Protein AF-A0A3D3EVQ6-F1 (afdb_monomer)

Structure (mmCIF, N/CA/C/O backbone):
data_AF-A0A3D3EVQ6-F1
#
_entry.id   AF-A0A3D3EVQ6-F1
#
loop_
_atom_site.group_PDB
_atom_site.id
_atom_site.type_symbol
_atom_site.label_atom_id
_atom_site.label_alt_id
_atom_site.label_comp_id
_atom_site.label_asym_id
_atom_site.label_entity_id
_atom_site.label_seq_id
_atom_site.pdbx_PDB_ins_code
_atom_site.Cartn_x
_atom_site.Cartn_y
_atom_site.Cartn_z
_atom_site.occupancy
_atom_site.B_iso_or_equiv
_atom_site.auth_seq_id
_atom_site.auth_comp_id
_atom_site.auth_asym_id
_atom_site.auth_atom_id
_atom_site.pdbx_PDB_model_num
ATOM 1 N N . VAL A 1 1 ? 4.146 9.414 17.420 1.00 92.75 1 VAL A N 1
ATOM 2 C CA . VAL A 1 1 ? 5.229 10.138 18.133 1.00 92.75 1 VAL A CA 1
ATOM 3 C C . VAL A 1 1 ? 5.742 11.288 17.266 1.00 92.75 1 VAL A C 1
ATOM 5 O O . VAL A 1 1 ? 5.617 11.186 16.051 1.00 92.75 1 VAL A O 1
ATOM 8 N N . SER A 1 2 ? 6.255 12.385 17.840 1.00 95.69 2 SER A N 1
ATOM 9 C CA . SER A 1 2 ? 6.799 13.525 17.071 1.00 95.69 2 SER A CA 1
ATOM 10 C C . SER A 1 2 ? 8.332 13.507 16.998 1.00 95.69 2 SER A C 1
ATOM 12 O O . SER A 1 2 ? 8.986 12.925 17.861 1.00 95.69 2 SER A O 1
ATOM 14 N N . THR A 1 3 ? 8.926 14.222 16.036 1.00 92.81 3 THR A N 1
ATOM 15 C CA . THR A 1 3 ? 10.393 14.361 15.928 1.00 92.81 3 THR A CA 1
ATOM 16 C C . THR A 1 3 ? 11.033 15.163 17.064 1.00 92.81 3 THR A C 1
ATOM 18 O O . THR A 1 3 ? 12.249 15.114 17.237 1.00 92.81 3 THR A O 1
ATOM 21 N N . GLN A 1 4 ? 10.237 15.858 17.885 1.00 94.88 4 GLN A N 1
ATOM 22 C CA . GLN A 1 4 ? 10.727 16.463 19.129 1.00 94.88 4 GLN A CA 1
ATOM 23 C C . GLN A 1 4 ? 11.074 15.399 20.180 1.00 94.88 4 GLN A C 1
ATOM 25 O O . GLN A 1 4 ? 11.953 15.624 21.004 1.00 94.88 4 GLN A O 1
ATOM 30 N N . GLU A 1 5 ? 10.408 14.243 20.132 1.00 95.19 5 GLU A N 1
ATOM 31 C CA . GLU A 1 5 ? 10.624 13.126 21.053 1.00 95.19 5 GLU A CA 1
ATOM 32 C C . GLU A 1 5 ? 11.646 12.128 20.498 1.00 95.19 5 GLU A C 1
ATOM 34 O O . GLU A 1 5 ? 12.559 11.714 21.206 1.00 95.19 5 GLU A O 1
ATOM 39 N N . THR A 1 6 ? 11.550 11.785 19.210 1.00 93.81 6 THR A N 1
ATOM 40 C CA . THR A 1 6 ? 12.473 10.825 18.579 1.00 93.81 6 THR A CA 1
ATOM 41 C C . THR A 1 6 ? 13.832 11.428 18.221 1.00 93.81 6 THR A C 1
ATOM 43 O O . THR A 1 6 ? 14.774 10.695 17.931 1.00 93.81 6 THR A O 1
ATOM 46 N N . GLY A 1 7 ? 13.928 12.759 18.156 1.00 94.81 7 GLY A N 1
ATOM 47 C CA . GLY A 1 7 ? 14.986 13.471 17.441 1.00 94.81 7 GLY A CA 1
ATOM 48 C C . GLY A 1 7 ? 14.718 13.562 15.931 1.00 94.81 7 GLY A C 1
ATOM 49 O O . GLY A 1 7 ? 13.849 12.879 15.388 1.00 94.81 7 GLY A O 1
ATOM 50 N N . SER A 1 8 ? 15.476 14.424 15.246 1.00 94.69 8 SER A N 1
ATOM 51 C CA . SER A 1 8 ? 15.260 14.791 13.835 1.00 94.69 8 SER A CA 1
ATOM 52 C C . SER A 1 8 ? 16.279 14.205 12.849 1.00 94.69 8 SER A C 1
ATOM 54 O O . SER A 1 8 ? 16.246 14.540 11.668 1.00 94.69 8 SER A O 1
ATOM 56 N N . SER A 1 9 ? 17.197 13.342 13.300 1.00 97.12 9 SER A N 1
ATOM 57 C CA . SER A 1 9 ? 18.116 12.610 12.417 1.00 97.12 9 SER A CA 1
ATOM 58 C C . SER A 1 9 ? 17.603 11.198 12.140 1.00 97.12 9 SER A C 1
ATOM 60 O O . SER A 1 9 ? 16.889 10.619 12.960 1.00 97.12 9 SER A O 1
ATOM 62 N N . SER A 1 10 ? 17.998 10.609 11.008 1.00 96.81 10 SER A N 1
ATOM 63 C CA . SER A 1 10 ? 17.591 9.242 10.666 1.00 96.81 10 SER A CA 1
ATOM 64 C C . SER A 1 10 ? 18.072 8.231 11.707 1.00 96.81 10 SER A C 1
ATOM 66 O O . SER A 1 10 ? 17.303 7.372 12.126 1.00 96.81 10 SER A O 1
ATOM 68 N N . SER A 1 11 ? 19.284 8.402 12.237 1.00 97.88 11 SER A N 1
ATOM 69 C CA . SER A 1 11 ? 19.792 7.578 13.338 1.00 97.88 11 SER A CA 1
ATOM 70 C C . SER A 1 11 ? 18.990 7.738 14.633 1.00 97.88 11 SER A C 1
ATOM 72 O O . SER A 1 11 ? 18.748 6.745 15.311 1.00 97.88 11 SER A O 1
ATOM 74 N N . ALA A 1 12 ? 18.565 8.955 14.993 1.00 98.31 12 ALA A N 1
ATOM 75 C CA . ALA A 1 12 ? 17.785 9.178 16.213 1.00 98.31 12 ALA A CA 1
ATOM 76 C C . ALA A 1 12 ? 16.393 8.533 16.112 1.00 98.31 12 ALA A C 1
ATOM 78 O O . ALA A 1 12 ? 15.987 7.795 17.009 1.00 98.31 12 ALA A O 1
ATOM 79 N N . ILE A 1 13 ? 15.726 8.708 14.968 1.00 98.50 13 ILE A N 1
ATOM 80 C CA . ILE A 1 13 ? 14.435 8.074 14.674 1.00 98.50 13 ILE A CA 1
ATOM 81 C C . ILE A 1 13 ? 14.568 6.548 14.679 1.00 98.50 13 ILE A C 1
ATOM 83 O O . ILE A 1 13 ? 13.783 5.872 15.338 1.00 98.50 13 ILE A O 1
ATOM 87 N N . LYS A 1 14 ? 15.592 5.995 14.014 1.00 98.31 14 LYS A N 1
ATOM 88 C CA . LYS A 1 14 ? 15.842 4.548 14.019 1.00 98.31 14 LYS A CA 1
ATOM 89 C C . LYS A 1 14 ? 16.092 4.019 15.434 1.00 98.31 14 LYS A C 1
ATOM 91 O O . LYS A 1 14 ? 15.534 2.992 15.801 1.00 98.31 14 LYS A O 1
ATOM 96 N N . ASN A 1 15 ? 16.877 4.727 16.246 1.00 98.38 15 ASN A N 1
ATOM 97 C CA . ASN A 1 15 ? 17.123 4.337 17.636 1.00 98.38 15 ASN A CA 1
ATOM 98 C C . ASN A 1 15 ? 15.839 4.346 18.472 1.00 98.38 15 ASN A C 1
ATOM 100 O O . ASN A 1 15 ? 15.640 3.443 19.281 1.00 98.38 15 ASN A O 1
ATOM 104 N N . PHE A 1 16 ? 14.955 5.327 18.272 1.00 98.38 16 PHE A N 1
ATOM 105 C CA . PHE A 1 16 ? 13.648 5.336 18.925 1.00 98.38 16 PHE A CA 1
ATOM 106 C C . PHE A 1 16 ? 12.826 4.098 18.541 1.00 98.38 16 PHE A C 1
ATOM 108 O O . PHE A 1 16 ? 12.329 3.402 19.424 1.00 98.38 16 PHE A O 1
ATOM 115 N N . ILE A 1 17 ? 12.740 3.781 17.243 1.00 98.38 17 ILE A N 1
ATOM 116 C CA . ILE A 1 17 ? 12.028 2.591 16.748 1.00 98.38 17 ILE A CA 1
ATOM 117 C C . ILE A 1 17 ? 12.628 1.315 17.354 1.00 98.38 17 ILE A C 1
ATOM 119 O O . ILE A 1 17 ? 11.883 0.462 17.827 1.00 98.38 17 ILE A O 1
ATOM 123 N N . GLN A 1 18 ? 13.958 1.207 17.426 1.00 98.31 18 GLN A N 1
ATOM 124 C CA . GLN A 1 18 ? 14.640 0.072 18.054 1.00 98.31 18 GLN A CA 1
ATOM 125 C C . GLN A 1 18 ? 14.258 -0.099 19.530 1.00 98.31 18 GLN A C 1
ATOM 127 O O . GLN A 1 18 ? 14.065 -1.226 19.983 1.00 98.31 18 GLN A O 1
ATOM 132 N N . ILE A 1 19 ? 14.139 0.999 20.287 1.00 98.19 19 ILE A N 1
ATOM 133 C CA . ILE A 1 19 ? 13.716 0.950 21.695 1.00 98.19 19 ILE A CA 1
ATOM 134 C C . ILE A 1 19 ? 12.303 0.371 21.809 1.00 98.19 19 ILE A C 1
ATOM 136 O O . ILE A 1 19 ? 12.096 -0.507 22.641 1.00 98.19 19 ILE A O 1
ATOM 140 N N . GLN A 1 20 ? 11.369 0.809 20.956 1.00 98.19 20 GLN A N 1
ATOM 141 C CA . GLN A 1 20 ? 10.008 0.256 20.928 1.00 98.19 20 GLN A CA 1
ATOM 142 C C . GLN A 1 20 ? 10.019 -1.226 20.521 1.00 98.19 20 GLN A C 1
ATOM 144 O O . GLN A 1 20 ? 9.400 -2.062 21.163 1.00 98.19 20 GLN A O 1
ATOM 149 N N . TYR A 1 21 ? 10.786 -1.589 19.490 1.00 98.12 21 TYR A N 1
ATOM 150 C CA . TYR A 1 21 ? 10.866 -2.965 18.990 1.00 98.12 21 TYR A CA 1
ATOM 151 C C . TYR A 1 21 ? 11.389 -3.974 20.029 1.00 98.12 21 TYR A C 1
ATOM 153 O O . TYR A 1 21 ? 10.940 -5.127 20.087 1.00 98.12 21 TYR A O 1
ATOM 161 N N . ASN A 1 22 ? 12.327 -3.535 20.871 1.00 98.00 22 ASN A N 1
ATOM 162 C CA . ASN A 1 22 ? 12.938 -4.365 21.907 1.00 98.00 22 ASN A CA 1
ATOM 163 C C . ASN A 1 22 ? 11.977 -4.724 23.050 1.00 98.00 22 ASN A C 1
ATOM 165 O O . ASN A 1 22 ? 12.213 -5.719 23.737 1.00 98.00 22 ASN A O 1
ATOM 169 N N . ASP A 1 23 ? 10.909 -3.955 23.253 1.00 97.69 23 ASP A N 1
ATOM 170 C CA . ASP A 1 23 ? 9.892 -4.226 24.264 1.00 97.69 23 ASP A CA 1
ATOM 171 C C . ASP A 1 23 ? 8.665 -4.899 23.620 1.00 97.69 23 ASP A C 1
ATOM 173 O O . ASP A 1 23 ? 7.975 -4.279 22.814 1.00 97.69 23 ASP A O 1
ATOM 177 N N . PRO A 1 24 ? 8.334 -6.158 23.973 1.00 95.50 24 PRO A N 1
ATOM 178 C CA . PRO A 1 24 ? 7.162 -6.846 23.432 1.00 95.50 24 PRO A CA 1
ATOM 179 C C . PRO A 1 24 ? 5.834 -6.093 23.604 1.00 95.50 24 PRO A C 1
ATOM 181 O O . PRO A 1 24 ? 4.915 -6.339 22.830 1.00 95.50 24 PRO A O 1
ATOM 184 N N . ALA A 1 25 ? 5.715 -5.203 24.595 1.00 95.44 25 ALA A N 1
ATOM 185 C CA . ALA A 1 25 ? 4.505 -4.412 24.813 1.00 95.44 25 ALA A CA 1
ATOM 186 C C . ALA A 1 25 ? 4.368 -3.224 23.845 1.00 95.44 25 ALA A C 1
ATOM 188 O O . ALA A 1 25 ? 3.258 -2.732 23.640 1.00 95.44 25 ALA A O 1
ATOM 189 N N . THR A 1 26 ? 5.474 -2.760 23.258 1.00 95.88 26 THR A N 1
ATOM 190 C CA . THR A 1 26 ? 5.511 -1.601 22.348 1.00 95.88 26 THR A CA 1
ATOM 191 C C . THR A 1 26 ? 6.058 -1.933 20.960 1.00 95.88 26 THR A C 1
ATOM 193 O O . THR A 1 26 ? 6.108 -1.057 20.095 1.00 95.88 26 THR A O 1
ATOM 196 N N . ARG A 1 27 ? 6.419 -3.200 20.717 1.00 97.38 27 ARG A N 1
ATOM 197 C CA . ARG A 1 27 ? 6.958 -3.674 19.444 1.00 97.38 27 ARG A CA 1
ATOM 198 C C . ARG A 1 27 ? 6.001 -3.353 18.292 1.00 97.38 27 ARG A C 1
ATOM 200 O O . ARG A 1 27 ? 4.874 -3.847 18.300 1.00 97.38 27 ARG A O 1
ATOM 207 N N . PRO A 1 28 ? 6.437 -2.565 17.295 1.00 96.81 28 PRO A N 1
ATOM 208 C CA . PRO A 1 28 ? 5.581 -2.215 16.176 1.00 96.81 28 PRO A CA 1
ATOM 209 C C . PRO A 1 28 ? 5.586 -3.311 15.107 1.00 96.81 28 PRO A C 1
ATOM 211 O O . PRO A 1 28 ? 6.653 -3.740 14.674 1.00 96.81 28 PRO A O 1
ATOM 214 N N . ASP A 1 29 ? 4.403 -3.674 14.611 1.00 96.81 29 ASP A N 1
ATOM 215 C CA . ASP A 1 29 ? 4.260 -4.383 13.330 1.00 96.81 29 ASP A CA 1
ATOM 216 C C . ASP A 1 29 ? 4.379 -3.405 12.148 1.00 96.81 29 ASP A C 1
ATOM 218 O O . ASP A 1 29 ? 4.961 -3.721 11.112 1.00 96.81 29 ASP A O 1
ATOM 222 N N . TYR A 1 30 ? 3.861 -2.183 12.326 1.00 98.25 30 TYR A N 1
ATOM 223 C CA . TYR A 1 30 ? 3.821 -1.126 11.316 1.00 98.25 30 TYR A CA 1
ATOM 224 C C . TYR A 1 30 ? 4.580 0.123 11.770 1.00 98.25 30 TYR A C 1
ATOM 226 O O . TYR A 1 30 ? 4.409 0.616 12.885 1.00 98.25 30 TYR A O 1
ATOM 234 N N . ILE A 1 31 ? 5.369 0.690 10.860 1.00 98.62 31 ILE A N 1
ATOM 235 C CA . ILE A 1 31 ? 6.048 1.978 10.999 1.00 98.62 31 ILE A CA 1
ATOM 236 C C . ILE A 1 31 ? 5.483 2.917 9.932 1.00 98.62 31 ILE A C 1
ATOM 238 O O . ILE A 1 31 ? 5.668 2.701 8.734 1.00 98.62 31 ILE A O 1
ATOM 242 N N . ILE A 1 32 ? 4.807 3.980 10.366 1.00 98.50 32 ILE A N 1
ATOM 243 C CA . ILE A 1 32 ? 4.213 4.981 9.472 1.00 98.50 32 ILE A CA 1
ATOM 244 C C . ILE A 1 32 ? 4.965 6.298 9.640 1.00 98.50 32 ILE A C 1
ATOM 246 O O . ILE A 1 32 ? 4.903 6.935 10.694 1.00 98.50 32 ILE A O 1
ATOM 250 N N . LEU A 1 33 ? 5.677 6.716 8.596 1.00 98.50 33 LEU A N 1
ATOM 251 C CA . LEU A 1 33 ? 6.364 8.005 8.568 1.00 98.50 33 LEU A CA 1
ATOM 252 C C . LEU A 1 33 ? 5.415 9.064 7.999 1.00 98.50 33 LEU A C 1
ATOM 254 O O . LEU A 1 33 ? 4.975 8.944 6.859 1.00 98.50 33 LEU A O 1
ATOM 258 N N . ILE A 1 34 ? 5.088 10.098 8.776 1.00 98.12 34 ILE A N 1
ATOM 259 C CA . ILE A 1 34 ? 4.170 11.168 8.352 1.00 98.12 34 ILE A CA 1
ATOM 260 C C . ILE A 1 34 ? 4.957 12.460 8.140 1.00 98.12 34 ILE A C 1
ATOM 262 O O . ILE A 1 34 ? 5.317 13.147 9.096 1.00 98.12 34 ILE A O 1
ATOM 266 N N . GLY A 1 35 ? 5.220 12.781 6.876 1.00 96.44 35 GLY A N 1
ATOM 267 C CA . GLY A 1 35 ? 6.034 13.921 6.462 1.00 96.44 35 GLY A CA 1
ATOM 268 C C . GLY A 1 35 ? 7.021 13.561 5.353 1.00 96.44 35 GLY A C 1
ATOM 269 O O . GLY A 1 35 ? 7.430 12.406 5.212 1.00 96.44 35 GLY A O 1
ATOM 270 N N . ASP A 1 36 ? 7.402 14.560 4.566 1.00 95.75 36 ASP A N 1
ATOM 271 C CA . ASP A 1 36 ? 8.453 14.450 3.549 1.00 95.75 36 ASP A CA 1
ATOM 272 C C . ASP A 1 36 ? 9.862 14.512 4.197 1.00 95.75 36 ASP A C 1
ATOM 274 O O . ASP A 1 36 ? 10.012 14.655 5.416 1.00 95.75 36 ASP A O 1
ATOM 278 N N . THR A 1 37 ? 10.920 14.369 3.401 1.00 95.12 37 THR A N 1
ATOM 279 C CA . THR A 1 37 ? 12.323 14.311 3.827 1.00 95.12 37 THR A CA 1
ATOM 280 C C . THR A 1 37 ? 12.830 15.514 4.630 1.00 95.12 37 THR A C 1
ATOM 282 O O . THR A 1 37 ? 13.676 15.293 5.502 1.00 95.12 37 THR A O 1
ATOM 285 N N . PRO A 1 38 ? 12.329 16.757 4.451 1.00 91.75 38 PRO A N 1
ATOM 286 C CA . PRO A 1 38 ? 12.665 17.860 5.352 1.00 91.75 38 PRO A CA 1
ATOM 287 C C . PRO A 1 38 ? 12.139 17.675 6.784 1.00 91.75 38 PRO A C 1
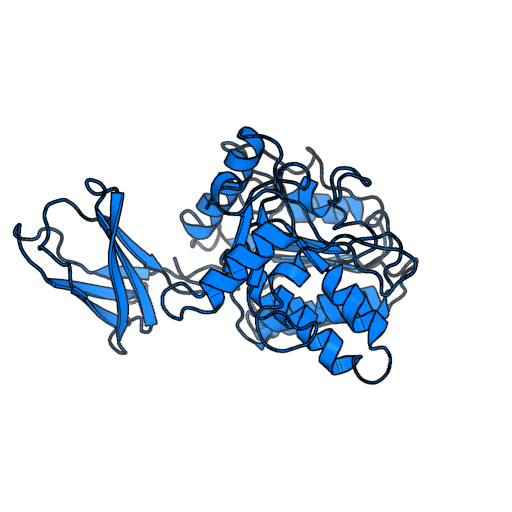ATOM 289 O O . PRO A 1 38 ? 12.758 18.165 7.727 1.00 91.75 38 PRO A O 1
ATOM 292 N N . GLN A 1 39 ? 10.999 16.999 6.958 1.00 93.62 39 GLN A N 1
ATOM 293 C CA . GLN A 1 39 ? 10.374 16.752 8.260 1.00 93.62 39 GLN A CA 1
ATOM 294 C C . GLN A 1 39 ? 10.895 15.463 8.901 1.00 93.62 39 GLN A C 1
ATOM 296 O O . GLN A 1 39 ? 11.180 15.439 10.099 1.00 93.62 39 GLN A O 1
ATOM 301 N N . ILE A 1 40 ? 11.004 14.395 8.109 1.00 96.00 40 ILE A N 1
ATOM 302 C CA . ILE A 1 40 ? 11.460 13.073 8.536 1.00 96.00 40 ILE A CA 1
ATOM 303 C C . ILE A 1 40 ? 12.528 12.613 7.541 1.00 96.00 40 ILE A C 1
ATOM 305 O O . ILE A 1 40 ? 12.164 12.245 6.421 1.00 96.00 40 ILE A O 1
ATOM 309 N N . PRO A 1 41 ? 13.820 12.590 7.917 1.00 96.44 41 PRO A N 1
ATOM 310 C CA . PRO A 1 41 ? 14.891 12.187 7.012 1.00 96.44 41 PRO A CA 1
ATOM 311 C C . PRO A 1 41 ? 14.706 10.756 6.489 1.00 96.44 41 PRO A C 1
ATOM 313 O O . PRO A 1 41 ? 13.875 9.987 6.966 1.00 96.44 41 PRO A O 1
ATOM 316 N N . THR A 1 42 ? 15.500 10.403 5.486 1.00 96.81 42 THR A N 1
ATOM 317 C CA . THR A 1 42 ? 15.543 9.061 4.893 1.00 96.81 42 THR A CA 1
ATOM 318 C C . THR A 1 42 ? 16.987 8.554 4.845 1.00 96.81 42 THR A C 1
ATOM 320 O O . THR A 1 42 ? 17.920 9.281 5.208 1.00 96.81 42 THR A O 1
ATOM 323 N N . HIS A 1 43 ? 17.187 7.306 4.428 1.00 97.12 43 HIS A N 1
ATOM 324 C CA . HIS A 1 43 ? 18.508 6.702 4.273 1.00 97.12 43 HIS A CA 1
ATOM 325 C C . HIS A 1 43 ? 18.911 6.634 2.803 1.00 97.12 43 HIS A C 1
ATOM 327 O O . HIS A 1 43 ? 18.069 6.437 1.936 1.00 97.12 43 HIS A O 1
ATOM 333 N N . TYR A 1 44 ? 20.211 6.728 2.533 1.00 96.44 44 TYR A N 1
ATOM 334 C CA . TYR A 1 44 ? 20.779 6.520 1.204 1.00 96.44 44 TYR A CA 1
ATOM 335 C C . TYR A 1 44 ? 21.676 5.288 1.230 1.00 96.44 44 TYR A C 1
ATOM 337 O O . TYR A 1 44 ? 22.518 5.156 2.120 1.00 96.44 44 TYR A O 1
ATOM 345 N N . GLU A 1 45 ? 21.478 4.380 0.280 1.00 94.94 45 GLU A N 1
ATOM 346 C CA . GLU A 1 45 ? 22.333 3.200 0.146 1.00 94.94 45 GLU A CA 1
ATOM 347 C C . GLU A 1 45 ? 23.714 3.551 -0.428 1.00 94.94 45 GLU A C 1
ATOM 349 O O . GLU A 1 45 ? 23.851 4.526 -1.165 1.00 94.94 45 GLU A O 1
ATOM 354 N N . ASN A 1 46 ? 24.727 2.750 -0.083 1.00 94.38 46 ASN A N 1
ATOM 355 C CA . ASN A 1 46 ? 26.120 2.897 -0.525 1.00 94.38 46 ASN A CA 1
ATOM 356 C C . ASN A 1 46 ? 26.674 1.627 -1.207 1.00 94.38 46 ASN A C 1
ATOM 358 O O . ASN A 1 46 ? 27.890 1.466 -1.332 1.00 94.38 46 ASN A O 1
ATOM 362 N N . PHE A 1 47 ? 25.795 0.712 -1.619 1.00 91.94 47 PHE A N 1
ATOM 363 C CA . PHE A 1 47 ? 26.131 -0.516 -2.341 1.00 91.94 47 PHE A CA 1
ATOM 364 C C . PHE A 1 47 ? 26.275 -0.277 -3.849 1.00 91.94 47 PHE A C 1
ATOM 366 O O . PHE A 1 47 ? 26.915 -1.074 -4.540 1.00 91.94 47 PHE A O 1
ATOM 373 N N . SER A 1 48 ? 25.661 0.787 -4.368 1.00 94.12 48 SER A N 1
ATOM 374 C CA . SER A 1 48 ? 25.672 1.152 -5.781 1.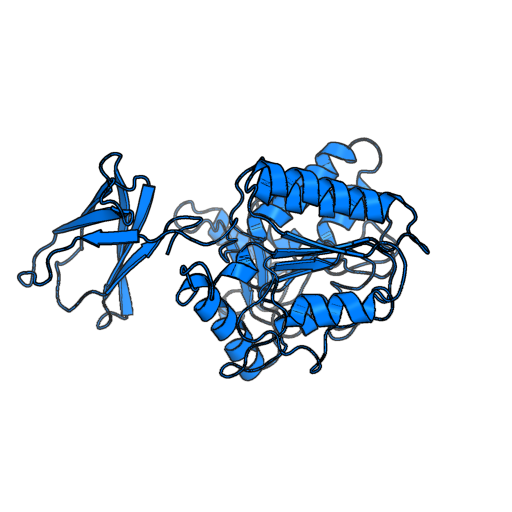00 94.12 48 SER A CA 1
ATOM 375 C C . SER A 1 48 ? 26.348 2.508 -6.033 1.00 94.12 48 SER A C 1
ATOM 377 O O . SER A 1 48 ? 26.504 3.334 -5.139 1.00 94.12 48 SER A O 1
ATOM 379 N N . ASN A 1 49 ? 26.701 2.773 -7.295 1.00 92.81 49 ASN A N 1
ATOM 380 C CA . ASN A 1 49 ? 27.174 4.095 -7.725 1.00 92.81 49 ASN A CA 1
ATOM 381 C C . ASN A 1 49 ? 26.037 5.105 -7.941 1.00 92.81 49 ASN A C 1
ATOM 383 O O . ASN A 1 49 ? 26.306 6.285 -8.163 1.00 92.81 49 ASN A O 1
ATOM 387 N N . TYR A 1 50 ? 24.782 4.653 -7.942 1.00 91.62 50 TYR A N 1
ATOM 388 C CA . TYR A 1 50 ? 23.645 5.540 -8.146 1.00 91.62 50 TYR A CA 1
ATOM 389 C C . TYR A 1 50 ? 23.366 6.348 -6.892 1.00 91.62 50 TYR A C 1
ATOM 391 O O . TYR A 1 50 ? 23.085 7.541 -7.004 1.00 91.62 50 TYR A O 1
ATOM 399 N N . ASN A 1 51 ? 23.513 5.719 -5.721 1.00 89.94 51 ASN A N 1
ATOM 400 C CA . ASN A 1 51 ? 22.938 6.189 -4.471 1.00 89.94 51 ASN A CA 1
ATOM 401 C C . ASN A 1 51 ? 21.406 6.321 -4.638 1.00 89.94 51 ASN A C 1
ATOM 403 O O . ASN A 1 51 ? 20.868 6.629 -5.705 1.00 89.94 51 ASN A O 1
ATOM 407 N N . GLY A 1 52 ? 20.639 6.057 -3.599 1.00 92.81 52 GLY A N 1
ATOM 408 C CA . GLY A 1 52 ? 19.194 6.225 -3.700 1.00 92.81 52 GLY A CA 1
ATOM 409 C C . GLY A 1 52 ? 18.557 6.155 -2.342 1.00 92.81 52 GLY A C 1
ATOM 410 O O . GLY A 1 52 ? 19.011 5.413 -1.471 1.00 92.81 52 GLY A O 1
ATOM 411 N N . GLU A 1 53 ? 17.545 6.982 -2.169 1.00 95.62 53 GLU A N 1
ATOM 412 C CA . GLU A 1 53 ? 16.783 7.094 -0.948 1.00 95.62 53 GLU A CA 1
ATOM 413 C C . GLU A 1 53 ? 15.922 5.854 -0.702 1.00 95.62 53 GLU A C 1
ATOM 415 O O . GLU A 1 53 ? 15.465 5.168 -1.624 1.00 95.62 53 GLU A O 1
ATOM 420 N N . GLY A 1 54 ? 15.694 5.572 0.571 1.00 96.88 54 GLY A N 1
ATOM 421 C CA . GLY A 1 54 ? 14.819 4.502 0.992 1.00 96.88 54 GLY A CA 1
ATOM 422 C C . GLY A 1 54 ? 14.650 4.482 2.497 1.00 96.88 54 GLY A C 1
ATOM 423 O O . GLY A 1 54 ? 15.596 4.688 3.257 1.00 96.88 54 GLY A O 1
ATOM 424 N N . ASP A 1 55 ? 13.427 4.201 2.928 1.00 98.25 55 ASP A N 1
ATOM 425 C CA . ASP A 1 55 ? 13.094 4.104 4.350 1.00 98.25 55 ASP A CA 1
ATOM 426 C C . ASP A 1 55 ? 13.295 2.687 4.901 1.00 98.25 55 ASP A C 1
ATOM 428 O O . ASP A 1 55 ? 13.198 2.473 6.105 1.00 98.25 55 ASP A O 1
ATOM 432 N N . TYR A 1 56 ? 13.629 1.710 4.048 1.00 98.12 56 TYR A N 1
ATOM 433 C CA . TYR A 1 56 ? 13.799 0.312 4.453 1.00 98.12 56 TYR A CA 1
ATOM 434 C C . TYR A 1 56 ? 14.738 0.115 5.662 1.00 98.12 56 TYR A C 1
ATOM 436 O O . TYR A 1 56 ? 14.382 -0.660 6.550 1.00 98.12 56 TYR A O 1
ATOM 444 N N . PRO A 1 57 ? 15.857 0.857 5.809 1.00 98.31 57 PRO A N 1
ATOM 445 C CA . PRO A 1 57 ? 16.745 0.693 6.957 1.00 98.31 57 PRO A CA 1
ATOM 446 C C . PRO A 1 57 ? 16.145 1.034 8.325 1.00 98.31 57 PRO A C 1
ATOM 448 O O . PRO A 1 57 ? 16.711 0.603 9.333 1.00 98.31 57 PRO A O 1
ATOM 451 N N . TYR A 1 58 ? 15.016 1.752 8.392 1.00 98.69 58 TYR A N 1
ATOM 452 C CA . TYR A 1 58 ? 14.261 1.928 9.641 1.00 98.69 58 TYR A CA 1
ATOM 453 C C . TYR A 1 58 ? 13.678 0.614 10.175 1.00 98.69 58 TYR A C 1
ATOM 455 O O . TYR A 1 58 ? 13.333 0.545 11.349 1.00 98.69 58 TYR A O 1
ATOM 463 N N . THR A 1 59 ? 13.590 -0.415 9.329 1.00 98.62 59 THR A N 1
ATOM 464 C CA . THR A 1 59 ? 13.010 -1.723 9.661 1.00 98.62 59 THR A CA 1
ATOM 465 C C . THR A 1 59 ? 14.043 -2.789 10.012 1.00 98.62 59 THR A C 1
ATOM 467 O O . THR A 1 59 ? 13.636 -3.863 10.423 1.00 98.62 59 THR A O 1
ATOM 470 N N . PHE A 1 60 ? 15.348 -2.516 9.884 1.00 98.06 60 PHE A N 1
ATOM 471 C CA . PHE A 1 60 ? 16.394 -3.465 10.302 1.00 98.06 60 PHE A CA 1
ATOM 472 C C . PHE A 1 60 ? 16.569 -3.350 11.820 1.00 98.06 60 PHE A C 1
ATOM 474 O O . PHE A 1 60 ? 17.290 -2.452 12.284 1.00 98.06 60 PHE A O 1
ATOM 481 N N . LEU A 1 61 ? 15.833 -4.182 12.558 1.00 98.06 61 LEU A N 1
ATOM 482 C CA . LEU A 1 61 ? 15.600 -4.100 14.005 1.00 98.06 61 LEU A CA 1
ATOM 483 C C . LEU A 1 61 ? 15.981 -5.393 14.745 1.00 98.06 61 LEU A C 1
ATOM 485 O O . LEU A 1 61 ? 16.152 -5.368 15.968 1.00 98.06 61 LEU A O 1
ATOM 489 N N . ALA A 1 62 ? 16.135 -6.507 14.032 1.00 96.62 62 ALA A N 1
ATOM 490 C CA . ALA A 1 62 ? 16.659 -7.766 14.531 1.00 96.62 62 ALA A CA 1
ATOM 491 C C . ALA A 1 62 ? 17.717 -8.336 13.577 1.00 96.62 62 ALA A C 1
ATOM 493 O O . ALA A 1 62 ? 17.671 -8.149 12.369 1.00 96.62 62 ALA A O 1
ATOM 494 N N . GLY A 1 63 ? 18.688 -9.055 14.143 1.00 94.06 63 GLY A N 1
ATOM 495 C CA . GLY A 1 63 ? 19.804 -9.593 13.367 1.00 94.06 63 GLY A CA 1
ATOM 496 C C . GLY A 1 63 ? 20.832 -8.535 12.946 1.00 94.06 63 GLY A C 1
ATOM 497 O O . GLY A 1 63 ? 20.731 -7.357 13.281 1.00 94.06 63 GLY A O 1
ATOM 498 N N . ASP A 1 64 ? 21.871 -9.000 12.256 1.00 94.19 64 ASP A N 1
ATOM 499 C CA . ASP A 1 64 ? 22.899 -8.166 11.618 1.00 94.19 64 ASP A CA 1
ATOM 500 C C . ASP A 1 64 ? 22.833 -8.407 10.106 1.00 94.19 64 ASP A C 1
ATOM 502 O O . ASP A 1 64 ? 23.710 -9.025 9.498 1.00 94.19 64 ASP A O 1
ATOM 506 N N . ASP A 1 65 ? 21.696 -8.030 9.520 1.00 94.19 65 ASP A N 1
ATOM 507 C CA . ASP A 1 65 ? 21.399 -8.221 8.107 1.00 94.19 65 ASP A CA 1
ATOM 508 C C . ASP A 1 65 ? 20.627 -7.026 7.503 1.00 94.19 65 ASP A C 1
ATOM 510 O O . ASP A 1 65 ? 20.519 -5.951 8.098 1.00 94.19 65 ASP A O 1
ATOM 514 N N . TYR A 1 66 ? 20.184 -7.185 6.253 1.00 95.31 66 TYR A N 1
ATOM 515 C CA . TYR A 1 66 ? 19.460 -6.171 5.477 1.00 95.31 66 TYR A CA 1
ATOM 516 C C . TYR A 1 66 ? 18.019 -6.607 5.173 1.00 95.31 66 TYR A C 1
ATOM 518 O O . TYR A 1 66 ? 17.477 -6.314 4.100 1.00 95.31 66 TYR A O 1
ATOM 526 N N . LEU A 1 67 ? 17.422 -7.377 6.081 1.00 96.81 67 LEU A N 1
ATOM 527 C CA . LEU A 1 67 ? 16.042 -7.835 6.011 1.00 96.81 67 LEU A CA 1
ATOM 528 C C . LEU A 1 67 ? 15.195 -6.987 6.965 1.00 96.81 67 LEU A C 1
ATOM 530 O O . LEU A 1 67 ? 15.628 -6.636 8.054 1.00 96.81 67 LEU A O 1
ATOM 534 N N . GLY A 1 68 ? 14.005 -6.584 6.525 1.00 97.19 68 GLY A N 1
ATOM 535 C CA . GLY A 1 68 ? 13.104 -5.796 7.359 1.00 97.19 68 GLY A CA 1
ATOM 536 C C . GLY A 1 68 ? 12.313 -6.659 8.329 1.00 97.19 68 GLY A C 1
ATOM 537 O O . GLY A 1 68 ? 11.787 -7.700 7.940 1.00 97.19 68 GLY A O 1
ATOM 538 N N . ASP A 1 69 ? 12.169 -6.164 9.553 1.00 98.19 69 ASP A N 1
ATOM 539 C CA . ASP A 1 69 ? 11.448 -6.814 10.653 1.00 98.19 69 ASP A CA 1
ATOM 540 C C . ASP A 1 69 ? 10.068 -6.201 10.929 1.00 98.19 69 ASP A C 1
ATOM 542 O O . ASP A 1 69 ? 9.340 -6.656 11.807 1.00 98.19 69 ASP A O 1
ATOM 546 N N . ALA A 1 70 ? 9.719 -5.137 10.206 1.00 98.31 70 ALA A N 1
ATOM 547 C CA . ALA A 1 70 ? 8.459 -4.419 10.339 1.00 98.31 70 ALA A CA 1
ATOM 548 C C . ALA A 1 70 ? 7.987 -3.904 8.975 1.00 98.31 70 ALA A C 1
ATOM 550 O O . ALA A 1 70 ? 8.785 -3.642 8.066 1.00 98.31 70 ALA A O 1
ATOM 551 N N . PHE A 1 71 ? 6.679 -3.714 8.833 1.00 98.69 71 PHE A N 1
ATOM 552 C CA . PHE A 1 71 ? 6.078 -3.119 7.647 1.00 98.69 71 PHE A CA 1
ATOM 553 C C . PHE A 1 71 ? 6.247 -1.602 7.692 1.00 98.69 71 PHE A C 1
ATOM 555 O O . PHE A 1 71 ? 6.013 -0.974 8.722 1.00 98.69 71 PHE A O 1
ATOM 562 N N . IL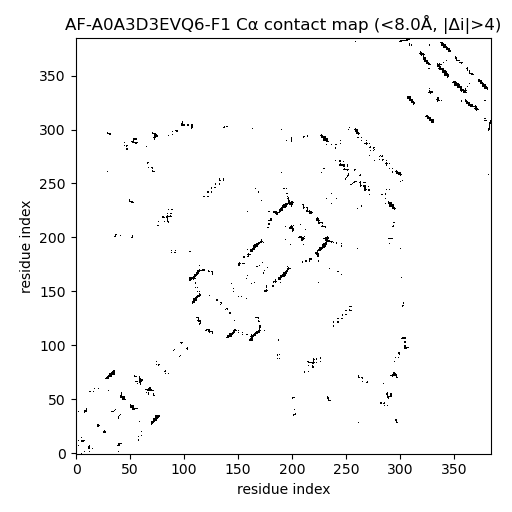E A 1 72 ? 6.647 -0.985 6.580 1.00 98.81 72 ILE A N 1
ATOM 563 C CA . ILE A 1 72 ? 6.921 0.455 6.543 1.00 98.81 72 ILE A CA 1
ATOM 564 C C . ILE A 1 72 ? 6.335 1.129 5.310 1.00 98.81 72 ILE A C 1
ATOM 566 O O . ILE A 1 72 ? 6.394 0.597 4.200 1.00 98.81 72 ILE A O 1
ATOM 570 N N . GLY A 1 73 ? 5.819 2.336 5.518 1.00 98.62 73 GLY A N 1
ATOM 571 C CA . GLY A 1 73 ? 5.348 3.239 4.478 1.00 98.62 73 GLY A CA 1
ATOM 572 C C . GLY A 1 73 ? 5.470 4.691 4.927 1.00 98.62 73 GLY A C 1
ATOM 573 O O . GLY A 1 73 ? 5.598 4.986 6.121 1.00 98.62 73 GLY A O 1
ATOM 574 N N . ARG A 1 74 ? 5.452 5.603 3.956 1.00 98.69 74 ARG A N 1
ATOM 575 C CA . ARG A 1 74 ? 5.537 7.041 4.199 1.00 98.69 74 ARG A CA 1
ATOM 576 C C . ARG A 1 74 ? 4.302 7.749 3.661 1.00 98.69 74 ARG A C 1
ATOM 578 O O . ARG A 1 74 ? 4.086 7.819 2.453 1.00 98.69 74 ARG A O 1
ATOM 585 N N . ILE A 1 75 ? 3.540 8.384 4.543 1.00 98.50 75 ILE A N 1
ATOM 586 C CA . ILE A 1 75 ? 2.574 9.418 4.169 1.00 98.50 75 ILE A CA 1
ATOM 587 C C . ILE A 1 75 ? 3.385 10.688 3.887 1.00 98.50 75 ILE A C 1
ATOM 589 O O . ILE A 1 75 ? 3.573 11.540 4.758 1.00 98.50 75 ILE A O 1
ATOM 593 N N . SER A 1 76 ? 3.950 10.768 2.677 1.00 97.69 76 SER A N 1
ATOM 594 C CA . SER A 1 76 ? 4.830 11.873 2.293 1.00 97.69 76 SER A CA 1
ATOM 595 C C . SER A 1 76 ? 4.005 13.099 1.930 1.00 97.69 76 SER A C 1
ATOM 597 O O . SER A 1 76 ? 3.354 13.138 0.881 1.00 97.69 76 SER A O 1
ATOM 599 N N . VAL A 1 77 ? 4.019 14.092 2.814 1.00 97.06 77 VAL A N 1
ATOM 600 C CA . VAL A 1 77 ? 3.263 15.342 2.708 1.00 97.06 77 VAL A CA 1
ATOM 601 C C . VAL A 1 77 ? 4.078 16.496 3.287 1.00 97.06 77 VAL A C 1
ATOM 603 O O . VAL A 1 77 ? 4.805 16.338 4.268 1.00 97.06 77 VAL A O 1
ATOM 606 N N . GLU A 1 78 ? 3.924 17.672 2.695 1.00 95.25 78 GLU A N 1
ATOM 607 C CA . GLU A 1 78 ? 4.630 18.901 3.069 1.00 95.25 78 GLU A CA 1
ATOM 608 C C . GLU A 1 78 ? 3.700 19.924 3.738 1.00 95.25 78 GLU A C 1
ATOM 610 O O . GLU A 1 78 ? 4.166 20.857 4.393 1.00 95.25 78 GLU A O 1
ATOM 615 N N . THR A 1 79 ? 2.378 19.761 3.593 1.00 96.31 79 THR A N 1
ATOM 616 C CA . THR A 1 79 ? 1.369 20.686 4.128 1.00 96.31 79 THR A CA 1
ATOM 617 C C . THR A 1 79 ? 0.227 19.958 4.836 1.00 96.31 79 THR A C 1
ATOM 619 O O . THR A 1 79 ? -0.064 18.791 4.566 1.00 96.31 79 THR A O 1
ATOM 622 N N . ALA A 1 80 ? -0.473 20.675 5.721 1.00 96.94 80 ALA A N 1
ATOM 623 C CA . ALA A 1 80 ? -1.662 20.159 6.398 1.00 96.94 80 ALA A CA 1
ATOM 624 C C . ALA A 1 80 ? -2.794 19.799 5.416 1.00 96.94 80 ALA A C 1
ATOM 626 O O . ALA A 1 80 ? -3.510 18.828 5.645 1.00 96.94 80 ALA A O 1
ATOM 627 N N . ASP A 1 81 ? -2.926 20.523 4.300 1.00 97.88 81 ASP A N 1
ATOM 628 C CA . ASP A 1 81 ? -3.932 20.230 3.270 1.00 97.88 81 ASP A CA 1
ATOM 629 C C . ASP A 1 81 ? -3.629 18.925 2.525 1.00 97.88 81 ASP A C 1
ATOM 631 O O . ASP A 1 81 ? -4.539 18.140 2.248 1.00 97.88 81 ASP A O 1
ATOM 635 N N . GLN A 1 82 ? -2.351 18.655 2.237 1.00 97.94 82 GLN A N 1
ATOM 636 C CA . GLN A 1 82 ? -1.931 17.375 1.666 1.00 97.94 82 GLN A CA 1
ATOM 637 C C . GLN A 1 82 ? -2.178 16.233 2.657 1.00 97.94 82 GLN A C 1
ATOM 639 O O . GLN A 1 82 ? -2.729 15.206 2.266 1.00 97.94 82 GLN A O 1
ATOM 644 N N . LEU A 1 83 ? -1.848 16.425 3.942 1.00 98.12 83 LEU A N 1
ATOM 645 C CA . LEU A 1 83 ? -2.132 15.436 4.985 1.00 98.12 83 LEU A CA 1
ATOM 646 C C . LEU A 1 83 ? -3.634 15.148 5.087 1.00 98.12 83 LEU A C 1
ATOM 648 O O . LEU A 1 83 ? -4.045 13.994 5.032 1.00 98.12 83 LEU A O 1
ATOM 652 N N . SER A 1 84 ? -4.456 16.196 5.169 1.00 98.19 84 SER A N 1
ATOM 653 C CA . SER A 1 84 ? -5.918 16.091 5.200 1.00 98.19 84 SER A CA 1
ATOM 654 C C . SER A 1 84 ? -6.458 15.352 3.973 1.00 98.19 84 SER A C 1
ATOM 656 O O . SER A 1 84 ? -7.324 14.486 4.089 1.00 98.19 84 SER A O 1
ATOM 658 N N . THR A 1 85 ? -5.891 15.623 2.795 1.00 98.19 85 THR A N 1
ATOM 659 C CA . THR A 1 85 ? -6.247 14.925 1.556 1.00 98.19 85 THR A CA 1
ATOM 660 C C . THR A 1 85 ? -5.923 13.436 1.642 1.00 98.19 85 THR A C 1
ATOM 662 O O . THR A 1 85 ? -6.814 12.625 1.400 1.00 98.19 85 THR A O 1
ATOM 665 N N . VAL A 1 86 ? -4.706 13.047 2.034 1.00 98.38 86 VAL A N 1
ATOM 666 C CA . VAL A 1 86 ? -4.330 11.625 2.143 1.00 98.38 86 VAL A CA 1
ATOM 667 C C . VAL A 1 86 ? -5.160 10.906 3.212 1.00 98.38 86 VAL A C 1
ATOM 669 O O . VAL A 1 86 ? -5.715 9.849 2.928 1.00 98.38 86 VAL A O 1
ATOM 672 N N . LEU A 1 87 ? -5.344 11.495 4.397 1.00 97.62 87 LEU A N 1
ATOM 673 C CA . LEU A 1 87 ? -6.158 10.889 5.458 1.00 97.62 87 LEU A CA 1
ATOM 674 C C . LEU A 1 87 ? -7.624 10.730 5.043 1.00 97.62 87 LEU A C 1
ATOM 676 O O . LEU A 1 87 ? -8.226 9.693 5.296 1.00 97.62 87 LEU A O 1
ATOM 680 N N . SER A 1 88 ? -8.196 11.711 4.335 1.00 97.44 88 SER A N 1
ATOM 681 C CA . SER A 1 88 ? -9.564 11.586 3.818 1.00 97.44 88 SER A CA 1
ATOM 682 C C . SER A 1 88 ? -9.720 10.401 2.863 1.00 97.44 88 SER A C 1
ATOM 684 O O . SER A 1 88 ? -10.761 9.751 2.858 1.00 97.44 88 SER A O 1
ATOM 686 N N . LYS A 1 89 ? -8.690 10.099 2.063 1.00 98.06 89 LYS A N 1
ATOM 687 C CA . LYS A 1 89 ? -8.689 8.953 1.154 1.00 98.06 89 LYS A CA 1
ATOM 688 C C . LYS A 1 89 ? -8.666 7.644 1.930 1.00 98.06 89 LYS A C 1
ATOM 690 O O . LYS A 1 89 ? -9.461 6.768 1.609 1.00 98.06 89 LYS A O 1
ATOM 695 N N . VAL A 1 90 ? -7.814 7.556 2.954 1.00 97.12 90 VAL A N 1
ATOM 696 C CA . VAL A 1 90 ? -7.740 6.401 3.861 1.00 97.12 90 VAL A CA 1
ATOM 697 C C . VAL A 1 90 ? -9.097 6.172 4.522 1.00 97.12 90 VAL A C 1
ATOM 699 O O . VAL A 1 90 ? -9.668 5.103 4.361 1.00 97.12 90 VAL A O 1
ATOM 702 N N . TYR A 1 91 ? -9.703 7.192 5.139 1.00 95.62 91 TYR A N 1
ATOM 703 C CA . TYR A 1 91 ? -11.020 7.040 5.771 1.00 95.62 91 TYR A CA 1
ATOM 704 C C . TYR A 1 91 ? -12.112 6.626 4.785 1.00 95.62 91 TYR A C 1
ATOM 706 O O . TYR A 1 91 ? -12.920 5.752 5.090 1.00 95.62 91 TYR A O 1
ATOM 714 N N . LYS A 1 92 ? -12.124 7.193 3.575 1.00 94.81 92 LYS A N 1
ATOM 715 C CA . LYS A 1 92 ? -13.106 6.787 2.565 1.00 94.81 92 LYS A CA 1
ATOM 716 C C . LYS A 1 92 ? -12.943 5.334 2.124 1.00 94.81 92 LYS A C 1
ATOM 718 O O . LYS A 1 92 ? -13.925 4.729 1.708 1.00 94.81 92 LYS A O 1
ATOM 723 N N . TYR A 1 93 ? -11.728 4.803 2.186 1.00 94.69 93 TYR A N 1
ATOM 724 C CA . TYR A 1 93 ? -11.429 3.438 1.783 1.00 94.69 93 TYR A CA 1
ATOM 725 C C . TYR A 1 93 ? -11.601 2.441 2.938 1.00 94.69 93 TYR A C 1
ATOM 727 O O . TYR A 1 93 ? -12.134 1.369 2.720 1.00 94.69 93 TYR A O 1
ATOM 735 N N . GLU A 1 94 ? -11.228 2.770 4.172 1.00 93.44 94 GLU A N 1
ATOM 736 C CA . GLU A 1 94 ? -11.322 1.820 5.295 1.00 93.44 94 GLU A CA 1
ATOM 737 C C . GLU A 1 94 ? -12.663 1.873 6.032 1.00 93.44 94 GLU A C 1
ATOM 739 O O . GLU A 1 94 ? -13.107 0.876 6.591 1.00 93.44 94 GLU A O 1
ATOM 744 N N . LYS A 1 95 ? -13.332 3.031 6.031 1.00 91.56 95 LYS A N 1
ATOM 745 C CA . LYS A 1 95 ? -14.597 3.236 6.751 1.00 91.56 95 LYS A CA 1
ATOM 746 C C . LYS A 1 95 ? -15.798 3.315 5.812 1.00 91.56 95 LYS A C 1
ATOM 748 O O . LYS A 1 95 ? -16.831 2.691 6.058 1.00 91.56 95 LYS A O 1
ATOM 753 N N . ASP A 1 96 ? -15.675 4.082 4.730 1.00 93.25 96 ASP A N 1
ATOM 754 C CA . ASP A 1 96 ? -16.827 4.443 3.892 1.00 93.25 96 ASP A CA 1
ATOM 755 C C . ASP A 1 96 ? -16.922 3.647 2.578 1.00 93.25 96 ASP A C 1
ATOM 757 O O . ASP A 1 96 ? -17.790 3.946 1.752 1.00 93.25 96 ASP A O 1
ATOM 761 N N . ILE A 1 97 ? -16.079 2.625 2.375 1.00 94.25 97 ILE A N 1
ATOM 762 C CA . ILE A 1 97 ? -16.035 1.839 1.131 1.00 94.25 97 ILE A CA 1
ATOM 763 C C . ILE A 1 97 ? -17.419 1.305 0.769 1.00 94.25 97 ILE A C 1
ATOM 765 O O . ILE A 1 97 ? -18.176 0.865 1.631 1.00 94.25 97 ILE A O 1
ATOM 769 N N . ALA A 1 98 ? -17.806 1.356 -0.499 1.00 93.44 98 ALA A N 1
ATOM 770 C CA . ALA A 1 98 ? -19.057 0.731 -0.910 1.00 93.44 98 ALA A CA 1
ATOM 771 C C . ALA A 1 98 ? -18.910 -0.798 -0.900 1.00 93.44 98 ALA A C 1
ATOM 773 O O . ALA A 1 98 ? -17.863 -1.322 -1.272 1.00 93.44 98 ALA A O 1
ATOM 774 N N . ASN A 1 99 ? -19.976 -1.502 -0.525 1.00 92.00 99 ASN A N 1
ATOM 775 C CA . ASN A 1 99 ? -20.083 -2.958 -0.638 1.00 92.00 99 ASN A CA 1
ATOM 776 C C . ASN A 1 99 ? -21.242 -3.400 -1.549 1.00 92.00 99 ASN A C 1
ATOM 778 O O . ASN A 1 99 ? -21.472 -4.594 -1.729 1.00 92.00 99 ASN A O 1
ATOM 782 N N . ASP A 1 100 ? -21.975 -2.459 -2.156 1.00 93.31 100 ASP A N 1
ATOM 783 C CA . ASP A 1 100 ? -22.955 -2.788 -3.184 1.00 93.31 100 ASP A CA 1
ATOM 784 C C . ASP A 1 100 ? -22.266 -3.062 -4.527 1.00 93.31 100 ASP A C 1
ATOM 786 O O . ASP A 1 100 ? -21.319 -2.379 -4.923 1.00 93.31 100 ASP A O 1
ATOM 790 N N . ALA A 1 101 ? -22.781 -4.045 -5.266 1.00 92.69 101 ALA A N 1
ATOM 791 C CA . ALA A 1 101 ? -22.141 -4.541 -6.481 1.00 92.69 101 ALA A CA 1
ATOM 792 C C . ALA A 1 101 ? -21.912 -3.464 -7.559 1.00 92.69 101 ALA A C 1
ATOM 794 O O . ALA A 1 101 ? -20.983 -3.584 -8.353 1.00 92.69 101 ALA A O 1
ATOM 795 N N . THR A 1 102 ? -22.745 -2.417 -7.614 1.00 94.19 102 THR A N 1
ATOM 796 C CA . THR A 1 102 ? -22.663 -1.397 -8.671 1.00 94.19 102 THR A CA 1
ATOM 797 C C . THR A 1 102 ? -21.668 -0.298 -8.313 1.00 94.19 102 THR A C 1
ATOM 799 O O . THR A 1 102 ? -20.781 0.009 -9.112 1.00 94.19 102 THR A O 1
ATOM 802 N N . ALA A 1 103 ? -21.779 0.300 -7.125 1.00 94.25 103 ALA A N 1
ATOM 803 C CA . ALA A 1 103 ? -20.880 1.369 -6.707 1.00 94.25 103 ALA A CA 1
ATOM 804 C C . ALA A 1 103 ? -19.477 0.841 -6.386 1.00 94.25 103 ALA A C 1
ATOM 806 O O . ALA A 1 103 ? -18.505 1.568 -6.593 1.00 94.25 103 ALA A O 1
ATOM 807 N N . ALA A 1 104 ? -19.360 -0.420 -5.954 1.00 96.69 104 ALA A N 1
ATOM 808 C CA . ALA A 1 104 ? -18.094 -1.079 -5.650 1.00 96.69 104 ALA A CA 1
ATOM 809 C C . ALA A 1 104 ? -17.489 -1.859 -6.832 1.00 96.69 104 ALA A C 1
ATOM 811 O O . ALA A 1 104 ? -16.392 -2.388 -6.699 1.00 96.69 104 ALA A O 1
ATOM 812 N N . ALA A 1 105 ? -18.127 -1.890 -8.012 1.00 97.44 105 ALA A N 1
ATOM 813 C CA . ALA A 1 105 ? -17.655 -2.654 -9.180 1.00 97.44 105 ALA A CA 1
ATOM 814 C C . ALA A 1 105 ? -16.190 -2.375 -9.578 1.00 97.44 105 ALA A C 1
ATOM 816 O O . ALA A 1 105 ? -15.518 -3.226 -10.155 1.00 97.44 105 ALA A O 1
ATOM 817 N N . TRP A 1 106 ? -15.681 -1.177 -9.275 1.00 98.00 106 TRP A N 1
ATOM 818 C CA . TRP A 1 106 ? -14.291 -0.794 -9.528 1.00 98.00 106 TRP A CA 1
ATOM 819 C C . TRP A 1 106 ? -13.276 -1.592 -8.693 1.00 98.00 106 TRP A C 1
ATOM 821 O O . TRP A 1 106 ? -12.137 -1.748 -9.132 1.00 98.00 106 TRP A O 1
ATOM 831 N N . LEU A 1 107 ? -13.684 -2.140 -7.540 1.00 98.06 107 LEU A N 1
ATOM 832 C CA . LEU A 1 107 ? -12.855 -3.028 -6.721 1.00 98.06 107 LEU A CA 1
ATOM 833 C C . LEU A 1 107 ? -12.549 -4.356 -7.428 1.00 98.06 107 LEU A C 1
ATOM 835 O O . LEU A 1 107 ? -11.516 -4.963 -7.163 1.00 98.06 107 LEU A O 1
ATOM 839 N N . ASN A 1 108 ? -13.389 -4.753 -8.391 1.00 98.12 108 ASN A N 1
ATOM 840 C CA . ASN A 1 108 ? -13.182 -5.891 -9.289 1.00 98.12 108 ASN A CA 1
ATOM 841 C C . ASN A 1 108 ? -12.520 -5.480 -10.620 1.00 98.12 108 ASN A C 1
ATOM 843 O O . ASN A 1 108 ? -12.668 -6.171 -11.630 1.00 98.12 108 ASN A O 1
ATOM 847 N N . A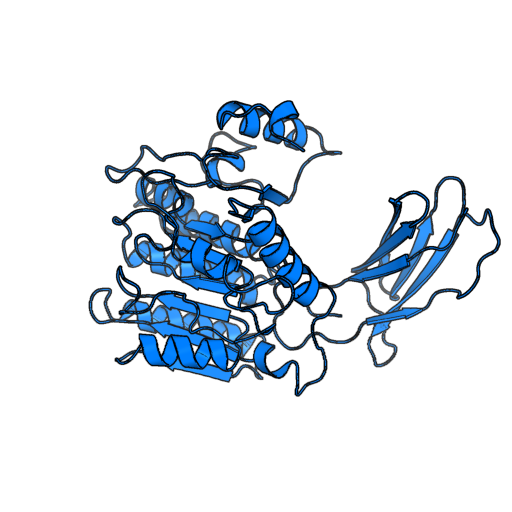RG A 1 109 ? -11.787 -4.360 -10.675 1.00 98.62 109 ARG A N 1
ATOM 848 C CA . ARG A 1 109 ? -11.072 -3.936 -11.888 1.00 98.62 109 ARG A CA 1
ATOM 849 C C . ARG A 1 109 ? -9.590 -3.696 -11.630 1.00 98.62 109 ARG A C 1
ATOM 851 O O . ARG A 1 109 ? -9.228 -2.974 -10.705 1.00 98.62 109 ARG A O 1
ATOM 858 N N . ILE A 1 110 ? -8.737 -4.259 -12.483 1.00 98.88 110 ILE A N 1
ATOM 859 C CA . ILE A 1 110 ? -7.275 -4.133 -12.410 1.00 98.88 110 ILE A CA 1
ATOM 860 C C . ILE A 1 110 ? -6.759 -3.478 -13.694 1.00 98.88 110 ILE A C 1
ATOM 862 O O . ILE A 1 110 ? -7.055 -3.930 -14.800 1.00 98.88 110 ILE A O 1
ATOM 866 N N . LEU A 1 111 ? -5.962 -2.420 -13.553 1.00 98.94 111 LEU A N 1
ATOM 867 C CA . LEU A 1 111 ? -5.233 -1.793 -14.654 1.00 98.94 111 LEU A CA 1
ATOM 868 C C . LEU A 1 111 ? -3.821 -2.383 -14.742 1.00 98.94 111 LEU A C 1
ATOM 870 O O . LEU A 1 111 ? -3.031 -2.271 -13.804 1.00 98.94 111 LEU A O 1
ATOM 874 N N . LEU A 1 112 ? -3.495 -2.984 -15.884 1.00 98.94 112 LEU A N 1
ATOM 875 C CA . LEU A 1 112 ? -2.225 -3.656 -16.139 1.00 98.94 112 LEU A CA 1
ATOM 876 C C . LEU A 1 112 ? -1.535 -3.063 -17.367 1.00 98.94 112 LEU A C 1
ATOM 878 O O . LEU A 1 112 ? -1.973 -3.250 -18.505 1.00 98.94 112 LEU A O 1
ATOM 882 N N . ILE A 1 113 ? -0.413 -2.388 -17.137 1.00 98.88 113 ILE A N 1
ATOM 883 C CA . ILE A 1 113 ? 0.400 -1.793 -18.195 1.00 98.88 113 ILE A CA 1
ATOM 884 C C . ILE A 1 113 ? 1.775 -2.443 -18.223 1.00 98.88 113 ILE A C 1
ATOM 886 O O . ILE A 1 113 ? 2.513 -2.413 -17.239 1.00 98.88 113 ILE A O 1
ATOM 890 N N . GLY A 1 114 ? 2.130 -2.985 -19.383 1.00 98.56 114 GLY A N 1
ATOM 891 C CA . GLY A 1 114 ? 3.454 -3.533 -19.647 1.00 98.56 114 GLY A CA 1
ATOM 892 C C . GLY A 1 114 ? 4.004 -2.941 -20.933 1.00 98.56 114 GLY A C 1
ATOM 893 O O . GLY A 1 114 ? 3.643 -3.411 -22.003 1.00 98.56 114 GLY A O 1
ATOM 894 N N . ASP A 1 115 ? 4.864 -1.930 -20.848 1.00 98.38 115 ASP A N 1
ATOM 895 C CA . ASP A 1 115 ? 5.505 -1.312 -22.012 1.00 98.38 115 ASP A CA 1
ATOM 896 C C . ASP A 1 115 ? 6.795 -2.070 -22.385 1.00 98.38 115 ASP A C 1
ATOM 898 O O . ASP A 1 115 ? 7.792 -1.988 -21.655 1.00 98.38 115 ASP A O 1
ATOM 902 N N . PRO A 1 116 ? 6.815 -2.814 -23.511 1.00 97.75 116 PRO A N 1
ATOM 903 C CA . PRO A 1 116 ? 7.978 -3.594 -23.908 1.00 97.75 116 PRO A CA 1
ATOM 904 C C . PRO A 1 116 ? 9.021 -2.786 -24.693 1.00 97.75 116 PRO A C 1
ATOM 906 O O . PRO A 1 116 ? 10.066 -3.349 -25.019 1.00 97.75 116 PRO A O 1
ATOM 909 N N . SER A 1 117 ? 8.754 -1.517 -25.033 1.00 96.62 117 SER A N 1
ATOM 910 C CA . SER A 1 117 ? 9.520 -0.745 -26.027 1.00 96.62 117 SER A CA 1
ATOM 911 C C . SER A 1 117 ? 11.015 -0.650 -25.716 1.00 96.62 117 SER A C 1
ATOM 913 O O . SER A 1 117 ? 11.838 -0.888 -26.598 1.00 96.62 117 SER A O 1
ATOM 915 N N . THR A 1 118 ? 11.359 -0.367 -24.458 1.00 96.00 118 THR A N 1
ATOM 916 C CA . THR A 1 118 ? 12.755 -0.275 -23.995 1.00 96.00 118 THR A CA 1
ATOM 917 C C . THR A 1 118 ? 13.111 -1.391 -23.017 1.00 96.00 118 THR A C 1
ATOM 919 O O . THR A 1 118 ? 14.194 -1.964 -23.093 1.00 96.00 118 THR A O 1
ATOM 922 N N . SER A 1 119 ? 12.198 -1.734 -22.105 1.00 96.00 119 SER A N 1
ATOM 923 C CA . SER A 1 119 ? 12.446 -2.717 -21.039 1.00 96.00 119 SER A CA 1
ATOM 924 C C . SER A 1 119 ? 12.163 -4.168 -21.465 1.00 96.00 119 SER A C 1
ATOM 926 O O . SER A 1 119 ? 12.386 -5.097 -20.688 1.00 96.00 119 SER A O 1
ATOM 928 N N . GLY A 1 120 ? 11.730 -4.383 -22.712 1.00 97.31 120 GLY A N 1
ATOM 929 C CA . GLY A 1 120 ? 11.550 -5.696 -23.327 1.00 97.31 120 GLY A CA 1
ATOM 930 C C . GLY A 1 120 ? 10.255 -6.415 -22.936 1.00 97.31 120 GLY A C 1
ATOM 931 O O . GLY A 1 120 ? 9.521 -6.020 -22.032 1.00 97.31 120 GLY A O 1
ATOM 932 N N . ILE A 1 121 ? 9.989 -7.539 -23.611 1.00 98.31 121 ILE A N 1
ATOM 933 C CA . ILE A 1 121 ? 8.727 -8.298 -23.496 1.00 98.31 121 ILE A CA 1
ATOM 934 C C . ILE A 1 121 ? 8.408 -8.779 -22.073 1.00 98.31 121 ILE A C 1
ATOM 936 O O . ILE A 1 121 ? 7.251 -9.013 -21.731 1.00 98.31 121 ILE A O 1
ATOM 940 N N . SER A 1 122 ? 9.422 -8.891 -21.216 1.00 98.31 122 SER A N 1
ATOM 941 C CA . SER A 1 122 ? 9.246 -9.327 -19.833 1.00 98.31 122 SER A CA 1
ATOM 942 C C . SER A 1 122 ? 8.323 -8.409 -19.015 1.00 98.31 122 SER A C 1
ATOM 944 O O . SER A 1 122 ? 7.660 -8.901 -18.107 1.00 98.31 122 SER A O 1
ATOM 946 N N . CYS A 1 123 ? 8.190 -7.122 -19.376 1.00 98.44 123 CYS A N 1
ATOM 947 C CA . CYS A 1 123 ? 7.205 -6.221 -18.767 1.00 98.44 123 CYS A CA 1
ATOM 948 C C . CYS A 1 123 ? 5.762 -6.690 -19.016 1.00 98.44 123 CYS A C 1
ATOM 950 O O . CYS A 1 123 ? 4.938 -6.641 -18.109 1.00 98.44 123 CYS A O 1
ATOM 952 N N . VAL A 1 124 ? 5.477 -7.228 -20.206 1.00 98.81 124 VAL A N 1
ATOM 953 C CA . VAL A 1 124 ? 4.164 -7.796 -20.553 1.00 98.81 124 VAL A CA 1
ATOM 954 C C . VAL A 1 124 ? 3.914 -9.099 -19.797 1.00 98.81 124 VAL A C 1
ATOM 956 O O . VAL A 1 124 ? 2.824 -9.314 -19.274 1.00 98.81 124 VAL A O 1
ATOM 959 N N . TYR A 1 125 ? 4.917 -9.978 -19.707 1.00 98.75 125 TYR A N 1
ATOM 960 C CA . TYR A 1 125 ? 4.783 -11.236 -18.960 1.00 98.75 125 TYR A CA 1
ATOM 961 C C . TYR A 1 125 ? 4.553 -11.007 -17.469 1.00 98.75 125 TYR A C 1
ATOM 963 O O . TYR A 1 125 ? 3.789 -11.740 -16.852 1.00 98.75 125 TYR A O 1
ATOM 971 N N . ASN A 1 126 ? 5.152 -9.958 -16.910 1.00 98.50 126 ASN A N 1
ATOM 972 C CA . ASN A 1 126 ? 4.919 -9.558 -15.531 1.00 98.50 126 ASN A CA 1
ATOM 973 C C . ASN A 1 126 ? 3.446 -9.178 -15.298 1.00 98.50 126 ASN A C 1
ATOM 975 O O . ASN A 1 126 ? 2.831 -9.686 -14.368 1.00 98.50 126 ASN A O 1
ATOM 979 N N . SER A 1 127 ? 2.843 -8.391 -16.198 1.00 98.75 127 SER A N 1
ATOM 980 C CA . SER A 1 127 ? 1.406 -8.091 -16.149 1.00 98.75 127 SER A CA 1
ATOM 981 C C . SER A 1 127 ? 0.527 -9.338 -16.285 1.00 98.75 127 SER A C 1
ATOM 983 O O . SER A 1 127 ? -0.423 -9.497 -15.524 1.00 98.75 127 SER A O 1
ATOM 985 N N . LYS A 1 128 ? 0.853 -10.249 -17.210 1.00 98.75 128 LYS A N 1
ATOM 986 C CA . LYS A 1 128 ? 0.095 -11.500 -17.391 1.00 98.75 128 LYS A CA 1
ATOM 987 C C . LYS A 1 128 ? 0.155 -12.405 -16.162 1.00 98.75 128 LYS A C 1
ATOM 989 O O . LYS A 1 128 ? -0.860 -12.972 -15.783 1.00 98.75 128 LYS A O 1
ATOM 994 N N . TYR A 1 129 ? 1.310 -12.483 -15.505 1.00 98.75 129 TYR A N 1
ATOM 995 C CA . TYR A 1 129 ? 1.457 -13.219 -14.251 1.00 98.75 129 TYR A CA 1
ATOM 996 C C . TYR A 1 129 ? 0.534 -12.673 -13.149 1.00 98.75 129 TYR A C 1
ATOM 998 O O . TYR A 1 129 ? -0.141 -13.443 -12.473 1.00 98.75 129 TYR A O 1
ATOM 1006 N N . ILE A 1 130 ? 0.446 -11.346 -13.003 1.00 98.81 130 ILE A N 1
ATOM 1007 C CA . ILE A 1 130 ? -0.455 -10.707 -12.026 1.00 98.81 130 ILE A CA 1
ATOM 1008 C C . ILE A 1 130 ? -1.914 -11.035 -12.337 1.00 98.81 130 ILE A C 1
ATOM 1010 O O . ILE A 1 130 ? -2.670 -11.359 -11.427 1.00 98.81 130 ILE A O 1
ATOM 1014 N N . LYS A 1 131 ? -2.297 -10.987 -13.618 1.00 98.75 131 LYS A N 1
ATOM 1015 C CA . LYS A 1 131 ? -3.637 -11.373 -14.067 1.00 98.75 131 LYS A CA 1
ATOM 1016 C C . LYS A 1 131 ? -3.970 -12.812 -13.682 1.00 98.75 131 LYS A C 1
ATOM 1018 O O . LYS A 1 131 ? -4.991 -13.039 -13.045 1.00 98.75 131 LYS A O 1
ATOM 1023 N N . GLU A 1 132 ? -3.084 -13.758 -13.988 1.00 98.50 132 GLU A N 1
ATOM 1024 C CA . GLU A 1 132 ? -3.285 -15.171 -13.649 1.00 98.50 132 GLU A CA 1
ATOM 1025 C C . GLU A 1 132 ? -3.419 -15.403 -12.138 1.00 98.50 132 GLU A C 1
ATOM 1027 O O . GLU A 1 132 ? -4.193 -16.260 -11.716 1.00 98.50 132 GLU A O 1
ATOM 1032 N N . LEU A 1 133 ? -2.672 -14.664 -11.310 1.00 98.38 133 LEU A N 1
ATOM 1033 C CA . LEU A 1 133 ? -2.824 -14.721 -9.856 1.00 98.38 133 LEU A CA 1
ATOM 1034 C C . LEU A 1 133 ? -4.179 -14.166 -9.406 1.00 98.38 133 LEU A C 1
ATOM 1036 O O . LEU A 1 133 ? -4.867 -14.818 -8.626 1.00 98.38 133 LEU A O 1
ATOM 1040 N N . ALA A 1 134 ? -4.562 -12.993 -9.909 1.00 98.44 134 ALA A N 1
ATOM 1041 C CA . ALA A 1 134 ? -5.811 -12.336 -9.547 1.00 98.44 134 ALA A CA 1
ATOM 1042 C C . ALA A 1 134 ? -7.033 -13.195 -9.921 1.00 98.44 134 ALA A C 1
ATOM 1044 O O . ALA A 1 134 ? -7.890 -13.432 -9.074 1.00 98.44 134 ALA A O 1
ATOM 1045 N N . GLU A 1 135 ? -7.074 -13.737 -11.144 1.00 97.75 135 GLU A N 1
ATOM 1046 C CA . GLU A 1 135 ? -8.172 -14.588 -11.637 1.00 97.75 135 GLU A CA 1
ATOM 1047 C C . GLU A 1 135 ? -8.340 -15.879 -10.821 1.00 97.75 135 GLU A C 1
ATOM 1049 O O . GLU A 1 135 ? -9.454 -16.384 -10.685 1.00 97.75 135 GLU A O 1
ATOM 1054 N N . ARG A 1 136 ? -7.252 -16.422 -10.253 1.00 96.69 136 ARG A N 1
ATOM 1055 C CA . ARG A 1 136 ? -7.322 -17.609 -9.381 1.00 96.69 136 ARG A CA 1
ATOM 1056 C C . ARG A 1 136 ? -7.985 -17.319 -8.040 1.00 96.69 136 ARG A C 1
ATOM 1058 O O . ARG A 1 136 ? -8.568 -18.233 -7.464 1.00 96.69 136 ARG A O 1
ATOM 1065 N N . VAL A 1 137 ? -7.846 -16.097 -7.533 1.00 96.62 137 VAL A N 1
ATOM 1066 C CA . VAL A 1 137 ? -8.373 -15.703 -6.219 1.00 96.62 137 VAL A CA 1
ATOM 1067 C C . VAL A 1 137 ? -9.793 -15.176 -6.339 1.00 96.62 137 VAL A C 1
ATOM 1069 O O . VAL A 1 137 ? -10.644 -15.526 -5.529 1.00 96.62 137 VAL A O 1
ATOM 1072 N N . ASN A 1 138 ? -10.056 -14.364 -7.361 1.00 96.62 138 ASN A N 1
ATOM 1073 C CA . ASN A 1 138 ? -11.367 -13.792 -7.615 1.00 96.62 138 ASN A CA 1
ATOM 1074 C C . ASN A 1 138 ? -11.671 -13.839 -9.129 1.00 96.62 138 ASN A C 1
ATOM 1076 O O . ASN A 1 138 ? -11.134 -13.031 -9.895 1.00 96.62 138 ASN A O 1
ATOM 1080 N N . PRO A 1 139 ? -12.534 -14.770 -9.577 1.00 96.12 139 PRO A N 1
ATOM 1081 C CA . PRO A 1 139 ? -12.877 -14.928 -10.989 1.00 96.12 139 PRO A CA 1
ATOM 1082 C C . PRO A 1 139 ? -13.730 -13.778 -11.546 1.00 96.12 139 PRO A C 1
ATOM 1084 O O . PRO A 1 139 ? -13.861 -13.671 -12.764 1.00 96.12 139 PRO A O 1
ATOM 1087 N N . ASP A 1 140 ? -14.283 -12.909 -10.692 1.00 96.62 140 ASP A N 1
ATOM 1088 C CA . ASP A 1 140 ? -15.077 -11.747 -11.108 1.00 96.62 140 ASP A CA 1
ATOM 1089 C C . ASP A 1 140 ? -14.205 -10.535 -11.481 1.00 96.62 140 ASP A C 1
ATOM 1091 O O . ASP A 1 140 ? -14.726 -9.482 -11.867 1.00 96.62 140 ASP A O 1
ATOM 1095 N N . TYR A 1 141 ? -12.875 -10.652 -11.379 1.00 98.25 141 TYR A N 1
ATOM 1096 C CA . TYR A 1 141 ? -11.972 -9.598 -11.820 1.00 98.25 141 TYR A CA 1
ATOM 1097 C C . TYR A 1 141 ? -12.097 -9.314 -13.321 1.00 98.25 141 TYR A C 1
ATOM 1099 O O . TYR A 1 141 ? -12.114 -10.196 -14.177 1.00 98.25 141 TYR A O 1
ATOM 1107 N N . SER A 1 142 ? -12.096 -8.024 -13.638 1.00 98.38 142 SER A N 1
ATOM 1108 C CA . SER A 1 142 ? -11.990 -7.478 -14.985 1.00 98.38 142 SER A CA 1
ATOM 1109 C C . SER A 1 142 ? -10.676 -6.715 -15.147 1.00 98.38 142 SER A C 1
ATOM 1111 O O . SER A 1 142 ? -10.129 -6.167 -14.187 1.00 98.38 142 SER A O 1
ATOM 1113 N N . PHE A 1 143 ? -10.161 -6.658 -16.375 1.00 98.75 143 PHE A N 1
ATOM 1114 C CA . PHE A 1 143 ? -8.826 -6.130 -16.645 1.00 98.75 143 PHE A CA 1
ATOM 1115 C C . PHE A 1 143 ? -8.857 -5.050 -17.724 1.00 98.75 143 PHE A C 1
ATOM 1117 O O . PHE A 1 143 ? -9.455 -5.232 -18.784 1.00 98.75 143 PHE A O 1
ATOM 1124 N N . ILE A 1 144 ? -8.167 -3.940 -17.463 1.00 98.75 144 ILE A N 1
ATOM 1125 C CA . ILE A 1 144 ? -7.778 -2.963 -18.480 1.00 98.75 144 ILE A CA 1
ATOM 1126 C C . ILE A 1 144 ? -6.303 -3.220 -18.783 1.00 98.75 144 ILE A C 1
ATOM 1128 O O . ILE A 1 144 ? -5.442 -2.973 -17.942 1.00 98.75 144 ILE A O 1
ATOM 1132 N N . GLU A 1 145 ? -6.007 -3.729 -19.975 1.00 98.69 145 GLU A N 1
ATOM 1133 C CA . GLU A 1 145 ? -4.664 -4.173 -20.360 1.00 98.69 145 GLU A CA 1
ATOM 1134 C C . GLU A 1 145 ? -4.135 -3.339 -21.533 1.00 98.69 145 GLU A C 1
ATOM 1136 O O . GLU A 1 145 ? -4.828 -3.158 -22.537 1.00 98.69 145 GLU A O 1
ATOM 1141 N N . ASN A 1 146 ? -2.890 -2.861 -21.454 1.00 98.62 146 ASN A N 1
ATOM 1142 C CA . ASN A 1 146 ? -2.207 -2.289 -22.616 1.00 98.62 146 ASN A CA 1
ATOM 1143 C C . ASN A 1 146 ? -0.720 -2.653 -22.641 1.00 98.62 146 ASN A C 1
ATOM 1145 O O . ASN A 1 146 ? 0.025 -2.396 -21.693 1.00 98.62 146 ASN A O 1
ATOM 1149 N N . TYR A 1 147 ? -0.309 -3.228 -23.774 1.00 98.38 147 TYR A N 1
ATOM 1150 C CA . TYR A 1 147 ? 1.022 -3.787 -24.017 1.00 98.38 147 TYR A CA 1
ATOM 1151 C C . TYR A 1 147 ? 1.681 -3.274 -25.304 1.00 98.38 147 TYR A C 1
ATOM 1153 O O . TYR A 1 147 ? 2.606 -3.906 -25.814 1.00 98.38 147 TYR A O 1
ATOM 1161 N N . SER A 1 148 ? 1.165 -2.188 -25.891 1.00 95.88 148 SER A N 1
ATOM 1162 C CA . SER A 1 148 ? 1.569 -1.755 -27.235 1.00 95.88 148 SER A CA 1
ATOM 1163 C C . SER A 1 148 ? 1.918 -0.269 -27.336 1.00 95.88 148 SER A C 1
ATOM 1165 O O . SER A 1 148 ? 3.084 0.074 -27.500 1.00 95.88 148 SER A O 1
ATOM 1167 N N . SER A 1 149 ? 0.927 0.620 -27.288 1.00 96.38 149 SER A N 1
ATOM 1168 C CA . SER A 1 149 ? 1.093 2.063 -27.479 1.00 96.38 149 SER A CA 1
ATOM 1169 C C . SER A 1 149 ? -0.091 2.827 -26.886 1.00 96.38 149 SER A C 1
ATOM 1171 O O . SER A 1 149 ? -1.068 2.223 -26.449 1.00 96.38 149 SER A O 1
ATOM 1173 N N . GLY A 1 150 ? -0.022 4.162 -26.850 1.00 97.62 150 GLY A N 1
ATOM 1174 C CA . GLY A 1 150 ? -1.099 4.980 -26.277 1.00 97.62 150 GLY A CA 1
ATOM 1175 C C . GLY A 1 150 ? -1.252 4.813 -24.760 1.00 97.62 150 GLY A C 1
ATOM 1176 O O . GLY A 1 150 ? -2.305 5.134 -24.213 1.00 97.62 150 GLY A O 1
ATOM 1177 N N . PHE A 1 151 ? -0.202 4.329 -24.085 1.00 98.44 151 PHE A N 1
ATOM 1178 C CA . PHE A 1 151 ? -0.201 3.978 -22.664 1.00 98.44 151 PHE A CA 1
ATOM 1179 C C . PHE A 1 151 ? -0.750 5.094 -21.777 1.00 98.44 151 PHE A C 1
ATOM 1181 O O . PHE A 1 151 ? -1.635 4.841 -20.973 1.00 98.44 151 PHE A O 1
ATOM 1188 N N . SER A 1 152 ? -0.299 6.335 -21.979 1.00 98.25 152 SER A N 1
ATOM 1189 C CA . SER A 1 152 ? -0.755 7.489 -21.194 1.00 98.25 152 SER A CA 1
ATOM 1190 C C . SER A 1 152 ? -2.266 7.712 -21.257 1.00 98.25 152 SER A C 1
ATOM 1192 O O . SER A 1 152 ? -2.894 7.966 -20.229 1.00 98.25 152 SER A O 1
ATOM 1194 N N . SER A 1 153 ? -2.877 7.521 -22.430 1.00 98.44 153 SER A N 1
ATOM 1195 C CA . SER A 1 153 ? -4.332 7.609 -22.570 1.00 98.44 153 SER A CA 1
ATOM 1196 C C . SER A 1 153 ? -5.032 6.475 -21.827 1.00 98.44 153 SER A C 1
ATOM 1198 O O . SER A 1 153 ? -5.991 6.744 -21.111 1.00 98.44 153 SER A O 1
ATOM 1200 N N . THR A 1 154 ? -4.557 5.232 -21.974 1.00 98.75 154 THR A N 1
ATOM 1201 C CA . THR A 1 154 ? -5.150 4.070 -21.290 1.00 98.75 154 THR A CA 1
ATOM 1202 C C . THR A 1 154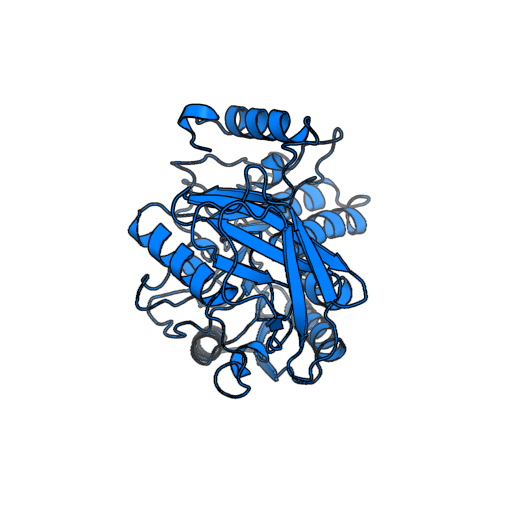 ? -5.011 4.164 -19.776 1.00 98.75 154 THR A C 1
ATOM 1204 O O . THR A 1 154 ? -5.948 3.831 -19.059 1.00 98.75 154 THR A O 1
ATOM 1207 N N . ILE A 1 155 ? -3.860 4.627 -19.281 1.00 98.81 155 ILE A N 1
ATOM 1208 C CA . ILE A 1 155 ? -3.636 4.805 -17.846 1.00 98.81 155 ILE A CA 1
ATOM 1209 C C . ILE A 1 155 ? -4.616 5.843 -17.301 1.00 98.81 155 ILE A C 1
ATOM 1211 O O . ILE A 1 155 ? -5.311 5.577 -16.324 1.00 98.81 155 ILE A O 1
ATOM 1215 N N . ASN A 1 156 ? -4.706 7.007 -17.950 1.00 98.69 156 ASN A N 1
ATOM 1216 C CA . ASN A 1 156 ? -5.574 8.091 -17.501 1.00 98.69 156 ASN A CA 1
ATOM 1217 C C . ASN A 1 156 ? -7.056 7.676 -17.524 1.00 98.69 156 ASN A C 1
ATOM 1219 O O . ASN A 1 156 ? -7.757 7.833 -16.526 1.00 98.69 156 ASN A O 1
ATOM 1223 N N . SER A 1 157 ? -7.523 7.069 -18.623 1.00 98.56 157 SER A N 1
ATOM 1224 C CA . SER A 1 157 ? -8.909 6.597 -18.715 1.00 98.56 157 SER A CA 1
ATOM 1225 C C . SER A 1 157 ? -9.201 5.475 -17.720 1.00 98.56 157 SER A C 1
ATOM 1227 O O . SER A 1 157 ? -10.212 5.538 -17.031 1.00 98.56 157 SER A O 1
ATOM 1229 N N . GLY A 1 158 ? -8.303 4.495 -17.584 1.00 98.62 158 GLY A N 1
ATOM 1230 C CA . GLY A 1 158 ? -8.492 3.364 -16.678 1.00 98.62 158 GLY A CA 1
ATOM 1231 C C . GLY A 1 158 ? -8.567 3.789 -15.214 1.00 98.62 158 GLY A C 1
ATOM 1232 O O . GLY A 1 158 ? -9.455 3.340 -14.495 1.00 98.62 158 GLY A O 1
ATOM 1233 N N . ILE A 1 159 ? -7.705 4.715 -14.781 1.00 98.81 159 ILE A N 1
ATOM 1234 C CA . ILE A 1 159 ? -7.799 5.281 -13.430 1.00 98.81 159 ILE A CA 1
ATOM 1235 C C . ILE A 1 159 ? -9.133 6.019 -13.256 1.00 98.81 159 ILE A C 1
ATOM 1237 O O . ILE A 1 159 ? -9.823 5.774 -12.271 1.00 98.81 159 ILE A O 1
ATOM 1241 N N . ASN A 1 160 ? -9.535 6.864 -14.212 1.00 98.62 160 ASN A N 1
ATOM 1242 C CA . ASN A 1 160 ? -10.781 7.642 -14.140 1.00 98.62 160 ASN A CA 1
ATOM 1243 C C . ASN A 1 160 ? -12.055 6.779 -14.151 1.00 98.62 160 ASN A C 1
ATOM 1245 O O . ASN A 1 160 ? -13.049 7.136 -13.517 1.00 98.62 160 ASN A O 1
ATOM 1249 N N . GLU A 1 161 ? -12.030 5.616 -14.803 1.00 97.56 161 GLU A N 1
ATOM 1250 C CA . GLU A 1 161 ? -13.104 4.617 -14.724 1.00 97.56 161 GLU A CA 1
ATOM 1251 C C . GLU A 1 161 ? -13.207 3.961 -13.332 1.00 97.56 161 GLU A C 1
ATOM 1253 O O . GLU A 1 161 ? -14.275 3.455 -12.950 1.00 97.56 161 GLU A O 1
ATOM 1258 N N . GLY A 1 162 ? -12.118 4.009 -12.560 1.00 98.25 162 GLY A N 1
ATOM 1259 C CA . GLY A 1 162 ? -11.938 3.395 -11.252 1.00 98.25 162 GLY A CA 1
ATOM 1260 C C . GLY A 1 162 ? -11.345 1.994 -11.362 1.00 98.25 162 GLY A C 1
ATOM 1261 O O . GLY A 1 162 ? -11.903 1.129 -12.036 1.00 98.25 162 GLY A O 1
ATOM 1262 N N . VAL A 1 163 ? -10.240 1.755 -10.664 1.00 98.75 163 VAL A N 1
ATOM 1263 C CA . VAL A 1 163 ? -9.586 0.444 -10.555 1.00 98.75 163 VAL A CA 1
ATOM 1264 C C . VAL A 1 163 ? -9.090 0.242 -9.135 1.00 98.75 163 VAL A C 1
ATOM 1266 O O . VAL A 1 163 ? -8.746 1.210 -8.463 1.00 98.75 163 VAL A O 1
ATOM 1269 N N . ASN A 1 164 ? -9.071 -1.006 -8.684 1.00 98.19 164 ASN A N 1
ATOM 1270 C CA . ASN A 1 164 ? -8.563 -1.379 -7.370 1.00 98.19 164 ASN A CA 1
ATOM 1271 C C . ASN A 1 164 ? -7.036 -1.401 -7.345 1.00 98.19 164 ASN A C 1
ATOM 1273 O O . ASN A 1 164 ? -6.386 -0.857 -6.459 1.00 98.19 164 ASN A O 1
ATOM 1277 N N . PHE A 1 165 ? -6.463 -1.991 -8.389 1.00 98.88 165 PHE A N 1
ATOM 1278 C CA . PHE A 1 165 ? -5.028 -2.132 -8.542 1.00 98.88 165 PHE A CA 1
ATOM 1279 C C . PHE A 1 165 ? -4.579 -1.500 -9.846 1.00 98.88 165 PHE A C 1
ATOM 1281 O O . PHE A 1 165 ? -5.212 -1.670 -10.891 1.00 98.88 165 PHE A O 1
ATOM 1288 N N . PHE A 1 166 ? -3.440 -0.820 -9.790 1.00 98.94 166 PHE A N 1
ATOM 1289 C CA . PHE A 1 166 ? -2.732 -0.360 -10.973 1.00 98.94 166 PHE A CA 1
ATOM 1290 C C . PHE A 1 166 ? -1.288 -0.857 -10.935 1.00 98.94 166 PHE A C 1
ATOM 1292 O O . PHE A 1 166 ? -0.493 -0.404 -10.116 1.00 98.94 166 PHE A O 1
ATOM 1299 N N . SER A 1 167 ? -0.940 -1.765 -11.848 1.00 98.88 167 SER A N 1
ATOM 1300 C CA . SER A 1 167 ? 0.448 -2.163 -12.086 1.00 98.88 167 SER A CA 1
ATOM 1301 C C . SER A 1 167 ? 0.964 -1.536 -13.373 1.00 98.88 167 SER A C 1
ATOM 1303 O O . SER A 1 167 ? 0.349 -1.675 -14.434 1.00 98.88 167 SER A O 1
ATOM 1305 N N . TYR A 1 168 ? 2.123 -0.889 -13.291 1.00 98.88 168 TYR A N 1
ATOM 1306 C CA . TYR A 1 168 ? 2.887 -0.493 -14.466 1.00 98.88 168 TYR A CA 1
ATOM 1307 C C . TYR A 1 168 ? 4.277 -1.085 -14.413 1.00 98.88 168 TYR A C 1
ATOM 1309 O O . TYR A 1 168 ? 4.973 -0.947 -13.406 1.00 98.88 168 TYR A O 1
ATOM 1317 N N . ARG A 1 169 ? 4.718 -1.609 -15.558 1.00 98.56 169 ARG A N 1
ATOM 1318 C CA . ARG A 1 169 ? 6.108 -1.940 -15.847 1.00 98.56 169 ARG A CA 1
ATOM 1319 C C . ARG A 1 169 ? 6.509 -1.423 -17.219 1.00 98.56 169 ARG A C 1
ATOM 1321 O O . ARG A 1 169 ? 5.783 -1.592 -18.190 1.00 98.56 169 ARG A O 1
ATOM 1328 N N . GLY A 1 170 ? 7.693 -0.831 -17.300 1.00 97.81 170 GLY A N 1
ATOM 1329 C CA . GLY A 1 170 ? 8.207 -0.236 -18.529 1.00 97.81 170 GLY A CA 1
ATOM 1330 C C . GLY A 1 170 ? 9.526 0.477 -18.276 1.00 97.81 170 GLY A C 1
ATOM 1331 O O . GLY A 1 170 ? 10.358 -0.025 -17.515 1.00 97.81 170 GLY A O 1
ATOM 1332 N N . TYR A 1 171 ? 9.724 1.630 -18.913 1.00 96.31 171 TYR A N 1
ATOM 1333 C CA . TYR A 1 171 ? 10.944 2.436 -18.790 1.00 96.31 171 TYR A CA 1
ATOM 1334 C C . TYR A 1 171 ? 10.714 3.724 -17.992 1.00 96.31 171 TYR A C 1
ATOM 1336 O O . TYR A 1 171 ? 9.586 3.993 -17.558 1.00 96.31 171 TYR A O 1
ATOM 1344 N N . ILE A 1 172 ? 11.787 4.470 -17.708 1.00 94.88 172 ILE A N 1
ATOM 1345 C CA . ILE A 1 172 ? 11.705 5.785 -17.055 1.00 94.88 172 ILE A CA 1
ATOM 1346 C C . ILE A 1 172 ? 10.798 6.715 -17.871 1.00 94.88 172 ILE A C 1
ATOM 1348 O O . ILE A 1 172 ? 10.654 6.547 -19.084 1.00 94.88 172 ILE A O 1
ATOM 1352 N N . ASN A 1 173 ? 10.181 7.694 -17.206 1.00 92.69 173 ASN A N 1
ATOM 1353 C CA . ASN A 1 173 ? 9.165 8.583 -17.783 1.00 92.69 173 ASN A CA 1
ATOM 1354 C C . ASN A 1 173 ? 7.844 7.871 -18.151 1.00 92.69 173 ASN A C 1
ATOM 1356 O O . ASN A 1 173 ? 7.099 8.374 -18.990 1.00 92.69 173 ASN A O 1
ATOM 1360 N N . MET A 1 174 ? 7.570 6.706 -17.532 1.00 89.38 174 MET A N 1
ATOM 1361 C CA . MET A 1 174 ? 6.245 6.063 -17.391 1.00 89.38 174 MET A CA 1
ATOM 1362 C C . MET A 1 174 ? 5.396 6.007 -18.683 1.00 89.38 174 MET A C 1
ATOM 1364 O O . MET A 1 174 ? 4.175 6.156 -18.661 1.00 89.38 174 MET A O 1
ATOM 1368 N N . SER A 1 175 ? 6.052 5.818 -19.832 1.00 96.75 175 SER A N 1
ATOM 1369 C CA . SER A 1 175 ? 5.436 5.787 -21.169 1.00 96.75 175 SER A CA 1
ATOM 1370 C C . SER A 1 175 ? 4.655 7.058 -21.541 1.00 96.75 175 SER A C 1
ATOM 1372 O O . SER A 1 175 ? 3.597 7.002 -22.175 1.00 96.75 175 SER A O 1
ATOM 1374 N N . GLY A 1 176 ? 5.183 8.223 -21.150 1.00 96.44 176 GLY A N 1
ATOM 1375 C CA . GLY A 1 176 ? 4.580 9.530 -21.428 1.00 96.44 176 GLY A CA 1
ATOM 1376 C C . GLY A 1 176 ? 3.390 9.860 -20.525 1.00 96.44 176 GLY A C 1
ATOM 1377 O O . GLY A 1 176 ? 2.571 10.715 -20.870 1.00 96.44 176 GLY A O 1
ATOM 1378 N N . TRP A 1 177 ? 3.259 9.164 -19.397 1.00 98.19 177 TRP A N 1
ATOM 1379 C CA . TRP A 1 177 ? 2.234 9.421 -18.396 1.00 98.19 177 TRP A CA 1
ATOM 1380 C C . TRP A 1 177 ? 2.842 9.898 -17.084 1.00 98.19 177 TRP A C 1
ATOM 1382 O O . TRP A 1 177 ? 3.832 9.342 -16.617 1.00 98.19 177 TRP A O 1
ATOM 1392 N N . SER A 1 178 ? 2.175 10.864 -16.459 1.00 96.88 178 SER A N 1
ATOM 1393 C CA . SER A 1 178 ? 2.407 11.251 -15.071 1.00 96.88 178 SER A CA 1
ATOM 1394 C C . SER A 1 178 ? 1.061 11.541 -14.398 1.00 96.88 178 SER A C 1
ATOM 1396 O O . SER A 1 178 ? 0.163 12.084 -15.058 1.00 96.88 178 SER A O 1
ATOM 1398 N N . PRO A 1 179 ? 0.906 11.241 -13.094 1.00 97.69 179 PRO A N 1
ATOM 1399 C CA . PRO A 1 179 ? -0.257 11.666 -12.329 1.00 97.69 179 PRO A CA 1
ATOM 1400 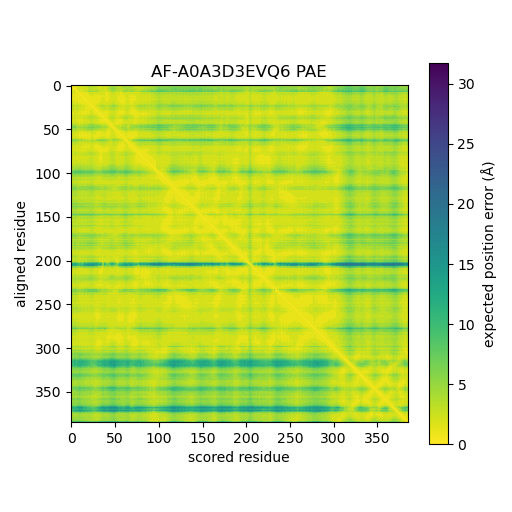C C . PRO A 1 179 ? -0.396 13.189 -12.398 1.00 97.69 179 PRO A C 1
ATOM 1402 O O . PRO A 1 179 ? 0.583 13.925 -12.280 1.00 97.69 179 PRO A O 1
ATOM 1405 N N . SER A 1 180 ? -1.614 13.675 -12.606 1.00 97.12 180 SER A N 1
ATOM 1406 C CA . SER A 1 180 ? -1.902 15.107 -12.700 1.00 97.12 180 SER A CA 1
ATOM 1407 C C . SER A 1 180 ? -3.356 15.389 -12.332 1.00 97.12 180 SER A C 1
ATOM 1409 O O . SER A 1 180 ? -4.142 14.469 -12.102 1.00 97.12 180 SER A O 1
ATOM 1411 N N . SER A 1 181 ? -3.745 16.663 -12.348 1.00 95.56 181 SER A N 1
ATOM 1412 C CA . SER A 1 181 ? -5.133 17.104 -12.158 1.00 95.56 181 SER A CA 1
ATOM 1413 C C . SER A 1 181 ? -6.113 16.611 -13.233 1.00 95.56 181 SER A C 1
ATOM 1415 O O . SER A 1 181 ? -7.310 16.846 -13.107 1.00 95.56 181 SER A O 1
ATOM 1417 N N . SER A 1 182 ? -5.635 15.921 -14.277 1.00 96.69 182 SER A N 1
ATOM 1418 C CA . SER A 1 182 ? -6.504 15.217 -15.230 1.00 96.69 182 SER A CA 1
ATOM 1419 C C . SER A 1 182 ? -7.151 13.953 -14.650 1.00 96.69 182 SER A C 1
ATOM 1421 O O . SER A 1 182 ? -8.107 13.448 -15.237 1.00 96.69 182 SER A O 1
ATOM 1423 N N . LEU A 1 183 ? -6.671 13.466 -13.498 1.00 98.38 183 LEU A N 1
ATOM 1424 C CA . LEU A 1 183 ? -7.311 12.377 -12.768 1.00 98.38 183 LEU A CA 1
ATOM 1425 C C . LEU A 1 183 ? -8.536 12.882 -11.998 1.00 98.38 183 LEU A C 1
ATOM 1427 O O . LEU A 1 183 ? -8.436 13.779 -11.158 1.00 98.38 183 LEU A O 1
ATOM 1431 N N . ASN A 1 184 ? -9.686 12.269 -12.261 1.00 97.12 184 ASN A N 1
ATOM 1432 C CA . ASN A 1 184 ? -10.989 12.600 -11.684 1.00 97.12 184 ASN A CA 1
ATOM 1433 C C . ASN A 1 184 ? -11.747 11.354 -11.185 1.00 97.12 184 ASN A C 1
ATOM 1435 O O . ASN A 1 184 ? -12.975 11.338 -11.132 1.00 97.12 184 ASN A O 1
ATOM 1439 N N . ASN A 1 185 ? -11.007 10.325 -10.769 1.00 98.00 185 ASN A N 1
ATOM 1440 C CA . ASN A 1 185 ? -11.516 9.040 -10.285 1.00 98.00 185 ASN A CA 1
ATOM 1441 C C . ASN A 1 185 ? -12.259 9.091 -8.934 1.00 98.00 185 ASN A C 1
ATOM 1443 O O . ASN A 1 185 ? -12.768 8.069 -8.467 1.00 98.00 185 ASN A O 1
ATOM 1447 N N . GLY A 1 186 ? -12.360 10.264 -8.304 1.00 96.75 186 GLY A N 1
ATOM 1448 C CA . GLY A 1 186 ? -13.085 10.433 -7.049 1.00 96.75 186 GLY A CA 1
ATOM 1449 C C . GLY A 1 186 ? -12.536 9.514 -5.955 1.00 96.75 186 GLY A C 1
ATOM 1450 O O . GLY A 1 186 ? -11.330 9.376 -5.770 1.00 96.75 186 GLY A O 1
ATOM 1451 N N . SER A 1 187 ? -13.440 8.838 -5.249 1.00 95.88 187 SER A N 1
ATOM 1452 C CA . SER A 1 187 ? -13.100 7.872 -4.195 1.00 95.88 187 SER A CA 1
ATOM 1453 C C . SER A 1 187 ? -12.743 6.468 -4.701 1.00 95.88 187 SER A C 1
ATOM 1455 O O . SER A 1 187 ? -12.517 5.583 -3.885 1.00 95.88 187 SER A O 1
ATOM 1457 N N . LYS A 1 188 ? -12.662 6.250 -6.020 1.00 97.88 188 LYS A N 1
ATOM 1458 C CA . LYS A 1 188 ? -12.243 4.972 -6.620 1.00 97.88 188 LYS A CA 1
ATOM 1459 C C . LYS A 1 188 ? -10.721 4.940 -6.749 1.00 97.88 188 LYS A C 1
ATOM 1461 O O . LYS A 1 188 ? -10.169 5.141 -7.833 1.00 97.88 188 LYS A O 1
ATOM 1466 N N . LEU A 1 189 ? -10.052 4.828 -5.610 1.00 98.12 189 LEU A N 1
ATOM 1467 C CA . LEU A 1 189 ? -8.621 5.076 -5.469 1.00 98.12 189 LEU A CA 1
ATOM 1468 C C . LEU A 1 189 ? -7.847 3.753 -5.510 1.00 98.12 189 LEU A C 1
ATOM 1470 O O . LEU A 1 189 ? -8.058 2.927 -4.628 1.00 98.12 189 LEU A O 1
ATOM 1474 N N . PRO A 1 190 ? -6.947 3.537 -6.482 1.00 98.56 190 PRO A N 1
ATOM 1475 C CA . PRO A 1 190 ? -6.175 2.308 -6.536 1.00 98.56 190 PRO A CA 1
ATOM 1476 C C . PRO A 1 190 ? -5.046 2.256 -5.509 1.00 98.56 190 PRO A C 1
ATOM 1478 O O . PRO A 1 190 ? -4.456 3.286 -5.158 1.00 98.56 190 PRO A O 1
ATOM 1481 N N . HIS A 1 191 ? -4.651 1.030 -5.175 1.00 98.81 191 HIS A N 1
ATOM 1482 C CA . HIS A 1 191 ? -3.285 0.707 -4.783 1.00 98.81 191 HIS A CA 1
ATOM 1483 C C . HIS A 1 191 ? -2.414 0.583 -6.040 1.00 98.81 191 HIS A C 1
ATOM 1485 O O . HIS A 1 191 ? -2.661 -0.250 -6.921 1.00 98.81 191 HIS A O 1
ATOM 1491 N N . ALA A 1 192 ? -1.395 1.432 -6.154 1.00 98.88 192 ALA A N 1
ATOM 1492 C CA . ALA A 1 192 ? -0.530 1.483 -7.326 1.00 98.88 192 ALA A CA 1
ATOM 1493 C C . ALA A 1 192 ? 0.836 0.828 -7.068 1.00 98.88 192 ALA A C 1
ATOM 1495 O O . ALA A 1 192 ? 1.468 1.054 -6.040 1.00 98.88 192 ALA A O 1
ATOM 1496 N N . VAL A 1 193 ? 1.335 0.068 -8.042 1.00 98.88 193 VAL A N 1
ATOM 1497 C CA . VAL A 1 193 ? 2.689 -0.500 -8.063 1.00 98.88 193 VAL A CA 1
ATOM 1498 C C . VAL A 1 193 ? 3.323 -0.152 -9.412 1.00 98.88 193 VAL A C 1
ATOM 1500 O O . VAL A 1 193 ? 3.130 -0.831 -10.421 1.00 98.88 193 VAL A O 1
ATOM 1503 N N . ILE A 1 194 ? 4.070 0.949 -9.438 1.00 98.75 194 ILE A N 1
ATOM 1504 C CA . ILE A 1 194 ? 4.558 1.616 -10.654 1.00 98.75 194 ILE A CA 1
ATOM 1505 C C . ILE A 1 194 ? 6.084 1.501 -10.767 1.00 98.75 194 ILE A C 1
ATOM 1507 O O . ILE A 1 194 ? 6.809 2.498 -10.776 1.00 98.75 194 ILE A O 1
ATOM 1511 N N . LEU A 1 195 ? 6.600 0.265 -10.806 1.00 98.50 195 LEU A N 1
ATOM 1512 C CA . LEU A 1 195 ? 8.046 0.022 -10.716 1.00 98.50 195 LEU A CA 1
ATOM 1513 C C . LEU A 1 195 ? 8.762 0.307 -12.042 1.00 98.50 195 LEU A C 1
ATOM 1515 O O . LEU A 1 195 ? 8.770 -0.492 -12.982 1.00 98.50 195 LEU A O 1
ATOM 1519 N N . THR A 1 196 ? 9.436 1.445 -12.084 1.00 97.50 196 THR A N 1
ATOM 1520 C CA . THR A 1 196 ? 10.427 1.821 -13.090 1.00 97.50 196 THR A CA 1
ATOM 1521 C C . THR A 1 196 ? 11.338 2.879 -12.480 1.00 97.50 196 THR A C 1
ATOM 1523 O O . THR A 1 196 ? 11.111 3.306 -11.350 1.00 97.50 196 THR A O 1
ATOM 1526 N N . CYS A 1 197 ? 12.371 3.307 -13.194 1.00 96.19 197 CYS A N 1
ATOM 1527 C CA . CYS A 1 197 ? 13.336 4.235 -12.631 1.00 96.19 197 CYS A CA 1
ATOM 1528 C C . CYS A 1 197 ? 12.676 5.560 -12.202 1.00 96.19 197 CYS A C 1
ATOM 1530 O O . CYS A 1 197 ? 11.887 6.137 -12.952 1.00 96.19 197 CYS A O 1
ATOM 1532 N N . GLY A 1 198 ? 13.035 6.047 -11.016 1.00 95.44 198 GLY A N 1
ATOM 1533 C CA . GLY A 1 198 ? 12.685 7.371 -10.501 1.00 95.44 198 GLY A CA 1
ATOM 1534 C C . GLY A 1 198 ? 11.228 7.589 -10.085 1.00 95.44 198 GLY A C 1
ATOM 1535 O O . GLY A 1 198 ? 10.904 8.675 -9.609 1.00 95.44 198 GLY A O 1
ATOM 1536 N N . THR A 1 199 ? 10.329 6.609 -10.232 1.00 97.50 199 THR A N 1
ATOM 1537 C CA . THR A 1 199 ? 8.918 6.802 -9.840 1.00 97.50 199 THR A CA 1
ATOM 1538 C C . THR A 1 199 ? 8.738 6.973 -8.341 1.00 97.50 199 THR A C 1
ATOM 1540 O O . THR A 1 199 ? 7.809 7.661 -7.923 1.00 97.50 199 THR A O 1
ATOM 1543 N N . GLY A 1 200 ? 9.626 6.366 -7.556 1.00 96.44 200 GLY A N 1
ATOM 1544 C CA . GLY A 1 200 ? 9.688 6.463 -6.105 1.00 96.44 200 GLY A CA 1
ATOM 1545 C C . GLY A 1 200 ? 10.826 7.343 -5.608 1.00 96.44 200 GLY A C 1
ATOM 1546 O O . GLY A 1 200 ? 11.299 7.092 -4.507 1.00 96.44 200 GLY A O 1
ATOM 1547 N N . ASN A 1 201 ? 11.296 8.314 -6.400 1.00 94.88 201 ASN A N 1
ATOM 1548 C CA . ASN A 1 201 ? 12.202 9.333 -5.878 1.00 94.88 201 ASN A CA 1
ATOM 1549 C C . ASN A 1 201 ? 11.425 10.300 -4.976 1.00 94.88 201 ASN A C 1
ATOM 1551 O O . ASN A 1 201 ? 10.492 10.923 -5.458 1.00 94.88 201 ASN A O 1
ATOM 1555 N N . PHE A 1 202 ? 11.804 10.436 -3.713 1.00 95.12 202 PHE A N 1
ATOM 1556 C CA . PHE A 1 202 ? 11.219 11.376 -2.742 1.00 95.12 202 PHE A CA 1
ATOM 1557 C C . PHE A 1 202 ? 12.299 12.103 -1.920 1.00 95.12 202 PHE A C 1
ATOM 1559 O O . PHE A 1 202 ? 12.018 12.886 -1.017 1.00 95.12 202 PHE A O 1
ATOM 1566 N N . GLY A 1 203 ? 13.576 11.838 -2.209 1.00 89.50 203 GLY A N 1
ATOM 1567 C CA . GLY A 1 203 ? 14.692 12.552 -1.613 1.00 89.50 203 GLY A CA 1
ATOM 1568 C C . GLY A 1 203 ? 14.672 14.019 -2.030 1.00 89.50 203 GLY A C 1
ATOM 1569 O O . GLY A 1 203 ? 14.464 14.341 -3.202 1.00 89.50 203 GLY A O 1
ATOM 1570 N N . SER A 1 204 ? 14.980 14.919 -1.094 1.00 71.56 204 SER A N 1
ATOM 1571 C CA . SER A 1 204 ? 14.979 16.374 -1.308 1.00 71.56 204 SER A CA 1
ATOM 1572 C C . SER A 1 204 ? 15.785 16.854 -2.528 1.00 71.56 204 SER A C 1
ATOM 1574 O O . SER A 1 204 ? 15.550 17.949 -3.029 1.00 71.56 204 SER A O 1
ATOM 1576 N N . SER A 1 205 ? 16.746 16.062 -3.017 1.00 74.62 205 SER A N 1
ATOM 1577 C CA . SER A 1 205 ? 17.552 16.351 -4.211 1.00 74.62 205 SER A CA 1
ATOM 1578 C C . SER A 1 205 ? 16.845 16.109 -5.551 1.00 74.62 205 SER A C 1
ATOM 1580 O O . SER A 1 205 ? 17.353 16.563 -6.575 1.00 74.62 205 SER A O 1
ATOM 1582 N N . TYR A 1 206 ? 15.718 15.393 -5.573 1.00 72.69 206 TYR A N 1
ATOM 1583 C CA . TYR A 1 206 ? 15.047 14.951 -6.803 1.00 72.69 206 TYR A CA 1
ATOM 1584 C C . TYR A 1 206 ? 13.715 15.666 -7.085 1.00 72.69 206 TYR A C 1
ATOM 1586 O O . TYR A 1 206 ? 13.220 15.589 -8.210 1.00 72.69 206 TYR A O 1
ATOM 1594 N N . GLY A 1 207 ? 13.169 16.402 -6.108 1.00 80.50 207 GLY A N 1
ATOM 1595 C CA . GLY A 1 207 ? 11.814 16.960 -6.170 1.00 80.50 207 GLY A CA 1
ATOM 1596 C C . GLY A 1 207 ? 10.739 15.896 -5.916 1.00 80.50 207 GLY A C 1
ATOM 1597 O O . GLY A 1 207 ? 11.059 14.756 -5.598 1.00 80.50 207 GLY A O 1
ATOM 1598 N N . THR A 1 208 ? 9.464 16.272 -6.053 1.00 90.50 208 THR A N 1
ATOM 1599 C CA . THR A 1 208 ? 8.335 15.374 -5.761 1.00 90.50 208 THR A CA 1
ATOM 1600 C C . THR A 1 208 ? 8.276 14.191 -6.731 1.00 90.50 208 THR A C 1
ATOM 1602 O O . THR A 1 208 ? 8.174 14.369 -7.949 1.00 90.50 208 THR A O 1
ATOM 1605 N N . GLY A 1 209 ? 8.267 12.978 -6.184 1.00 93.31 209 GLY A N 1
ATOM 1606 C CA . GLY A 1 209 ? 8.178 11.726 -6.924 1.00 93.31 209 GLY A CA 1
ATOM 1607 C C . GLY A 1 209 ? 6.855 11.496 -7.634 1.00 93.31 209 GLY A C 1
ATOM 1608 O O . GLY A 1 209 ? 5.828 12.121 -7.351 1.00 93.31 209 GLY A O 1
ATOM 1609 N N . THR A 1 210 ? 6.848 10.511 -8.536 1.00 97.69 210 THR A N 1
ATOM 1610 C CA . THR A 1 210 ? 5.605 10.072 -9.189 1.00 97.69 210 THR A CA 1
ATOM 1611 C C . THR A 1 210 ? 4.652 9.453 -8.165 1.00 97.69 210 THR A C 1
ATOM 1613 O O . THR A 1 210 ? 3.473 9.796 -8.160 1.00 97.69 210 THR A O 1
ATOM 1616 N N . SER A 1 211 ? 5.150 8.589 -7.274 1.00 98.12 211 SER A N 1
ATOM 1617 C CA . SER A 1 211 ? 4.355 7.970 -6.206 1.00 98.12 211 SER A CA 1
ATOM 1618 C C . SER A 1 211 ? 3.828 9.000 -5.202 1.00 98.12 211 SER A C 1
ATOM 1620 O O . SER A 1 211 ? 2.650 8.948 -4.854 1.00 98.12 211 SER A O 1
ATOM 1622 N N . GLU A 1 212 ? 4.643 9.984 -4.809 1.00 98.19 212 GLU A N 1
ATOM 1623 C CA . GLU A 1 212 ? 4.219 11.090 -3.939 1.00 98.19 212 GLU A CA 1
ATOM 1624 C C . GLU A 1 212 ? 3.126 11.935 -4.587 1.00 98.19 212 GLU A C 1
ATOM 1626 O O . GLU A 1 212 ? 2.074 12.163 -3.992 1.00 98.19 212 GLU A O 1
ATOM 1631 N N . THR A 1 213 ? 3.337 12.355 -5.839 1.00 98.06 213 THR A N 1
ATOM 1632 C CA . THR A 1 213 ? 2.337 13.122 -6.591 1.00 98.06 213 THR A CA 1
ATOM 1633 C C . THR A 1 213 ? 1.020 12.356 -6.637 1.00 98.06 213 THR A C 1
ATOM 1635 O O . THR A 1 213 ? -0.039 12.923 -6.382 1.00 98.06 213 THR A O 1
ATOM 1638 N N . PHE A 1 214 ? 1.073 11.050 -6.903 1.00 98.62 214 PHE A N 1
ATOM 1639 C CA . PHE A 1 214 ? -0.118 10.229 -7.068 1.00 98.62 214 PHE A CA 1
ATOM 1640 C C . PHE A 1 214 ? -0.977 10.149 -5.797 1.00 98.62 214 PHE A C 1
ATOM 1642 O O . PHE A 1 214 ? -2.205 10.249 -5.889 1.00 98.62 214 PHE A O 1
ATOM 1649 N N . ILE A 1 215 ? -0.353 10.027 -4.619 1.00 98.56 215 ILE A N 1
ATOM 1650 C CA . ILE A 1 215 ? -1.078 10.014 -3.340 1.00 98.56 215 ILE A CA 1
ATOM 1651 C C . ILE A 1 215 ? -1.505 11.419 -2.889 1.00 98.56 215 ILE A C 1
ATOM 1653 O O . ILE A 1 215 ? -2.515 11.553 -2.203 1.00 98.56 215 ILE A O 1
ATOM 1657 N N . ARG A 1 216 ? -0.803 12.481 -3.309 1.00 98.25 216 ARG A N 1
ATOM 1658 C CA . ARG A 1 216 ? -1.107 13.876 -2.933 1.00 98.25 216 ARG A CA 1
ATOM 1659 C C . ARG A 1 216 ? -2.240 14.510 -3.752 1.00 98.25 216 ARG A C 1
ATOM 1661 O O . ARG A 1 216 ? -2.754 15.547 -3.348 1.00 98.25 216 ARG A O 1
ATOM 1668 N N . LEU A 1 217 ? -2.629 13.927 -4.891 1.00 98.25 217 LEU A N 1
ATOM 1669 C CA . LEU A 1 217 ? -3.667 14.486 -5.772 1.00 98.25 217 LEU A CA 1
ATOM 1670 C C . LEU A 1 217 ? -5.052 14.601 -5.110 1.00 98.25 217 LEU A C 1
ATOM 1672 O O . LEU A 1 217 ? -5.432 13.787 -4.268 1.00 98.25 217 LEU A O 1
ATOM 1676 N N . GLY A 1 218 ? -5.829 15.582 -5.571 1.00 97.62 218 GLY A N 1
ATOM 1677 C CA . GLY A 1 218 ? -7.192 15.847 -5.111 1.00 97.62 218 GLY A CA 1
ATOM 1678 C C . GLY A 1 218 ? -7.246 16.767 -3.893 1.00 97.62 218 GLY A C 1
ATOM 1679 O O . GLY A 1 218 ? -6.298 17.487 -3.590 1.00 97.62 218 GLY A O 1
ATOM 1680 N N . THR A 1 219 ? -8.389 16.760 -3.215 1.00 97.69 219 THR A N 1
ATOM 1681 C CA . THR A 1 219 ? -8.600 17.431 -1.927 1.00 97.69 219 THR A CA 1
ATOM 1682 C C . THR A 1 219 ? -9.361 16.515 -0.975 1.00 97.69 219 THR A C 1
ATOM 1684 O O . THR A 1 219 ? -9.914 15.499 -1.399 1.00 97.69 219 THR A O 1
ATOM 1687 N N . ALA A 1 220 ? -9.465 16.898 0.299 1.00 96.25 220 ALA A N 1
ATOM 1688 C CA . ALA A 1 220 ? -10.247 16.146 1.280 1.00 96.25 220 ALA A CA 1
ATOM 1689 C C . ALA A 1 220 ? -11.717 15.925 0.857 1.00 96.25 220 ALA A C 1
ATOM 1691 O O . ALA A 1 220 ? -12.306 14.867 1.080 1.00 96.25 220 ALA A O 1
ATOM 1692 N N . GLN A 1 221 ? -12.319 16.925 0.207 1.00 95.94 221 GLN A N 1
ATOM 1693 C CA . GLN A 1 221 ? -13.698 16.861 -0.279 1.00 95.94 221 GLN A CA 1
ATOM 1694 C C . GLN A 1 221 ? -13.794 16.127 -1.622 1.00 95.94 221 GLN A C 1
ATOM 1696 O O . GLN A 1 221 ? -14.706 15.322 -1.814 1.00 95.94 221 GLN A O 1
ATOM 1701 N N . ASN A 1 222 ? -12.836 16.366 -2.523 1.00 96.31 222 ASN A N 1
ATOM 1702 C CA . ASN A 1 222 ? -12.792 15.810 -3.874 1.00 96.31 222 ASN A CA 1
ATOM 1703 C C . ASN A 1 222 ? -11.493 15.010 -4.071 1.00 96.31 222 ASN A C 1
ATOM 1705 O O . ASN A 1 222 ? -10.550 15.517 -4.687 1.00 96.31 222 ASN A O 1
ATOM 1709 N N . PRO A 1 223 ? -11.403 13.784 -3.527 1.00 96.62 223 PRO A N 1
ATOM 1710 C CA . PRO A 1 223 ? -10.205 12.969 -3.669 1.00 96.62 223 PRO A CA 1
ATOM 1711 C C . PRO A 1 223 ? -10.004 12.550 -5.129 1.00 96.62 223 PRO A C 1
ATOM 1713 O O . PRO A 1 223 ? -10.965 12.399 -5.883 1.00 96.62 223 PRO A O 1
ATOM 1716 N N . SER A 1 224 ? -8.750 12.355 -5.522 1.00 98.19 224 SER A N 1
ATOM 1717 C CA . SER A 1 224 ? -8.373 11.746 -6.799 1.00 98.19 224 SER A CA 1
ATOM 1718 C C . SER A 1 224 ? -6.968 11.157 -6.709 1.00 98.19 224 SER A C 1
ATOM 1720 O O . SER A 1 224 ? -6.275 11.333 -5.709 1.00 98.19 224 SER A O 1
ATOM 1722 N N . GLY A 1 225 ? -6.522 10.449 -7.741 1.00 98.50 225 GLY A N 1
ATOM 1723 C CA . GLY A 1 225 ? -5.217 9.796 -7.738 1.00 98.50 225 GLY A CA 1
ATOM 1724 C C . GLY A 1 225 ? -5.274 8.422 -7.078 1.00 98.50 225 GLY A C 1
ATOM 1725 O O . GLY A 1 225 ? -6.227 7.683 -7.302 1.00 98.50 225 GLY A O 1
ATOM 1726 N N . ALA A 1 226 ? -4.254 8.075 -6.298 1.00 98.56 226 ALA A N 1
ATOM 1727 C CA . ALA A 1 226 ? -4.133 6.783 -5.624 1.00 98.56 226 ALA A CA 1
ATOM 1728 C C . ALA A 1 226 ? -4.260 6.938 -4.108 1.00 98.56 226 ALA A C 1
ATOM 1730 O O . ALA A 1 226 ? -4.130 8.048 -3.575 1.00 98.56 226 ALA A O 1
ATOM 1731 N N . VAL A 1 227 ? -4.505 5.819 -3.429 1.00 98.31 227 VAL A N 1
ATOM 1732 C CA . VAL A 1 227 ? -4.483 5.762 -1.964 1.00 98.31 227 VAL A CA 1
ATOM 1733 C C . VAL A 1 227 ? -3.141 5.258 -1.430 1.00 98.31 227 VAL A C 1
ATOM 1735 O O . VAL A 1 227 ? -2.636 5.784 -0.442 1.00 98.31 227 VAL A O 1
ATOM 1738 N N . THR A 1 228 ? -2.485 4.361 -2.169 1.00 98.69 228 THR A N 1
ATOM 1739 C CA . THR A 1 228 ? -1.069 4.037 -1.984 1.00 98.69 228 THR A CA 1
ATOM 1740 C C . THR A 1 228 ? -0.351 3.954 -3.327 1.00 98.69 228 THR A C 1
ATOM 1742 O O . THR A 1 228 ? -0.961 3.677 -4.363 1.00 98.69 228 THR A O 1
ATOM 1745 N N . ALA A 1 229 ? 0.962 4.171 -3.323 1.00 98.81 229 ALA A N 1
ATOM 1746 C CA . ALA A 1 229 ? 1.798 4.008 -4.503 1.00 98.81 229 ALA A CA 1
ATOM 1747 C C . ALA A 1 229 ? 3.192 3.486 -4.136 1.00 98.81 229 ALA A C 1
ATOM 1749 O O . ALA A 1 229 ? 3.946 4.151 -3.426 1.00 98.81 229 ALA A O 1
ATOM 1750 N N . ILE A 1 230 ? 3.559 2.322 -4.674 1.00 98.94 230 ILE A N 1
ATOM 1751 C CA . ILE A 1 230 ? 4.915 1.774 -4.602 1.00 98.94 230 ILE A CA 1
ATOM 1752 C C . ILE A 1 230 ? 5.677 2.155 -5.871 1.00 98.94 230 ILE A C 1
ATOM 1754 O O . ILE A 1 230 ? 5.218 1.889 -6.986 1.00 98.94 230 ILE A O 1
ATOM 1758 N N . GLY A 1 231 ? 6.850 2.760 -5.704 1.00 98.38 231 GLY A N 1
ATOM 1759 C CA . GLY A 1 231 ? 7.746 3.151 -6.792 1.00 98.38 231 GLY A CA 1
ATOM 1760 C C . GLY A 1 231 ? 9.201 2.821 -6.479 1.00 98.38 231 GLY A C 1
ATOM 1761 O O . GLY A 1 231 ? 9.525 2.420 -5.363 1.00 98.38 231 GLY A O 1
ATOM 1762 N N . MET A 1 232 ? 10.082 3.002 -7.464 1.00 98.00 232 MET A N 1
ATOM 1763 C CA . MET A 1 232 ? 11.517 2.770 -7.279 1.00 98.00 232 MET A CA 1
ATOM 1764 C C . MET A 1 232 ? 12.288 4.083 -7.219 1.00 98.00 232 MET A C 1
ATOM 1766 O O . MET A 1 232 ? 12.110 4.947 -8.083 1.00 98.00 232 MET A O 1
ATOM 1770 N N . ALA A 1 233 ? 13.174 4.198 -6.237 1.00 95.81 233 ALA A N 1
ATOM 1771 C CA . ALA A 1 233 ? 14.189 5.232 -6.211 1.00 95.81 233 ALA A CA 1
ATOM 1772 C C . ALA A 1 233 ? 15.307 4.961 -7.235 1.00 95.81 233 ALA A C 1
ATOM 1774 O O . ALA A 1 233 ? 15.574 3.827 -7.641 1.00 95.81 233 ALA A O 1
ATOM 1775 N N . THR A 1 234 ? 15.927 6.074 -7.618 1.00 92.12 234 THR A N 1
ATOM 1776 C CA . THR A 1 234 ? 16.956 6.349 -8.622 1.00 92.12 234 THR A CA 1
ATOM 1777 C C . THR A 1 234 ? 16.627 6.019 -10.086 1.00 92.12 234 THR A C 1
ATOM 1779 O O . THR A 1 234 ? 15.732 5.255 -10.443 1.00 92.12 234 THR A O 1
ATOM 1782 N N . SER A 1 235 ? 17.375 6.663 -10.984 1.00 90.62 235 SER A N 1
ATOM 1783 C CA . SER A 1 235 ? 17.332 6.445 -12.433 1.00 90.62 235 SER A CA 1
ATOM 1784 C C . SER A 1 235 ? 17.992 5.118 -12.859 1.00 90.62 235 SER A C 1
ATOM 1786 O O . SER A 1 235 ? 17.787 4.661 -13.983 1.00 90.62 235 SER A O 1
ATOM 1788 N N . GLY A 1 236 ? 18.746 4.482 -11.955 1.00 91.00 236 GLY A N 1
ATOM 1789 C CA . GLY A 1 236 ? 19.586 3.304 -12.198 1.00 91.00 236 GLY A CA 1
ATOM 1790 C C . GLY A 1 236 ? 18.933 1.935 -12.013 1.00 91.00 236 GLY A C 1
ATOM 1791 O O . GLY A 1 236 ? 19.633 0.955 -11.762 1.00 91.00 236 GLY A O 1
ATOM 1792 N N . THR A 1 237 ? 17.606 1.833 -12.079 1.00 94.56 237 THR A N 1
ATOM 1793 C CA . THR A 1 237 ? 16.920 0.544 -11.884 1.00 94.56 237 THR A CA 1
ATOM 1794 C C . THR A 1 237 ? 16.981 -0.331 -13.143 1.00 94.56 237 THR A C 1
ATOM 1796 O O . THR A 1 237 ? 17.168 0.160 -14.254 1.00 94.56 237 THR A O 1
ATOM 1799 N N . HIS A 1 238 ? 16.817 -1.645 -12.980 1.00 96.12 238 HIS A N 1
ATOM 1800 C CA . HIS A 1 238 ? 17.014 -2.646 -14.028 1.00 96.12 238 HIS A CA 1
ATOM 1801 C C . HI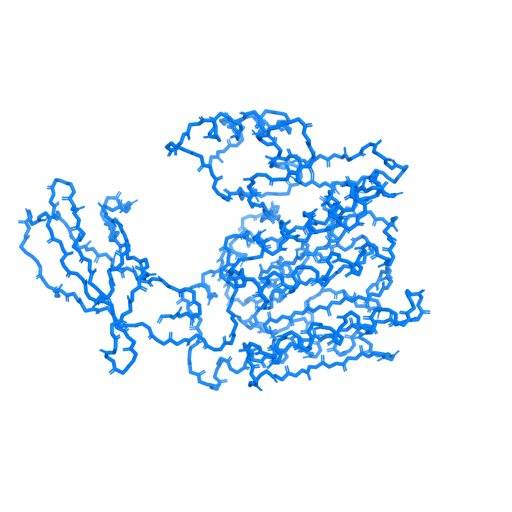S A 1 238 ? 15.822 -3.604 -14.085 1.00 96.12 238 HIS A C 1
ATOM 1803 O O . HIS A 1 238 ? 15.282 -4.022 -13.057 1.00 96.12 238 HIS A O 1
ATOM 1809 N N . THR A 1 239 ? 15.432 -3.988 -15.304 1.00 97.25 239 THR A N 1
ATOM 1810 C CA . THR A 1 239 ? 14.195 -4.731 -15.580 1.00 97.25 239 THR A CA 1
ATOM 1811 C C . THR A 1 239 ? 14.053 -6.012 -14.764 1.00 97.25 239 THR A C 1
ATOM 1813 O O . THR A 1 239 ? 12.976 -6.267 -14.235 1.00 97.25 239 THR A O 1
ATOM 1816 N N . MET A 1 240 ? 15.118 -6.808 -14.648 1.00 97.19 240 MET A N 1
ATOM 1817 C CA . MET A 1 240 ? 15.088 -8.117 -13.986 1.00 97.19 240 MET A CA 1
ATOM 1818 C C . MET A 1 240 ? 14.639 -8.023 -12.517 1.00 97.19 240 MET A C 1
ATOM 1820 O O . MET A 1 240 ? 13.705 -8.711 -12.099 1.00 97.19 240 MET A O 1
ATOM 1824 N N . PHE A 1 241 ? 15.253 -7.127 -11.748 1.00 98.31 241 PHE A N 1
ATOM 1825 C CA . PHE A 1 241 ? 14.936 -6.933 -10.334 1.00 98.31 241 PHE A CA 1
ATOM 1826 C C . PHE A 1 241 ? 13.582 -6.238 -10.145 1.00 98.31 241 PHE A C 1
ATOM 1828 O O . PHE A 1 241 ? 12.785 -6.669 -9.315 1.00 98.31 241 PHE A O 1
ATOM 1835 N N . ASN A 1 242 ? 13.258 -5.250 -10.989 1.00 98.50 242 ASN A N 1
ATOM 1836 C CA . ASN A 1 242 ? 11.937 -4.614 -10.982 1.00 98.50 242 ASN A CA 1
ATOM 1837 C C . ASN A 1 242 ? 10.809 -5.625 -11.290 1.00 98.50 242 ASN A C 1
ATOM 1839 O O . ASN A 1 242 ? 9.739 -5.548 -10.690 1.00 98.50 242 ASN A O 1
ATOM 1843 N N . ASN A 1 243 ? 11.030 -6.585 -12.206 1.00 98.56 243 ASN A N 1
ATOM 1844 C CA . ASN A 1 243 ? 10.089 -7.684 -12.497 1.00 98.56 243 ASN A CA 1
ATOM 1845 C C . ASN A 1 243 ? 9.862 -8.554 -11.275 1.00 98.56 243 ASN A C 1
ATOM 1847 O O . ASN A 1 243 ? 8.715 -8.862 -10.960 1.00 98.56 243 ASN A O 1
ATOM 1851 N N . THR A 1 244 ? 10.944 -8.911 -10.595 1.00 98.62 244 THR A N 1
ATOM 1852 C CA . THR A 1 244 ? 10.896 -9.769 -9.414 1.00 98.62 244 THR A CA 1
ATOM 1853 C C . THR A 1 244 ? 10.129 -9.096 -8.283 1.00 98.62 244 THR A C 1
ATOM 1855 O O . THR A 1 244 ? 9.192 -9.688 -7.760 1.00 98.62 244 THR A O 1
ATOM 1858 N N . LEU A 1 245 ? 10.436 -7.830 -7.980 1.00 98.88 245 LEU A N 1
ATOM 1859 C CA . LEU A 1 245 ? 9.720 -7.054 -6.964 1.00 98.88 245 LEU A CA 1
ATOM 1860 C C . LEU A 1 245 ? 8.231 -6.912 -7.289 1.00 98.88 245 LEU A C 1
ATOM 1862 O O . LEU A 1 245 ? 7.392 -7.210 -6.448 1.00 98.88 245 LEU A O 1
ATOM 1866 N N . ASN A 1 246 ? 7.885 -6.495 -8.511 1.00 98.81 246 ASN A N 1
ATOM 1867 C CA . ASN A 1 246 ? 6.487 -6.287 -8.889 1.00 98.81 246 ASN A CA 1
ATOM 1868 C C . ASN A 1 246 ? 5.684 -7.597 -8.834 1.00 98.81 246 ASN A C 1
ATOM 1870 O O . ASN A 1 246 ? 4.603 -7.625 -8.253 1.00 98.81 246 ASN A O 1
ATOM 1874 N N . ALA A 1 247 ? 6.245 -8.693 -9.359 1.00 98.69 247 ALA A N 1
ATOM 1875 C CA . ALA A 1 247 ? 5.619 -10.010 -9.283 1.00 98.69 247 ALA A CA 1
ATOM 1876 C C . ALA A 1 247 ? 5.433 -10.469 -7.831 1.00 98.69 247 ALA A C 1
ATOM 1878 O O . ALA A 1 247 ? 4.366 -10.973 -7.492 1.00 98.69 247 ALA A O 1
ATOM 1879 N N . ALA A 1 248 ? 6.442 -10.282 -6.979 1.00 98.75 248 ALA A N 1
ATOM 1880 C CA . ALA A 1 248 ? 6.407 -10.709 -5.586 1.00 98.75 248 ALA A CA 1
ATOM 1881 C C . ALA A 1 248 ? 5.429 -9.892 -4.729 1.00 98.75 248 ALA A C 1
ATOM 1883 O O . ALA A 1 248 ? 4.758 -10.460 -3.872 1.00 98.75 248 ALA A O 1
ATOM 1884 N N . ILE A 1 249 ? 5.277 -8.590 -4.990 1.00 98.94 249 ILE A N 1
ATOM 1885 C CA . ILE A 1 249 ? 4.281 -7.748 -4.308 1.00 98.94 249 ILE A CA 1
ATOM 1886 C C . ILE A 1 249 ? 2.866 -8.280 -4.578 1.00 98.94 249 ILE A C 1
ATOM 1888 O O . ILE A 1 249 ? 2.130 -8.591 -3.644 1.00 98.94 249 ILE A O 1
ATOM 1892 N N . PHE A 1 250 ? 2.496 -8.471 -5.848 1.00 98.81 250 PHE A N 1
ATOM 1893 C CA . PHE A 1 250 ? 1.170 -9.003 -6.188 1.00 98.81 250 PHE A CA 1
ATOM 1894 C C . PHE A 1 250 ? 0.992 -10.473 -5.797 1.00 98.81 250 PHE A C 1
ATOM 1896 O O . PHE A 1 250 ? -0.110 -10.888 -5.447 1.00 98.81 250 PHE A O 1
ATOM 1903 N N . ASN A 1 251 ? 2.065 -11.264 -5.813 1.00 98.56 251 ASN A N 1
ATOM 1904 C CA . ASN A 1 251 ? 2.044 -12.621 -5.280 1.00 98.56 251 ASN A CA 1
ATOM 1905 C C . ASN A 1 251 ? 1.775 -12.642 -3.769 1.00 98.56 251 ASN A C 1
ATOM 1907 O O . ASN A 1 251 ? 0.996 -13.477 -3.323 1.00 98.56 251 ASN A O 1
ATOM 1911 N N . GLY A 1 252 ? 2.321 -11.694 -3.006 1.00 98.50 252 GLY A N 1
ATOM 1912 C CA . GLY A 1 252 ? 1.989 -11.515 -1.592 1.00 98.50 252 GLY A CA 1
ATOM 1913 C C . GLY A 1 252 ? 0.486 -11.325 -1.373 1.00 98.50 252 GLY A C 1
ATOM 1914 O O . GLY A 1 252 ? -0.134 -12.050 -0.596 1.00 98.50 252 GLY A O 1
ATOM 1915 N N . ILE A 1 253 ? -0.120 -10.411 -2.136 1.00 98.62 253 ILE A N 1
ATOM 1916 C CA . ILE A 1 253 ? -1.553 -10.089 -2.039 1.00 98.62 253 ILE A CA 1
ATOM 1917 C C . ILE A 1 253 ? -2.424 -11.299 -2.407 1.00 98.62 253 ILE A C 1
ATOM 1919 O O . ILE A 1 253 ? -3.277 -11.730 -1.626 1.00 98.62 253 ILE A O 1
ATOM 1923 N N . PHE A 1 254 ? -2.207 -11.862 -3.599 1.00 98.44 254 PHE A N 1
ATOM 1924 C CA . PHE A 1 254 ? -3.105 -12.868 -4.168 1.00 98.44 254 PHE A CA 1
ATOM 1925 C C . PHE A 1 254 ? -2.790 -14.300 -3.712 1.00 98.44 254 PHE A C 1
ATOM 1927 O O . PHE A 1 254 ? -3.703 -15.076 -3.463 1.00 98.44 254 PHE A O 1
ATOM 1934 N N . ALA A 1 255 ? -1.519 -14.685 -3.582 1.00 97.38 255 ALA A N 1
ATOM 1935 C CA . ALA A 1 255 ? -1.153 -16.062 -3.234 1.00 97.38 255 ALA A CA 1
ATOM 1936 C C . ALA A 1 255 ? -0.910 -16.272 -1.732 1.00 97.38 255 ALA A C 1
ATOM 1938 O O . ALA A 1 255 ? -1.091 -17.388 -1.246 1.00 97.38 255 ALA A O 1
ATOM 1939 N N . HIS A 1 256 ? -0.508 -15.226 -1.002 1.00 97.44 256 HIS A N 1
ATOM 1940 C CA . HIS A 1 256 ? -0.167 -15.315 0.424 1.00 97.44 256 HIS A CA 1
ATOM 1941 C C . HIS A 1 256 ? -1.150 -14.594 1.350 1.00 97.44 256 HIS A C 1
ATOM 1943 O O . HIS A 1 256 ? -0.905 -14.516 2.549 1.00 97.44 256 HIS A O 1
ATOM 1949 N N . ASN A 1 257 ? -2.283 -14.131 0.816 1.00 96.31 257 ASN A N 1
ATOM 1950 C CA . ASN A 1 257 ? -3.341 -13.460 1.569 1.00 96.31 257 ASN A CA 1
ATOM 1951 C C . ASN A 1 257 ? -2.870 -12.241 2.376 1.00 96.31 257 ASN A C 1
ATOM 1953 O O . ASN A 1 257 ? -3.433 -11.947 3.428 1.00 96.31 257 ASN A O 1
ATOM 1957 N N . MET A 1 258 ? -1.858 -11.526 1.884 1.00 97.69 258 MET A N 1
ATOM 1958 C CA . MET A 1 258 ? -1.456 -10.246 2.464 1.00 97.69 258 MET A CA 1
ATOM 1959 C C . MET A 1 258 ? -2.540 -9.210 2.168 1.00 97.69 258 MET A C 1
ATOM 1961 O O . MET A 1 258 ? -3.060 -9.148 1.047 1.00 97.69 258 MET A O 1
ATOM 1965 N N . ARG A 1 259 ? -2.930 -8.449 3.186 1.00 96.69 259 ARG A N 1
ATOM 1966 C CA . ARG A 1 259 ? -4.062 -7.512 3.154 1.00 96.69 259 ARG A CA 1
ATOM 1967 C C . ARG A 1 259 ? -3.656 -6.090 3.497 1.00 96.69 259 ARG A C 1
ATOM 1969 O O . ARG A 1 259 ? -4.512 -5.231 3.629 1.00 96.69 259 ARG A O 1
ATOM 1976 N N . SER A 1 260 ? -2.355 -5.816 3.502 1.00 98.00 260 SER A N 1
ATOM 1977 C CA . SER A 1 260 ? -1.826 -4.461 3.437 1.00 98.00 260 SER A CA 1
ATOM 1978 C C . SER A 1 260 ? -0.713 -4.322 2.396 1.00 98.00 260 SER A C 1
ATOM 1980 O O . SER A 1 260 ? -0.014 -5.276 2.030 1.00 98.00 260 SER A O 1
ATOM 1982 N N . MET A 1 261 ? -0.510 -3.099 1.900 1.00 98.44 261 MET A N 1
ATOM 1983 C CA . MET A 1 261 ? 0.599 -2.824 0.978 1.00 98.44 261 MET A CA 1
ATOM 1984 C C . MET A 1 261 ? 1.964 -2.871 1.675 1.00 98.44 261 MET A C 1
ATOM 1986 O O . MET A 1 261 ? 2.975 -3.093 1.005 1.00 98.44 261 MET A O 1
ATOM 1990 N N . GLY A 1 262 ? 2.006 -2.686 2.999 1.00 98.62 262 GLY A N 1
ATOM 1991 C CA . GLY A 1 262 ? 3.207 -2.864 3.810 1.00 98.62 262 GLY A CA 1
ATOM 1992 C C . GLY A 1 262 ? 3.672 -4.321 3.839 1.00 98.62 262 GLY A C 1
ATOM 1993 O O . GLY A 1 262 ? 4.849 -4.587 3.578 1.00 98.62 262 GLY A O 1
ATOM 1994 N N . GLU A 1 263 ? 2.746 -5.259 4.065 1.00 98.69 263 GLU A N 1
ATOM 1995 C CA . GLU A 1 263 ? 3.006 -6.704 3.987 1.00 98.69 263 GLU A CA 1
ATOM 1996 C C . GLU A 1 263 ? 3.509 -7.102 2.597 1.00 98.69 263 GLU A C 1
ATOM 1998 O O . GLU A 1 263 ? 4.577 -7.704 2.454 1.00 98.69 263 GLU A O 1
ATOM 2003 N N . ALA A 1 264 ? 2.778 -6.694 1.556 1.00 98.69 264 ALA A N 1
ATOM 2004 C CA . ALA A 1 264 ? 3.108 -7.022 0.175 1.00 98.69 264 ALA A CA 1
ATOM 2005 C C . ALA A 1 264 ? 4.478 -6.462 -0.254 1.00 98.69 264 ALA A C 1
ATOM 2007 O O . ALA A 1 264 ? 5.240 -7.136 -0.956 1.00 98.69 264 ALA A O 1
ATOM 2008 N N . LEU A 1 265 ? 4.827 -5.244 0.180 1.00 98.81 265 LEU A N 1
ATOM 2009 C CA . LEU A 1 265 ? 6.140 -4.658 -0.086 1.00 98.81 265 LEU A CA 1
ATOM 2010 C C . LEU A 1 265 ? 7.258 -5.426 0.623 1.00 98.81 265 LEU A C 1
ATOM 2012 O O . LEU A 1 265 ? 8.274 -5.728 -0.012 1.00 98.81 265 LEU A O 1
ATOM 2016 N N . LEU A 1 266 ? 7.092 -5.751 1.910 1.00 98.75 266 LEU A N 1
ATOM 2017 C CA . LEU A 1 266 ? 8.102 -6.516 2.641 1.00 98.75 266 LEU A CA 1
ATOM 2018 C C . LEU A 1 266 ? 8.305 -7.894 2.001 1.00 98.75 266 LEU A C 1
ATOM 2020 O O . LEU A 1 266 ? 9.447 -8.281 1.766 1.00 98.75 266 LEU A O 1
ATOM 2024 N N . ASN A 1 267 ? 7.226 -8.570 1.595 1.00 98.69 267 ASN A N 1
ATOM 2025 C CA . ASN A 1 267 ? 7.309 -9.817 0.834 1.00 98.69 267 ASN A CA 1
ATOM 2026 C C . ASN A 1 267 ? 8.170 -9.670 -0.424 1.00 98.69 267 ASN A C 1
ATOM 2028 O O . ASN A 1 267 ? 9.070 -10.471 -0.659 1.00 98.69 267 ASN A O 1
ATOM 2032 N N . GLY A 1 268 ? 7.955 -8.608 -1.206 1.00 98.56 268 GLY A N 1
ATOM 2033 C CA . GLY A 1 268 ? 8.778 -8.328 -2.381 1.00 98.56 268 GLY A CA 1
ATOM 2034 C C . GLY A 1 268 ? 10.261 -8.148 -2.050 1.00 98.56 268 GLY A C 1
ATOM 2035 O O . GLY A 1 268 ? 11.125 -8.702 -2.736 1.00 98.56 268 GLY A O 1
ATOM 2036 N N . ARG A 1 269 ? 10.561 -7.407 -0.980 1.00 98.44 269 ARG A N 1
ATOM 2037 C CA . ARG A 1 269 ? 11.931 -7.141 -0.514 1.00 98.44 269 ARG A CA 1
ATOM 2038 C C . ARG A 1 269 ? 12.633 -8.386 0.034 1.00 98.44 269 ARG A C 1
ATOM 2040 O O . ARG A 1 269 ? 13.840 -8.518 -0.152 1.00 98.44 269 ARG A O 1
ATOM 2047 N N . LEU A 1 270 ? 11.910 -9.306 0.664 1.00 98.31 270 LEU A N 1
ATOM 2048 C CA . LEU A 1 270 ? 12.467 -10.586 1.109 1.00 98.31 270 LEU A CA 1
ATOM 2049 C C . LEU A 1 270 ? 12.644 -11.549 -0.072 1.00 98.31 270 LEU A C 1
ATOM 2051 O O . LEU A 1 270 ? 13.702 -12.156 -0.226 1.00 98.31 270 LEU A O 1
ATOM 2055 N N . TYR A 1 271 ? 11.666 -11.616 -0.973 1.00 98.38 271 TYR A N 1
ATOM 2056 C CA . TYR A 1 271 ? 11.706 -12.519 -2.121 1.00 98.38 271 TYR A CA 1
ATOM 2057 C C . TYR A 1 271 ? 12.848 -12.201 -3.092 1.00 98.38 271 TYR A C 1
ATOM 2059 O O . TYR A 1 271 ? 13.532 -13.099 -3.579 1.00 98.38 271 TYR A O 1
ATOM 2067 N N . ILE A 1 272 ? 13.134 -10.920 -3.355 1.00 98.19 272 ILE A N 1
ATOM 2068 C CA . ILE A 1 272 ? 14.286 -10.562 -4.200 1.00 98.19 272 ILE A CA 1
ATOM 2069 C C . ILE A 1 272 ? 15.615 -11.038 -3.581 1.00 98.19 272 ILE A C 1
ATOM 2071 O O . ILE A 1 272 ? 16.521 -11.433 -4.318 1.00 98.19 272 ILE A O 1
ATOM 2075 N N . ARG A 1 273 ? 15.731 -11.054 -2.243 1.00 97.06 273 ARG A N 1
ATOM 2076 C CA . ARG A 1 273 ? 16.893 -11.598 -1.521 1.00 97.06 273 ARG A CA 1
ATOM 2077 C C . ARG A 1 273 ? 16.944 -13.119 -1.606 1.00 97.06 273 ARG A C 1
ATOM 2079 O O . ARG A 1 273 ? 18.028 -13.659 -1.789 1.00 97.06 273 ARG A O 1
ATOM 2086 N N . GLU A 1 274 ? 15.804 -13.796 -1.536 1.00 97.12 274 GLU A N 1
ATOM 2087 C CA . GLU A 1 274 ? 15.720 -15.246 -1.736 1.00 97.12 274 GLU A CA 1
ATOM 2088 C C . GLU A 1 274 ? 16.203 -15.650 -3.138 1.00 97.12 274 GLU A C 1
ATOM 2090 O O . GLU A 1 274 ? 17.040 -16.540 -3.280 1.00 97.12 274 GLU A O 1
ATOM 2095 N N . VAL A 1 275 ? 15.741 -14.947 -4.176 1.00 97.62 275 VAL A N 1
ATOM 2096 C CA . VAL A 1 275 ? 16.067 -15.271 -5.573 1.00 97.62 275 VAL A CA 1
ATOM 2097 C C . VAL A 1 275 ? 17.511 -14.911 -5.930 1.00 97.62 275 VAL A C 1
ATOM 2099 O O . VAL A 1 275 ? 18.195 -15.684 -6.601 1.00 97.62 275 VAL A O 1
ATOM 2102 N N . TYR A 1 276 ? 17.985 -13.736 -5.509 1.00 97.88 276 TYR A N 1
ATOM 2103 C CA . TYR A 1 276 ? 19.249 -13.168 -5.991 1.00 97.88 276 TYR A CA 1
ATOM 2104 C C . TYR A 1 276 ? 20.335 -13.033 -4.925 1.00 97.88 276 TYR A C 1
ATOM 2106 O O . TYR A 1 276 ? 21.456 -12.648 -5.251 1.00 97.88 276 TYR A O 1
ATOM 2114 N N . GLY A 1 277 ? 20.066 -13.376 -3.666 1.00 95.00 277 GLY A N 1
ATOM 2115 C CA . GLY A 1 277 ? 21.019 -13.212 -2.566 1.00 95.00 277 GLY A CA 1
ATOM 2116 C C . GLY A 1 277 ? 22.321 -13.993 -2.747 1.00 95.00 277 GLY A C 1
ATOM 2117 O O . GLY A 1 277 ? 23.357 -13.566 -2.245 1.00 95.00 277 GLY A O 1
ATOM 2118 N N . ALA A 1 278 ? 22.298 -15.095 -3.505 1.00 95.50 278 ALA A N 1
ATOM 2119 C CA . ALA A 1 278 ? 23.485 -15.903 -3.783 1.00 95.50 278 ALA A CA 1
ATOM 2120 C C . ALA A 1 278 ? 24.339 -15.376 -4.952 1.00 95.50 278 ALA A C 1
ATOM 2122 O O . ALA A 1 278 ? 25.558 -15.527 -4.927 1.00 95.50 278 ALA A O 1
ATOM 2123 N N . THR A 1 279 ? 23.726 -14.779 -5.981 1.00 95.69 279 THR A N 1
ATOM 2124 C CA . THR A 1 279 ? 24.418 -14.421 -7.238 1.00 95.69 279 THR A CA 1
ATOM 2125 C C . THR A 1 279 ? 24.557 -12.919 -7.468 1.00 95.69 279 THR A C 1
ATOM 2127 O O . THR A 1 279 ? 25.488 -12.496 -8.144 1.00 95.69 279 THR A O 1
ATOM 2130 N N . ASN A 1 280 ? 23.651 -12.116 -6.909 1.00 97.06 280 ASN A N 1
ATOM 2131 C CA . ASN A 1 280 ? 23.550 -10.666 -7.086 1.00 97.06 280 ASN A CA 1
ATOM 2132 C C . ASN A 1 280 ? 23.157 -10.003 -5.755 1.00 97.06 280 ASN A C 1
ATOM 2134 O O . ASN A 1 280 ? 22.170 -9.272 -5.663 1.00 97.06 280 ASN A O 1
ATOM 2138 N N . SER A 1 281 ? 23.895 -10.324 -4.685 1.00 95.88 281 SER A N 1
ATOM 2139 C CA . SER A 1 281 ? 23.550 -9.895 -3.323 1.00 95.88 281 SER A CA 1
ATOM 2140 C C . SER A 1 281 ? 23.499 -8.372 -3.180 1.00 95.88 281 SER A C 1
ATOM 2142 O O . SER A 1 281 ? 22.568 -7.849 -2.574 1.00 95.88 281 SER A O 1
ATOM 2144 N N . ASN A 1 282 ? 24.454 -7.634 -3.752 1.00 96.12 282 ASN A N 1
ATOM 2145 C CA . ASN A 1 282 ? 24.433 -6.174 -3.648 1.00 96.12 282 ASN A CA 1
ATOM 2146 C C . ASN A 1 282 ? 23.183 -5.612 -4.323 1.00 96.12 282 ASN A C 1
ATOM 2148 O O . ASN A 1 282 ? 22.468 -4.818 -3.719 1.00 96.12 282 ASN A O 1
ATOM 2152 N N . GLU A 1 283 ? 22.871 -6.089 -5.525 1.00 97.31 283 GLU A N 1
ATOM 2153 C CA . GLU A 1 283 ? 21.693 -5.676 -6.276 1.00 97.31 283 GLU A CA 1
ATOM 2154 C C . GLU A 1 283 ? 20.404 -6.019 -5.545 1.00 97.31 283 GLU A C 1
ATOM 2156 O O . GLU A 1 283 ? 19.550 -5.157 -5.372 1.00 97.31 283 GLU A O 1
ATOM 2161 N N . ALA A 1 284 ? 20.286 -7.225 -5.001 1.00 97.56 284 ALA A N 1
ATOM 2162 C CA . ALA A 1 284 ? 19.122 -7.588 -4.210 1.00 97.56 284 ALA A CA 1
ATOM 2163 C C . ALA A 1 284 ? 18.944 -6.676 -2.975 1.00 97.56 284 ALA A C 1
ATOM 2165 O O . ALA A 1 284 ? 17.813 -6.323 -2.650 1.00 97.56 284 ALA A O 1
ATOM 2166 N N . ASN A 1 285 ? 20.036 -6.248 -2.323 1.00 97.06 285 ASN A N 1
ATOM 2167 C CA . ASN A 1 285 ? 19.978 -5.290 -1.209 1.00 97.06 285 ASN A CA 1
ATOM 2168 C C . ASN A 1 285 ? 19.496 -3.908 -1.663 1.00 97.06 285 ASN A C 1
ATOM 2170 O O . ASN A 1 285 ? 18.527 -3.381 -1.116 1.00 97.06 285 ASN A O 1
ATOM 2174 N N . TYR A 1 286 ? 20.150 -3.310 -2.662 1.00 96.94 286 TYR A N 1
ATOM 2175 C CA . TYR A 1 286 ? 19.833 -1.932 -3.033 1.00 96.94 286 TYR A CA 1
ATOM 2176 C C . TYR A 1 286 ? 18.506 -1.813 -3.805 1.00 96.94 286 TYR A C 1
ATOM 2178 O O . TYR A 1 286 ? 17.810 -0.814 -3.654 1.00 96.94 286 TYR A O 1
ATOM 2186 N N . PHE A 1 287 ? 18.068 -2.838 -4.550 1.00 98.38 287 PHE A N 1
ATOM 2187 C CA . PHE A 1 287 ? 16.725 -2.847 -5.146 1.00 98.38 287 PHE A CA 1
ATOM 2188 C C . PHE A 1 287 ? 15.623 -2.977 -4.091 1.00 98.38 287 PHE A C 1
ATOM 2190 O O . PHE A 1 287 ? 14.586 -2.326 -4.221 1.00 98.38 287 PHE A O 1
ATOM 2197 N N . ALA A 1 288 ? 15.834 -3.776 -3.038 1.00 98.25 288 ALA A N 1
ATOM 2198 C CA . ALA A 1 288 ? 14.905 -3.826 -1.911 1.00 98.25 288 ALA A CA 1
ATOM 2199 C C . ALA A 1 288 ? 14.821 -2.466 -1.195 1.00 98.25 288 ALA A C 1
ATOM 2201 O O . ALA A 1 288 ? 13.724 -2.004 -0.874 1.00 98.25 288 ALA A O 1
ATOM 2202 N N . HIS A 1 289 ? 15.968 -1.801 -1.016 1.00 98.19 289 HIS A N 1
ATOM 2203 C CA . HIS A 1 289 ? 16.073 -0.458 -0.436 1.00 98.19 289 HIS A CA 1
ATOM 2204 C C . HIS A 1 289 ? 15.334 0.611 -1.257 1.00 98.19 289 HIS A C 1
ATOM 2206 O O . HIS A 1 289 ? 14.581 1.396 -0.690 1.00 98.19 289 HIS A O 1
ATOM 2212 N N . TRP A 1 290 ? 15.490 0.619 -2.584 1.00 98.12 290 TRP A N 1
ATOM 2213 C CA . TRP A 1 290 ? 14.863 1.616 -3.463 1.00 98.12 290 TRP A CA 1
ATOM 2214 C C . TRP A 1 290 ? 13.359 1.428 -3.679 1.00 98.12 290 TRP A C 1
ATOM 2216 O O . TRP A 1 290 ? 12.702 2.347 -4.167 1.00 98.12 290 TRP A O 1
ATOM 2226 N N . CYS A 1 291 ? 12.803 0.253 -3.387 1.00 98.50 291 CYS A N 1
ATOM 2227 C CA . CYS A 1 291 ? 11.378 -0.011 -3.567 1.00 98.50 291 CYS A CA 1
ATOM 2228 C C . CYS A 1 291 ? 10.599 0.603 -2.400 1.00 98.50 291 CYS A C 1
ATOM 2230 O O . CYS A 1 291 ? 10.586 0.034 -1.313 1.00 98.50 291 CYS A O 1
ATOM 2232 N N . ASN A 1 292 ? 9.990 1.772 -2.591 1.00 97.94 292 ASN A N 1
ATOM 2233 C CA . ASN A 1 292 ? 9.410 2.581 -1.518 1.00 97.94 292 ASN A CA 1
ATOM 2234 C C . ASN A 1 292 ? 7.888 2.695 -1.645 1.00 97.94 292 ASN A C 1
ATOM 2236 O O . ASN A 1 292 ? 7.374 2.939 -2.737 1.00 97.94 292 ASN A O 1
ATOM 2240 N N . LEU A 1 293 ? 7.183 2.564 -0.517 1.00 98.75 293 LEU A N 1
ATOM 2241 C CA . LEU A 1 293 ? 5.734 2.739 -0.405 1.00 98.75 293 LEU A CA 1
ATOM 2242 C C . LEU A 1 293 ? 5.399 4.151 0.077 1.00 98.75 293 LEU A C 1
ATOM 2244 O O . LEU A 1 293 ? 5.717 4.521 1.207 1.00 98.75 293 LEU A O 1
ATOM 2248 N N . MET A 1 294 ? 4.708 4.905 -0.776 1.00 98.69 294 MET A N 1
ATOM 2249 C CA . MET A 1 294 ? 4.036 6.145 -0.405 1.00 98.69 294 MET A CA 1
ATOM 2250 C C . MET A 1 294 ? 2.574 5.850 -0.059 1.00 98.69 294 MET A C 1
ATOM 2252 O O . MET A 1 294 ? 1.871 5.196 -0.831 1.00 98.69 294 MET A O 1
ATOM 2256 N N . GLY A 1 295 ? 2.117 6.347 1.085 1.00 98.19 295 GLY A N 1
ATOM 2257 C CA . GLY A 1 295 ? 0.805 6.070 1.665 1.00 98.19 295 GLY A CA 1
ATOM 2258 C C . GLY A 1 295 ? 0.909 5.330 2.995 1.00 98.19 295 GLY A C 1
ATOM 2259 O O . GLY A 1 295 ? 2.004 5.114 3.522 1.00 98.19 295 GLY A O 1
ATOM 2260 N N . ASP A 1 296 ? -0.246 4.970 3.542 1.00 98.38 296 ASP A N 1
ATOM 2261 C CA . ASP A 1 296 ? -0.331 4.200 4.779 1.00 98.38 296 ASP A CA 1
ATOM 2262 C C . ASP A 1 296 ? 0.011 2.716 4.507 1.00 98.38 296 ASP A C 1
ATOM 2264 O O . ASP A 1 296 ? -0.622 2.096 3.647 1.00 98.38 296 ASP A O 1
ATOM 2268 N N . PRO A 1 297 ? 1.024 2.131 5.181 1.00 98.44 297 PRO A N 1
ATOM 2269 C CA . PRO A 1 297 ? 1.399 0.731 4.999 1.00 98.44 297 PRO A CA 1
ATOM 2270 C C . PRO A 1 297 ? 0.417 -0.270 5.601 1.00 98.44 297 PRO A C 1
ATOM 2272 O O . PRO A 1 297 ? 0.461 -1.424 5.187 1.00 98.44 297 PRO A O 1
ATOM 2275 N N . SER A 1 298 ? -0.416 0.148 6.557 1.00 97.25 298 SER A N 1
ATOM 2276 C CA . SER A 1 298 ? -1.426 -0.684 7.226 1.00 97.25 298 SER A CA 1
ATOM 2277 C C . SER A 1 298 ? -2.762 -0.710 6.503 1.00 97.25 298 SER A C 1
ATOM 2279 O O . SER A 1 298 ? -3.621 -1.513 6.848 1.00 97.25 298 SER A O 1
ATOM 2281 N N . MET A 1 299 ? -2.899 0.131 5.480 1.00 93.44 299 MET A N 1
ATOM 2282 C CA . MET A 1 299 ? -4.134 0.281 4.746 1.00 93.44 299 MET A CA 1
ATOM 2283 C C . MET A 1 299 ? -4.634 -1.043 4.162 1.00 93.44 299 MET A C 1
ATOM 2285 O O . MET A 1 299 ? -3.885 -1.709 3.436 1.00 93.44 299 MET A O 1
ATOM 2289 N N . GLU A 1 300 ? -5.908 -1.347 4.422 1.00 95.31 300 GLU A N 1
ATOM 2290 C CA . GLU A 1 300 ? -6.578 -2.550 3.919 1.00 95.31 300 GLU A CA 1
ATOM 2291 C C . GLU A 1 300 ? -6.521 -2.633 2.388 1.00 95.31 300 GLU A C 1
ATOM 2293 O O . GLU A 1 300 ? -6.820 -1.675 1.674 1.00 95.31 300 GLU A O 1
ATOM 2298 N N . VAL A 1 301 ? -6.178 -3.818 1.891 1.00 97.62 301 VAL A N 1
ATOM 2299 C CA . VAL A 1 301 ? -6.163 -4.174 0.474 1.00 97.62 301 VAL A CA 1
ATOM 2300 C C . VAL A 1 301 ? -7.310 -5.142 0.206 1.00 97.62 301 VAL A C 1
ATOM 2302 O O . VAL A 1 301 ? -7.177 -6.347 0.420 1.00 97.62 301 VAL A O 1
ATOM 2305 N N . PHE A 1 302 ? -8.423 -4.626 -0.319 1.00 97.38 302 PHE A N 1
ATOM 2306 C CA . PHE A 1 302 ? -9.574 -5.460 -0.668 1.00 97.38 302 PHE A CA 1
ATOM 2307 C C . PHE A 1 302 ? -9.296 -6.311 -1.909 1.00 97.38 302 PHE A C 1
ATOM 2309 O O . PHE A 1 302 ? -8.961 -5.793 -2.978 1.00 97.38 302 PHE A O 1
ATOM 2316 N N . VAL A 1 303 ? -9.520 -7.619 -1.815 1.00 96.81 303 VAL A N 1
ATOM 2317 C CA . VAL A 1 303 ? -9.479 -8.559 -2.941 1.00 96.81 303 VAL A CA 1
ATOM 2318 C C . VAL A 1 303 ? -10.899 -8.824 -3.437 1.00 96.81 303 VAL A C 1
ATOM 2320 O O . VAL A 1 303 ? -11.451 -9.916 -3.342 1.00 96.81 303 VAL A O 1
ATOM 2323 N N . GLY A 1 304 ? -11.494 -7.774 -3.996 1.00 95.94 304 GLY A N 1
ATOM 2324 C CA . GLY A 1 304 ? -12.843 -7.781 -4.549 1.00 95.94 304 GLY A CA 1
ATOM 2325 C C . GLY A 1 304 ? -13.781 -6.843 -3.802 1.00 95.94 304 GLY A C 1
ATOM 2326 O O . GLY A 1 304 ? -13.338 -5.932 -3.106 1.00 95.94 304 GLY A O 1
ATOM 2327 N N . ILE A 1 305 ? -15.086 -7.023 -3.996 1.00 97.00 305 ILE A N 1
ATOM 2328 C CA . ILE A 1 305 ? -16.098 -6.220 -3.300 1.00 97.00 305 ILE A CA 1
ATOM 2329 C C . ILE A 1 305 ? -16.231 -6.749 -1.866 1.00 97.00 305 ILE A C 1
ATOM 2331 O O . ILE A 1 305 ? -16.523 -7.937 -1.713 1.00 97.00 305 ILE A O 1
ATOM 2335 N N . PRO A 1 306 ? -16.042 -5.910 -0.828 1.00 95.75 306 PRO A N 1
ATOM 2336 C CA . PRO A 1 306 ? -16.093 -6.370 0.550 1.00 95.75 306 PRO A CA 1
ATOM 2337 C C . PRO A 1 306 ? -17.494 -6.860 0.903 1.00 95.75 306 PRO A C 1
ATOM 2339 O O . PRO A 1 306 ? -18.491 -6.245 0.528 1.00 95.75 306 PRO A O 1
ATOM 2342 N N . GLU A 1 307 ? -17.591 -7.949 1.657 1.00 94.00 307 GLU A N 1
ATOM 2343 C CA . GLU A 1 307 ? -18.886 -8.433 2.146 1.00 94.00 307 GLU A CA 1
ATOM 2344 C C . GLU A 1 307 ? -19.291 -7.723 3.445 1.00 94.00 307 GLU A C 1
ATOM 2346 O O . GLU A 1 307 ? -18.452 -7.175 4.150 1.00 94.00 307 GLU A O 1
ATOM 2351 N N . SER A 1 308 ? -20.578 -7.735 3.798 1.00 93.94 308 SER A N 1
ATOM 2352 C CA . SER A 1 308 ? -21.048 -7.052 5.015 1.00 93.94 308 SER A CA 1
ATOM 2353 C C . SER A 1 308 ? -20.763 -7.846 6.295 1.00 93.94 308 SER A C 1
ATOM 2355 O O . SER A 1 308 ? -21.043 -9.045 6.354 1.00 93.94 308 SER A O 1
ATOM 2357 N N . LEU A 1 309 ? -20.324 -7.149 7.340 1.00 95.19 309 LEU A N 1
ATOM 2358 C CA . LEU A 1 309 ? -20.376 -7.553 8.740 1.00 95.19 309 LEU A CA 1
ATOM 2359 C C . LEU A 1 309 ? -21.618 -6.962 9.403 1.00 95.19 309 LEU A C 1
ATOM 2361 O O . LEU A 1 309 ? -22.058 -5.854 9.098 1.00 95.19 309 LEU A O 1
ATOM 2365 N N . GLN A 1 310 ? -22.192 -7.708 10.335 1.00 96.19 310 GLN A N 1
ATOM 2366 C CA . GLN A 1 310 ? -23.288 -7.270 11.187 1.00 96.19 310 GLN A CA 1
ATOM 2367 C C . GLN A 1 310 ? -22.846 -7.375 12.642 1.00 96.19 310 GLN A C 1
ATOM 2369 O O . GLN A 1 310 ? -22.390 -8.431 13.083 1.00 96.19 310 GLN A O 1
ATOM 2374 N N . ILE A 1 311 ? -22.963 -6.262 13.368 1.00 96.81 311 ILE A N 1
ATOM 2375 C CA . ILE A 1 311 ? -22.641 -6.178 14.791 1.00 96.81 311 ILE A CA 1
ATOM 2376 C C . ILE A 1 311 ? -23.931 -6.353 15.587 1.00 96.81 311 ILE A C 1
ATOM 2378 O O . ILE A 1 311 ? -24.845 -5.530 15.510 1.00 96.81 311 ILE A O 1
ATOM 2382 N N . ASN A 1 312 ? -23.983 -7.402 16.397 1.00 96.62 312 ASN A N 1
ATOM 2383 C CA . ASN A 1 312 ? -25.084 -7.694 17.297 1.00 96.62 312 ASN A CA 1
ATOM 2384 C C . ASN A 1 312 ? -24.606 -7.433 18.726 1.00 96.62 312 ASN A C 1
ATOM 2386 O O . ASN A 1 312 ? -23.858 -8.225 19.296 1.00 96.62 312 ASN A O 1
ATOM 2390 N N . ALA A 1 313 ? -25.041 -6.314 19.300 1.00 95.12 313 ALA A N 1
ATOM 2391 C CA . ALA A 1 313 ? -24.715 -5.914 20.665 1.00 95.12 313 ALA A CA 1
ATOM 2392 C C . ALA A 1 313 ? -25.944 -5.290 21.354 1.00 95.12 313 ALA A C 1
ATOM 2394 O O . ALA A 1 313 ? -26.851 -4.800 20.669 1.00 95.12 313 ALA A O 1
ATOM 2395 N N . PRO A 1 314 ? -26.009 -5.285 22.697 1.00 91.81 314 PRO A N 1
ATOM 2396 C CA . PRO A 1 314 ? -27.066 -4.593 23.424 1.00 91.81 314 PRO A CA 1
ATOM 2397 C C . PRO A 1 314 ? -27.097 -3.094 23.092 1.00 91.81 314 PRO A C 1
ATOM 2399 O O . PRO A 1 314 ? -26.094 -2.400 23.227 1.00 91.81 314 PRO A O 1
ATOM 2402 N N . ALA A 1 315 ? -28.270 -2.572 22.718 1.00 88.94 315 ALA A N 1
ATOM 2403 C CA . ALA A 1 315 ? -28.442 -1.147 22.405 1.00 88.94 315 ALA A CA 1
ATOM 2404 C C . ALA A 1 315 ? -28.350 -0.232 23.642 1.00 88.94 315 ALA A C 1
ATOM 2406 O O . ALA A 1 315 ? -28.152 0.974 23.519 1.00 88.94 315 ALA A O 1
ATOM 2407 N N . THR A 1 316 ? -28.528 -0.796 24.838 1.00 88.88 316 THR A N 1
ATOM 2408 C CA . THR A 1 316 ? -28.449 -0.084 26.116 1.00 88.88 316 THR A CA 1
ATOM 2409 C C . THR A 1 316 ? -27.792 -0.973 27.158 1.00 88.88 316 THR A C 1
ATOM 2411 O O . THR A 1 316 ? -28.134 -2.153 27.260 1.00 88.88 316 THR A O 1
ATOM 2414 N N . LEU A 1 317 ? -26.909 -0.397 27.969 1.00 86.94 317 LEU A N 1
ATOM 2415 C CA . LEU A 1 317 ? -26.219 -1.084 29.058 1.00 86.94 317 LEU A CA 1
ATOM 2416 C C . LEU A 1 317 ? -26.411 -0.310 30.361 1.00 86.94 317 LEU A C 1
ATOM 2418 O O . LEU A 1 317 ? -26.627 0.902 30.358 1.00 86.94 317 LEU A O 1
ATOM 2422 N N . THR A 1 318 ? -26.344 -1.017 31.487 1.00 88.88 318 THR A N 1
ATOM 2423 C CA . THR A 1 318 ? -26.367 -0.363 32.801 1.00 88.88 318 THR A CA 1
ATOM 2424 C C . THR A 1 318 ? -24.994 0.253 33.062 1.00 88.88 318 THR A C 1
ATOM 2426 O O . THR A 1 318 ? -23.980 -0.419 32.866 1.00 88.88 318 THR A O 1
ATOM 2429 N N . LEU A 1 319 ? -24.950 1.509 33.514 1.00 89.69 319 LEU A N 1
ATOM 2430 C CA . LEU A 1 319 ? -23.693 2.160 33.899 1.00 89.69 319 LEU A CA 1
ATOM 2431 C C . LEU A 1 319 ? -22.959 1.336 34.965 1.00 89.69 319 LEU A C 1
ATOM 2433 O O . LEU A 1 319 ? -23.581 0.803 35.885 1.00 89.69 319 LEU A O 1
ATOM 2437 N N . GLY A 1 320 ? -21.640 1.226 34.824 1.00 88.62 320 GLY A N 1
ATOM 2438 C CA . GLY A 1 320 ? -20.792 0.395 35.681 1.00 88.62 320 GLY A CA 1
ATOM 2439 C C . GLY A 1 320 ? -20.772 -1.095 35.317 1.00 88.62 320 GLY A C 1
ATOM 2440 O O . GLY A 1 320 ? -20.196 -1.886 36.058 1.00 88.62 320 GLY A O 1
ATOM 2441 N N . THR A 1 321 ? -21.382 -1.507 34.198 1.00 90.88 321 THR A N 1
ATOM 2442 C CA . THR A 1 321 ? -21.192 -2.867 33.662 1.00 90.88 321 THR A CA 1
ATOM 2443 C C . THR A 1 321 ? -19.764 -3.003 33.127 1.00 90.88 321 THR A C 1
ATOM 2445 O O . THR A 1 321 ? -19.307 -2.125 32.404 1.00 90.88 321 THR A O 1
ATOM 2448 N N . ASN A 1 322 ? -19.069 -4.101 33.442 1.00 93.56 322 ASN A N 1
ATOM 2449 C CA . ASN A 1 322 ? -17.665 -4.322 33.039 1.00 93.56 322 ASN A CA 1
ATOM 2450 C C . ASN A 1 322 ? -17.503 -5.282 31.852 1.00 93.56 322 ASN A C 1
ATOM 2452 O O . ASN A 1 322 ? -16.379 -5.561 31.436 1.00 93.56 322 ASN A O 1
ATOM 2456 N N . LEU A 1 323 ? -18.603 -5.857 31.368 1.00 93.75 323 LEU A N 1
ATOM 2457 C CA . LEU A 1 323 ? -18.623 -6.827 30.280 1.00 93.75 323 LEU A CA 1
ATOM 2458 C C . LEU A 1 323 ? -19.603 -6.374 29.208 1.00 93.75 323 LEU A C 1
ATOM 2460 O O . LEU A 1 323 ? -20.740 -6.009 29.509 1.00 93.75 323 LEU A O 1
ATOM 2464 N N . LEU A 1 324 ? -19.151 -6.424 27.964 1.00 94.88 324 LEU A N 1
ATOM 2465 C CA . LEU A 1 324 ? -19.967 -6.168 26.793 1.00 94.88 324 LEU A CA 1
ATOM 2466 C C . LEU A 1 324 ? -19.857 -7.353 25.840 1.00 94.88 324 LEU A C 1
ATOM 2468 O O . LEU A 1 324 ? -18.826 -7.548 25.200 1.00 94.88 324 LEU A O 1
ATOM 2472 N N . ASP A 1 325 ? -20.934 -8.126 25.758 1.00 96.19 325 ASP A N 1
ATOM 2473 C CA . ASP A 1 325 ? -21.037 -9.248 24.833 1.00 96.19 325 ASP A CA 1
ATOM 2474 C C . ASP A 1 325 ? -21.439 -8.749 23.443 1.00 96.19 325 ASP A C 1
ATOM 2476 O O . ASP A 1 325 ? -22.434 -8.034 23.278 1.00 96.19 325 ASP A O 1
ATOM 2480 N N . VAL A 1 326 ? -20.652 -9.134 22.444 1.00 97.56 326 VAL A N 1
ATOM 2481 C CA . VAL A 1 326 ? -20.839 -8.775 21.040 1.00 97.56 326 VAL A CA 1
ATOM 2482 C C . VAL A 1 326 ? -20.776 -10.042 20.196 1.00 97.56 326 VAL A C 1
ATOM 2484 O O . VAL A 1 326 ? -19.896 -10.881 20.375 1.00 97.56 326 VAL A O 1
ATOM 2487 N N . SER A 1 327 ? -21.702 -10.160 19.252 1.00 97.81 327 SER A N 1
ATOM 2488 C CA . SER A 1 327 ? -21.717 -11.190 18.215 1.00 97.81 327 SER A CA 1
ATOM 2489 C C . SER A 1 327 ? -21.495 -10.526 16.862 1.00 97.81 327 SER A C 1
ATOM 2491 O O . SER A 1 327 ? -22.182 -9.556 16.544 1.00 97.81 327 SER A O 1
ATOM 2493 N N . ILE A 1 328 ? -20.601 -11.069 16.041 1.00 98.12 328 ILE A N 1
ATOM 2494 C CA . ILE A 1 328 ? -20.376 -10.632 14.663 1.00 98.12 328 ILE A CA 1
ATOM 2495 C C . ILE A 1 328 ? -20.846 -11.723 13.705 1.00 98.12 328 ILE A C 1
ATOM 2497 O O . ILE A 1 328 ? -20.429 -12.880 13.805 1.00 98.12 328 ILE A O 1
ATOM 2501 N N . THR A 1 329 ? -21.694 -11.341 12.753 1.00 97.56 329 THR A N 1
ATOM 2502 C CA . THR A 1 329 ? -22.203 -12.238 11.707 1.00 97.56 329 THR A CA 1
ATOM 2503 C C . THR A 1 329 ? -22.011 -11.652 10.312 1.00 97.56 329 THR A C 1
ATOM 2505 O O . THR A 1 329 ? -21.732 -10.461 10.166 1.00 97.56 329 THR A O 1
ATOM 2508 N N . ASP A 1 330 ? -22.111 -12.487 9.280 1.00 95.06 330 ASP A N 1
ATOM 2509 C CA . ASP A 1 330 ? -22.240 -12.024 7.896 1.00 95.06 330 ASP A CA 1
ATOM 2510 C C . ASP A 1 330 ? -23.683 -11.569 7.590 1.00 95.06 330 ASP A C 1
ATOM 2512 O O . ASP A 1 330 ? -24.589 -11.661 8.422 1.00 95.06 330 ASP A O 1
ATOM 2516 N N . ALA A 1 331 ? -23.930 -11.112 6.360 1.00 92.12 331 ALA A N 1
ATOM 2517 C CA . ALA A 1 331 ? -25.268 -10.714 5.911 1.00 92.12 331 ALA A CA 1
ATOM 2518 C C . ALA A 1 331 ? -26.326 -11.842 5.956 1.00 92.12 331 ALA A C 1
ATOM 2520 O O . ALA A 1 331 ? -27.523 -11.557 5.941 1.00 92.12 331 ALA A O 1
ATOM 2521 N N . ASN A 1 332 ? -25.906 -13.110 5.999 1.00 94.12 332 ASN A N 1
ATOM 2522 C CA . ASN A 1 332 ? -26.780 -14.281 6.070 1.00 94.12 332 ASN A CA 1
ATOM 2523 C C . ASN A 1 332 ? -26.976 -14.786 7.512 1.00 94.12 332 ASN A C 1
ATOM 2525 O O . ASN A 1 332 ? -27.691 -15.768 7.720 1.00 94.12 332 ASN A O 1
ATOM 2529 N N . GLY A 1 333 ? -26.362 -14.130 8.502 1.00 94.19 333 GLY A N 1
ATOM 2530 C CA . GLY A 1 333 ? -26.408 -14.526 9.907 1.00 94.19 333 GLY A CA 1
ATOM 2531 C C . GLY A 1 333 ? -25.426 -15.641 10.282 1.00 94.19 333 GLY A C 1
ATOM 2532 O O . GLY A 1 333 ? -25.550 -16.203 11.370 1.00 94.19 333 GLY A O 1
ATOM 2533 N N . ASN A 1 334 ? -24.460 -15.981 9.423 1.00 96.12 334 ASN A N 1
ATOM 2534 C CA . ASN A 1 334 ? -23.411 -16.936 9.777 1.00 96.12 334 ASN A CA 1
ATOM 2535 C C . ASN A 1 334 ? -22.395 -16.280 10.722 1.00 96.12 334 ASN A C 1
ATOM 2537 O O . ASN A 1 334 ? -22.031 -15.121 10.507 1.00 96.12 334 ASN A O 1
ATOM 2541 N N . PRO A 1 335 ? -21.901 -1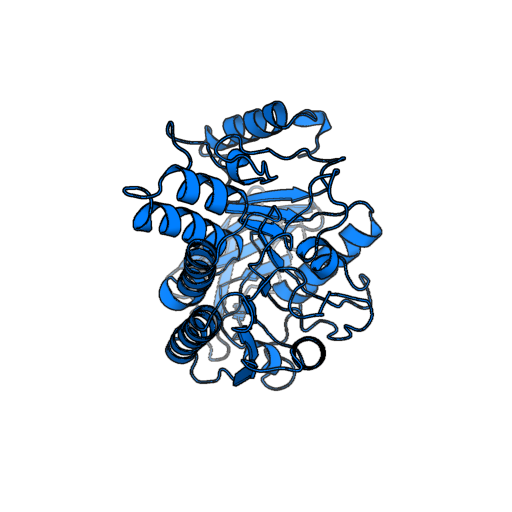7.000 11.743 1.00 97.00 335 PRO A N 1
ATOM 2542 C CA . PRO A 1 335 ? -20.925 -16.463 12.683 1.00 97.00 335 PRO A CA 1
ATOM 2543 C C . PRO A 1 335 ? -19.591 -16.139 12.005 1.00 97.00 335 PRO A C 1
ATOM 2545 O O . PRO A 1 335 ? -19.079 -16.918 11.200 1.00 97.00 335 PRO A O 1
ATOM 2548 N N . MET A 1 336 ? -19.001 -15.003 12.377 1.00 96.94 336 MET A N 1
ATOM 2549 C CA . MET A 1 336 ? -17.729 -14.533 11.831 1.00 96.94 336 MET A CA 1
ATOM 2550 C C . MET A 1 336 ? -16.620 -14.634 12.871 1.00 96.94 336 MET A C 1
ATOM 2552 O O . MET A 1 336 ? -16.449 -13.744 13.702 1.00 96.94 336 MET A O 1
ATOM 2556 N N . ALA A 1 337 ? -15.833 -15.705 12.792 1.00 97.00 337 ALA A N 1
ATOM 2557 C CA . ALA A 1 337 ? -14.671 -15.914 13.650 1.00 97.00 337 ALA A CA 1
ATOM 2558 C C . ALA A 1 337 ? -13.499 -14.992 13.299 1.00 97.00 337 ALA A C 1
ATOM 2560 O O . ALA A 1 337 ? -13.324 -14.625 12.131 1.00 97.00 337 ALA A O 1
ATOM 2561 N N . ASN A 1 338 ? -12.648 -14.674 14.278 1.00 96.56 338 ASN A N 1
ATOM 2562 C CA . ASN A 1 338 ? -11.469 -13.817 14.114 1.00 96.56 338 ASN A CA 1
ATOM 2563 C C . ASN A 1 338 ? -11.795 -12.457 13.464 1.00 96.56 338 ASN A C 1
ATOM 2565 O O . ASN A 1 338 ? -11.046 -11.977 12.611 1.00 96.56 338 ASN A O 1
ATOM 2569 N N . ALA A 1 339 ? -12.950 -11.877 13.781 1.00 97.31 339 ALA A N 1
ATOM 2570 C CA . ALA A 1 339 ? -13.244 -10.479 13.497 1.00 97.31 339 ALA A CA 1
ATOM 2571 C C . ALA A 1 339 ? -12.692 -9.636 14.651 1.00 97.31 339 ALA A C 1
ATOM 2573 O O . ALA A 1 339 ? -12.917 -9.969 15.815 1.00 97.31 339 ALA A O 1
ATOM 2574 N N . SER A 1 340 ? -11.954 -8.575 14.335 1.00 97.00 340 SER A N 1
ATOM 2575 C CA . SER A 1 340 ? -11.492 -7.606 15.328 1.00 97.00 340 SER A CA 1
ATOM 2576 C C . SER A 1 340 ? -12.677 -6.763 15.771 1.00 97.00 340 SER A C 1
ATOM 2578 O O . SER A 1 340 ? -13.394 -6.235 14.923 1.00 97.00 340 SER A O 1
ATOM 2580 N N . VAL A 1 341 ? -12.892 -6.633 17.075 1.00 97.88 341 VAL A N 1
ATOM 2581 C CA . VAL A 1 341 ? -13.941 -5.789 17.652 1.00 97.88 341 VAL A CA 1
ATOM 2582 C C . VAL A 1 341 ? -13.296 -4.807 18.614 1.00 97.88 341 VAL A C 1
ATOM 2584 O O . VAL A 1 341 ? -12.526 -5.202 19.492 1.00 97.88 341 VAL A O 1
ATOM 2587 N N . THR A 1 342 ? -13.616 -3.525 18.463 1.00 97.12 342 THR A N 1
ATOM 2588 C CA . THR A 1 342 ? -13.152 -2.456 19.349 1.00 97.12 342 THR A CA 1
ATOM 2589 C C . THR A 1 342 ? -14.332 -1.700 19.942 1.00 97.12 342 THR A C 1
ATOM 2591 O O . THR A 1 342 ? -15.337 -1.462 19.272 1.00 97.12 342 THR A O 1
ATOM 2594 N N . ALA A 1 343 ? -14.198 -1.325 21.212 1.00 96.25 343 ALA A N 1
ATOM 2595 C CA . ALA A 1 343 ? -15.086 -0.400 21.896 1.00 96.25 343 ALA A CA 1
ATOM 2596 C C . ALA A 1 343 ? -14.320 0.888 22.203 1.00 96.25 343 ALA A C 1
ATOM 2598 O O . ALA A 1 343 ? -13.316 0.873 22.921 1.00 96.25 343 ALA A O 1
ATOM 2599 N N . PHE A 1 344 ? -14.796 1.996 21.647 1.00 95.50 344 PHE A N 1
ATOM 2600 C CA . PHE A 1 344 ? -14.213 3.321 21.807 1.00 95.50 344 PHE A CA 1
ATOM 2601 C C . PHE A 1 344 ? -15.127 4.206 22.654 1.00 95.50 344 PHE A C 1
ATOM 2603 O O . PHE A 1 344 ? -16.323 4.298 22.379 1.00 95.50 344 PHE A O 1
ATOM 2610 N N . SER A 1 345 ? -14.566 4.857 23.672 1.00 93.31 345 SER A N 1
ATOM 2611 C CA . SER A 1 345 ? -15.260 5.873 24.465 1.00 93.31 345 SER A CA 1
ATOM 2612 C C . SER A 1 345 ? -14.964 7.245 23.873 1.00 93.31 345 SER A C 1
ATOM 2614 O O . SER A 1 345 ? -13.811 7.677 23.869 1.00 93.31 345 SER A O 1
ATOM 2616 N N . GLU A 1 346 ? -15.993 7.934 23.375 1.00 90.94 346 GLU A N 1
ATOM 2617 C CA . GLU A 1 346 ? -15.841 9.302 22.854 1.00 90.94 346 GLU A CA 1
ATOM 2618 C C . GLU A 1 346 ? -15.484 10.295 23.968 1.00 90.94 346 GLU A C 1
ATOM 2620 O O . GLU A 1 346 ? -14.668 11.189 23.753 1.00 90.94 346 GLU A O 1
ATOM 2625 N N . ASP A 1 347 ? -16.024 10.088 25.172 1.00 89.62 347 ASP A N 1
ATOM 2626 C CA . ASP A 1 347 ? -15.777 10.951 26.333 1.00 89.62 347 ASP A CA 1
ATOM 2627 C C . ASP A 1 347 ? -14.328 10.855 26.835 1.00 89.62 347 ASP A C 1
ATOM 2629 O O . ASP A 1 347 ? -13.724 11.862 27.204 1.00 89.62 347 ASP A O 1
ATOM 2633 N N . GLU A 1 348 ? -13.755 9.648 26.837 1.00 89.19 348 GLU A N 1
ATOM 2634 C CA . GLU A 1 348 ? -12.357 9.419 27.229 1.00 89.19 348 GLU A CA 1
ATOM 2635 C C . GLU A 1 348 ? -11.387 9.539 26.044 1.00 89.19 348 GLU A C 1
ATOM 2637 O O . GLU A 1 348 ? -10.171 9.563 26.232 1.00 89.19 348 GLU A O 1
ATOM 2642 N N . ASN A 1 349 ? -11.923 9.624 24.822 1.00 90.75 349 ASN A N 1
ATOM 2643 C CA . ASN A 1 349 ? -11.189 9.657 23.562 1.00 90.75 349 ASN A CA 1
ATOM 2644 C C . ASN A 1 349 ? -10.156 8.516 23.434 1.00 90.75 349 ASN A C 1
ATOM 2646 O O . ASN A 1 349 ? -9.023 8.724 22.991 1.00 90.75 349 ASN A O 1
ATOM 2650 N N . GLN A 1 350 ? -10.540 7.303 23.844 1.00 93.19 350 GLN A N 1
ATOM 2651 C CA . GLN A 1 350 ? -9.669 6.127 23.813 1.00 93.19 350 GLN A CA 1
ATOM 2652 C C . GLN A 1 350 ? -10.430 4.819 23.576 1.00 93.19 350 GLN A C 1
ATOM 2654 O O . GLN A 1 350 ? -11.632 4.701 23.828 1.00 93.19 350 GLN A O 1
ATOM 2659 N N . ILE A 1 351 ? -9.700 3.807 23.100 1.00 94.38 351 ILE A N 1
ATOM 2660 C CA . ILE A 1 351 ? -10.186 2.426 23.041 1.00 94.38 351 ILE A CA 1
ATOM 2661 C C . ILE A 1 351 ? -10.178 1.873 24.466 1.00 94.38 351 ILE A C 1
ATOM 2663 O O . ILE A 1 351 ? -9.117 1.768 25.076 1.00 94.38 351 ILE A O 1
ATOM 2667 N N . VAL A 1 352 ? -11.352 1.502 24.974 1.00 94.94 352 VAL A N 1
ATOM 2668 C CA . VAL A 1 352 ? -11.525 0.987 26.343 1.00 94.94 352 VAL A CA 1
ATOM 2669 C C . VAL A 1 352 ? -11.531 -0.540 26.403 1.00 94.94 352 VAL A C 1
ATOM 2671 O O . VAL A 1 352 ? -11.257 -1.119 27.449 1.00 94.94 352 VAL A O 1
ATOM 2674 N N . ALA A 1 353 ? -11.818 -1.203 25.280 1.00 95.88 353 ALA A N 1
ATOM 2675 C CA . ALA A 1 353 ? -11.695 -2.648 25.133 1.00 95.88 353 ALA A CA 1
ATOM 2676 C C . ALA A 1 353 ? -11.514 -3.034 23.661 1.00 95.88 353 ALA A C 1
ATOM 2678 O O . ALA A 1 353 ? -12.018 -2.363 22.757 1.00 95.88 353 ALA A O 1
ATOM 2679 N N . ARG A 1 354 ? -10.810 -4.140 23.414 1.00 96.69 354 ARG A N 1
ATOM 2680 C CA . ARG A 1 354 ? -10.665 -4.739 22.083 1.00 96.69 354 ARG A CA 1
ATOM 2681 C C . ARG A 1 354 ? -10.397 -6.235 22.172 1.00 96.69 354 ARG A C 1
ATOM 2683 O O . ARG A 1 354 ? -9.846 -6.699 23.168 1.00 96.69 354 ARG A O 1
ATOM 2690 N N . GLY A 1 355 ? -10.700 -6.964 21.109 1.00 97.44 355 GLY A N 1
ATOM 2691 C CA . GLY A 1 355 ? -10.280 -8.352 20.952 1.00 97.44 355 GLY A CA 1
ATOM 2692 C C . GLY A 1 355 ? -10.812 -8.968 19.666 1.00 97.44 355 GLY A C 1
ATOM 2693 O O . GLY A 1 355 ? -11.297 -8.254 18.792 1.00 97.44 355 GLY A O 1
ATOM 2694 N N . TYR A 1 356 ? -10.717 -10.291 19.566 1.00 98.06 356 TYR A N 1
ATOM 2695 C CA . TYR A 1 356 ? -11.176 -11.047 18.406 1.00 98.06 356 TYR A CA 1
ATOM 2696 C C . TYR A 1 356 ? -12.322 -11.983 18.773 1.00 98.06 356 TYR A C 1
ATOM 2698 O O . TYR A 1 356 ? -12.330 -12.552 19.866 1.00 98.06 356 TYR A O 1
ATOM 2706 N N . THR A 1 357 ? -13.271 -12.146 17.857 1.00 98.31 357 THR A N 1
ATOM 2707 C CA . THR A 1 357 ? -14.350 -13.125 18.005 1.00 98.31 357 THR A CA 1
ATOM 2708 C C . THR A 1 357 ? -13.844 -14.565 17.950 1.00 98.31 357 THR A C 1
ATOM 2710 O O . THR A 1 357 ? -12.911 -14.885 17.207 1.00 98.31 357 THR A O 1
ATOM 2713 N N . ASP A 1 358 ? -14.492 -15.442 18.715 1.00 98.00 358 ASP A N 1
ATOM 2714 C CA . ASP A 1 358 ? -14.264 -16.887 18.713 1.00 98.00 358 ASP A CA 1
ATOM 2715 C C . ASP A 1 358 ? -14.849 -17.588 17.469 1.00 98.00 358 ASP A C 1
ATOM 2717 O O . ASP A 1 358 ? -15.378 -16.953 16.557 1.00 98.00 358 ASP A O 1
ATOM 2721 N N . GLU A 1 359 ? -14.772 -18.921 17.417 1.00 97.44 359 GLU A N 1
ATOM 2722 C CA . GLU A 1 359 ? -15.294 -19.732 16.304 1.00 97.44 359 GLU A CA 1
ATOM 2723 C C . GLU A 1 359 ? -16.813 -19.600 16.076 1.00 97.44 359 GLU A C 1
ATOM 2725 O O . GLU A 1 359 ? -17.301 -19.895 14.984 1.00 97.44 359 GLU A O 1
ATOM 2730 N N . PHE A 1 360 ? -17.551 -19.112 17.075 1.00 97.38 360 PHE A N 1
ATOM 2731 C CA . PHE A 1 360 ? -18.989 -18.856 17.022 1.00 97.38 360 PHE A CA 1
ATOM 2732 C C . PHE A 1 360 ? -19.313 -17.380 16.764 1.00 97.38 360 PHE A C 1
ATOM 2734 O O . PHE A 1 360 ? -20.478 -16.991 16.843 1.00 97.38 360 PHE A O 1
ATOM 2741 N N . GLY A 1 361 ? -18.310 -16.561 16.435 1.00 97.50 361 GLY A N 1
ATOM 2742 C CA . GLY A 1 361 ? -18.486 -15.144 16.142 1.00 97.50 361 GLY A CA 1
ATOM 2743 C C . GLY A 1 361 ? -18.733 -14.285 17.380 1.00 97.50 361 GLY A C 1
ATOM 2744 O O . GLY A 1 361 ? -19.163 -13.146 17.228 1.00 97.50 361 GLY A O 1
ATOM 2745 N N . ASN A 1 362 ? -18.462 -14.785 18.587 1.00 98.19 362 ASN A N 1
ATOM 2746 C CA . ASN A 1 362 ? -18.752 -14.079 19.834 1.00 98.19 362 ASN A CA 1
ATOM 2747 C C . ASN A 1 362 ? -17.488 -13.529 20.493 1.00 98.19 362 ASN A C 1
ATOM 2749 O O . ASN A 1 362 ? -16.405 -14.105 20.390 1.00 98.19 362 ASN A O 1
ATOM 2753 N N . ILE A 1 363 ? -17.636 -12.422 21.214 1.00 98.06 363 ILE A N 1
ATOM 2754 C CA . ILE A 1 363 ? -16.610 -11.856 22.086 1.00 98.06 363 ILE A CA 1
ATOM 2755 C C . ILE A 1 363 ? -17.255 -11.183 23.299 1.00 98.06 363 ILE A C 1
ATOM 2757 O O . ILE A 1 363 ? -18.237 -10.457 23.166 1.00 98.06 363 ILE A O 1
ATOM 2761 N N . SER A 1 364 ? -16.655 -11.373 24.473 1.00 97.06 364 SER A N 1
ATOM 2762 C CA . SER A 1 364 ? -16.963 -10.599 25.679 1.00 97.06 364 SER A CA 1
ATOM 2763 C C . SER A 1 364 ? -15.851 -9.580 25.916 1.00 97.06 364 SER A C 1
ATOM 2765 O O . SER A 1 364 ? -14.748 -9.929 26.338 1.00 97.06 364 SER A O 1
ATOM 2767 N N . LEU A 1 365 ? -16.127 -8.311 25.629 1.00 96.44 365 LEU A N 1
ATOM 2768 C CA . LEU A 1 365 ? -15.193 -7.214 25.854 1.00 96.44 365 LEU A CA 1
ATOM 2769 C C . LEU A 1 365 ? -15.177 -6.836 27.336 1.00 96.44 365 LEU A C 1
ATOM 2771 O O . LEU A 1 365 ? -16.214 -6.490 27.904 1.00 96.44 365 LEU A O 1
ATOM 2775 N N . HIS A 1 366 ? -13.996 -6.876 27.954 1.00 95.88 366 HIS A N 1
ATOM 2776 C CA . HIS A 1 366 ? -13.808 -6.429 29.330 1.00 95.88 366 HIS A CA 1
ATOM 2777 C C . HIS A 1 366 ? -13.400 -4.956 29.372 1.00 95.88 366 HIS 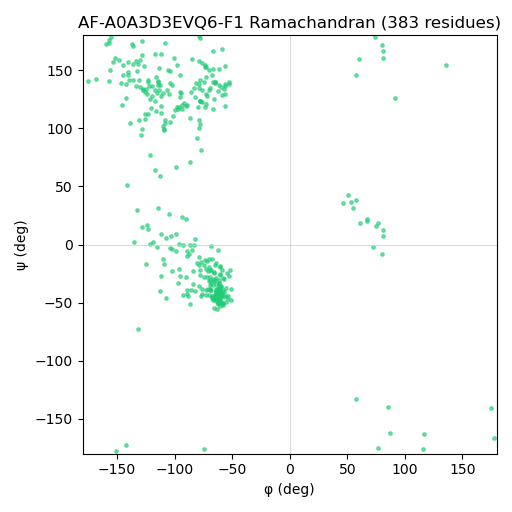A C 1
ATOM 2779 O O . HIS A 1 366 ? -12.380 -4.588 28.796 1.00 95.88 366 HIS A O 1
ATOM 2785 N N . ILE A 1 367 ? -14.194 -4.135 30.057 1.00 93.44 367 ILE A N 1
ATOM 2786 C CA . ILE A 1 367 ? -13.977 -2.691 30.189 1.00 93.44 367 ILE A CA 1
ATOM 2787 C C . ILE A 1 367 ? -13.537 -2.414 31.622 1.00 93.44 367 ILE A C 1
ATOM 2789 O O . ILE A 1 367 ? -14.334 -2.514 32.562 1.00 93.44 367 ILE A O 1
ATOM 2793 N N . GLU A 1 368 ? -12.255 -2.097 31.793 1.00 88.94 368 GLU A N 1
ATOM 2794 C CA . GLU A 1 368 ? -11.696 -1.764 33.101 1.00 88.94 368 GLU A CA 1
ATOM 2795 C C . GLU A 1 368 ? -12.365 -0.503 33.663 1.00 88.94 368 GLU A C 1
ATOM 2797 O O . GLU A 1 368 ? -12.537 0.492 32.967 1.00 88.94 368 GLU A O 1
ATOM 2802 N N . GLY A 1 369 ? -12.786 -0.548 34.930 1.00 85.50 369 GLY A N 1
ATOM 2803 C CA . GLY A 1 369 ? -13.496 0.568 35.572 1.00 85.50 369 GLY A CA 1
ATOM 2804 C C . GLY A 1 369 ? -14.990 0.675 35.232 1.00 85.50 369 GLY A C 1
ATOM 2805 O O . GLY A 1 369 ? -15.703 1.416 35.909 1.00 85.50 369 GLY A O 1
ATOM 2806 N N . GLY A 1 370 ? -15.475 -0.123 34.278 1.00 88.19 370 GLY A N 1
ATOM 2807 C CA . GLY A 1 370 ? -16.880 -0.203 33.890 1.00 88.19 370 GLY A CA 1
ATOM 2808 C C . GLY A 1 370 ? -17.333 0.899 32.940 1.00 88.19 370 GLY A C 1
ATOM 2809 O O . GLY A 1 370 ? -16.717 1.952 32.814 1.00 88.19 370 GLY A O 1
ATOM 2810 N N . ILE A 1 371 ? -18.444 0.644 32.250 1.00 86.88 371 ILE A N 1
ATOM 2811 C CA . ILE A 1 371 ? -18.993 1.570 31.256 1.00 86.88 371 ILE A CA 1
ATOM 2812 C C . ILE A 1 371 ? -19.485 2.845 31.942 1.00 86.88 371 ILE A C 1
ATOM 2814 O O . ILE A 1 371 ? -20.429 2.813 32.739 1.00 86.88 371 ILE A O 1
ATOM 2818 N N . SER A 1 372 ? -18.851 3.961 31.598 1.00 86.12 372 SER A N 1
ATOM 2819 C CA . SER A 1 372 ? -19.113 5.305 32.119 1.00 86.12 372 SER A CA 1
ATOM 2820 C C . SER A 1 372 ? -19.930 6.175 31.151 1.00 86.12 372 SER A C 1
ATOM 2822 O O . SER A 1 372 ? -20.601 7.108 31.593 1.00 86.12 372 SER A O 1
ATOM 2824 N N . SER A 1 373 ? -19.914 5.847 29.855 1.00 87.56 373 SER A N 1
ATOM 2825 C CA . SER A 1 373 ? -20.480 6.647 28.763 1.00 87.56 373 SER A CA 1
ATOM 2826 C C . SER A 1 373 ? -20.942 5.789 27.573 1.00 87.56 373 SER A C 1
ATOM 2828 O O . SER A 1 373 ? -20.898 4.557 27.612 1.00 87.56 373 SER A O 1
ATOM 2830 N N . SER A 1 374 ? -21.430 6.436 26.509 1.00 91.31 374 SER A N 1
ATOM 2831 C CA . SER A 1 374 ? -21.722 5.767 25.239 1.00 91.31 374 SER A CA 1
ATOM 2832 C C . SER A 1 374 ? -20.446 5.264 24.568 1.00 91.31 374 SER A C 1
ATOM 2834 O O . SER A 1 374 ? -19.444 5.975 24.511 1.00 91.31 374 SER A O 1
ATOM 2836 N N . LEU A 1 375 ? -20.521 4.065 23.993 1.00 93.69 375 LEU A N 1
ATOM 2837 C CA . LEU A 1 375 ? -19.412 3.442 23.281 1.00 93.69 375 LEU A CA 1
ATOM 2838 C C . LEU A 1 375 ? -19.720 3.337 21.791 1.00 93.69 375 LEU A C 1
ATOM 2840 O O . LEU A 1 375 ? -20.814 2.923 21.404 1.00 93.69 375 LEU A O 1
ATOM 2844 N N . LEU A 1 376 ? -18.726 3.648 20.967 1.00 95.25 376 LEU A N 1
ATOM 2845 C CA . LEU A 1 376 ? -18.726 3.328 19.548 1.00 95.25 376 LEU A CA 1
ATOM 2846 C C . LEU A 1 376 ? -18.108 1.941 19.362 1.00 95.25 376 LEU A C 1
ATOM 2848 O O . LEU A 1 376 ? -16.952 1.718 19.726 1.00 95.25 376 LEU A O 1
ATOM 2852 N N . LEU A 1 377 ? -18.884 1.017 18.796 1.00 95.88 377 LEU A N 1
ATOM 2853 C CA . LEU A 1 377 ? -18.402 -0.308 18.422 1.00 95.88 377 LEU A CA 1
ATOM 2854 C C . LEU A 1 377 ? -17.994 -0.327 16.955 1.00 95.88 377 LEU A C 1
ATOM 2856 O O . LEU A 1 377 ? -18.775 0.066 16.088 1.00 95.88 377 LEU A O 1
ATOM 2860 N N . THR A 1 378 ? -16.804 -0.853 16.692 1.00 96.06 378 THR A N 1
ATOM 2861 C CA . THR A 1 378 ? -16.309 -1.101 15.338 1.00 96.06 378 THR A CA 1
ATOM 2862 C C . THR A 1 378 ? -15.923 -2.566 15.224 1.00 96.06 378 THR A C 1
ATOM 2864 O O . THR A 1 378 ? -15.238 -3.092 16.102 1.00 96.06 378 THR A O 1
ATOM 2867 N N . ALA A 1 379 ? -16.345 -3.215 14.142 1.00 96.12 379 ALA A N 1
ATOM 2868 C CA . ALA A 1 379 ? -15.882 -4.541 13.764 1.00 96.12 379 ALA A CA 1
ATOM 2869 C C . ALA A 1 379 ? -15.104 -4.447 12.451 1.00 96.12 379 ALA A C 1
ATOM 2871 O O . ALA A 1 379 ? -15.502 -3.707 11.557 1.00 96.12 379 ALA A O 1
ATOM 2872 N N . ALA A 1 380 ? -14.004 -5.184 12.342 1.00 95.00 380 ALA A N 1
ATOM 2873 C CA . ALA A 1 380 ? -13.173 -5.219 11.148 1.00 95.00 380 ALA A CA 1
ATOM 2874 C C . ALA A 1 380 ? -12.692 -6.643 10.865 1.00 95.00 380 ALA A C 1
ATOM 2876 O O . ALA A 1 380 ? -12.355 -7.409 11.776 1.00 95.00 380 ALA A O 1
ATOM 2877 N N . LYS A 1 381 ? -12.658 -6.998 9.583 1.00 95.06 381 LYS A N 1
ATOM 2878 C CA . LYS A 1 381 ? -12.090 -8.244 9.078 1.00 95.06 381 LYS A CA 1
ATOM 2879 C C . LYS A 1 381 ? -11.721 -8.042 7.613 1.00 95.06 381 LYS A C 1
ATOM 2881 O O . LYS A 1 381 ? -12.494 -7.423 6.889 1.00 95.06 381 LYS A O 1
ATOM 2886 N N . ASN A 1 382 ? -10.593 -8.604 7.193 1.00 94.44 382 ASN A N 1
ATOM 2887 C CA . ASN A 1 382 ? -10.117 -8.477 5.820 1.00 94.44 382 ASN A CA 1
ATOM 2888 C C . ASN A 1 382 ? -11.195 -8.895 4.814 1.00 94.44 382 ASN A C 1
ATOM 2890 O O . ASN A 1 382 ? -11.908 -9.880 5.043 1.00 94.44 382 ASN A O 1
ATOM 2894 N N . ASP A 1 383 ? -11.296 -8.152 3.713 1.00 93.25 383 ASP A N 1
ATOM 2895 C CA . ASP A 1 383 ? -12.321 -8.336 2.674 1.00 93.25 383 ASP A CA 1
ATOM 2896 C C . ASP A 1 383 ? -13.779 -8.150 3.158 1.00 93.25 383 ASP A C 1
ATOM 2898 O O . ASP A 1 383 ? -14.720 -8.591 2.491 1.00 93.25 383 ASP A O 1
ATOM 2902 N N . LYS A 1 384 ? -14.001 -7.489 4.307 1.00 93.44 384 LYS A N 1
ATOM 2903 C CA . LYS A 1 384 ? -15.337 -7.207 4.860 1.00 93.44 384 LYS A CA 1
ATOM 2904 C C . LYS A 1 384 ? -15.523 -5.737 5.261 1.00 93.44 384 LYS A C 1
ATOM 2906 O O . LYS A 1 384 ? -14.554 -5.028 5.513 1.00 93.44 384 LYS A O 1
ATOM 2911 N N . LYS A 1 385 ? -16.785 -5.309 5.344 1.00 89.50 385 LYS A N 1
ATOM 2912 C CA . LYS A 1 385 ? -17.237 -3.985 5.789 1.00 89.50 385 LYS A CA 1
ATOM 2913 C C . LYS A 1 385 ? -18.263 -4.086 6.905 1.00 89.50 385 LYS A C 1
ATOM 2915 O O . LYS A 1 385 ? -19.300 -4.742 6.661 1.00 89.50 385 LYS A O 1
#

Nearest PDB structures (foldseek):
  1cvr-assembly1_A  TM=8.713E-01  e=8.926E-30  Porphyromonas gingivalis
  4ief-assembly1_B  TM=8.285E-01  e=3.091E-27  Porphyromonas gingivalis W83
  4zjh-assembly1_A  TM=7.242E-01  e=3.001E-04  Escherichia coli K-12
  5c14-assembly1_A  TM=6.300E-01  e=7.211E-02  Homo sapiens
  5gni-assembly1_A  TM=4.895E-01  e=1.573E-02  Homo sapiens

Sequence (385 aa):
VSTQETGSSSSAIKNFIQIQYNDPATRPDYIILIGDTPQIPTHYENFSNYNGEGDYPYTFLAGDDYLGDAFIGRISVETADQLSTVLSKVYKYEKDIANDATAAAWLNRILLIGDPSTSGISCVYNSKYIKELAERVNPDYSFIENYSSGFSSTINSGINEGVNFFSYRGYINMSGWSPSSSLNNGSKLPHAVILTCGTGNFGSSYGTGTSETFIRLGTAQNPSGAVTAIGMATSGTHTMFNNTLNAAIFNGIFAHNMRSMGEALLNGRLYIREVYGATNSNEANYFAHWCNLMGDPSMEVFVGIPESLQINAPATLTLGTNLLDVSITDANGNPMANASVTAFSEDENQIVARGYTDEFGNISLHIEGGISSSLLLTAAKNDKK

pLDDT: mean 96.23, std 3.43, range [71.56, 98.94]

Solvent-accessible surface area (backbone atoms only — not comparable to full-atom values): 19733 Å² total; per-residue (Å²): 138,55,51,87,79,36,38,70,46,51,68,39,38,35,51,45,49,42,58,31,51,73,35,85,91,55,42,55,63,66,46,76,43,83,29,31,42,94,70,42,49,66,42,66,52,82,81,56,94,75,45,36,42,24,65,50,72,64,21,49,70,63,87,95,66,92,53,65,70,41,25,53,15,25,40,54,31,91,46,71,65,39,44,45,20,40,51,40,45,49,46,45,58,80,72,60,51,58,56,49,74,74,84,18,43,30,37,27,22,36,35,35,33,8,39,31,91,83,50,32,64,62,24,38,52,44,40,51,52,49,48,59,42,44,47,74,70,37,74,77,56,42,76,50,76,50,63,84,73,68,50,32,59,52,53,53,51,45,44,42,70,22,18,33,36,36,42,38,28,38,44,62,67,56,66,79,39,74,79,55,90,85,44,69,22,36,88,39,42,16,46,32,40,42,43,26,30,36,23,27,26,57,44,82,91,72,46,88,14,52,21,41,48,22,32,48,37,58,34,58,91,55,36,14,46,26,51,28,18,33,8,17,21,30,76,79,60,55,61,72,63,44,46,46,32,54,46,32,23,51,39,22,37,50,76,65,69,35,44,22,60,9,53,9,47,49,42,11,37,52,48,36,34,71,77,26,43,88,84,40,40,60,56,24,50,53,54,35,32,15,53,33,42,29,20,65,22,80,43,79,51,62,85,34,62,28,44,54,60,38,83,49,59,76,94,72,78,64,80,59,42,43,69,47,63,37,37,33,22,36,85,86,67,48,56,34,47,66,28,40,39,39,33,31,30,70,92,77,71,40,76,56,28,68,52,57,19,40,87,74,5,38,37,74,37,59,32,80,92,24,39,86,68,72,66,52,77,49,72,47,43,91,53,44,77

Radius of gyration: 21.45 Å; Cα contacts (8 Å, |Δi|>4): 911; chains: 1; bounding box: 56×40×63 Å

Secondary structure (DSSP, 8-state):
--HHHH-SSHHHHHHHHHHHHHSTTT--SEEEEES-TTTS--EE--SSSS--EESGGGG--SSSSS--SSEEEEE--SSHHHHHHHHHHHHHHHTS---STTTTGGGGEEEEEE-HHHH-THHHHHHHHHHHHHHHH-TT-EEEEESSS-HHHHHHHHHHH--SEEEEESSTTGGG----TT---TT-PPEEEEESTTTT--STTT-S-HHHHHHH-B-SSSB-S-SEEEEE-SS---HHHHHHHHHHHHHHHHHS---BHHHHHHHHHHHHHHHHTTT-HHHHHHHHHHEEEES-TT-B--SSSPBPEEEE--S---TT--EEEEEEEETTS-B-TT-EEEEEETTTTEEEEEEE--TTSEEEEE-TT---S-EEEEEE-TTB-

Foldseek 3Di:
DACVVQPADLVSVLVVLLVQCVDPVRNAQEDEAEEFCVRHNFDWDDLDPFIWTFNQVSQCNDDPDLAGPHFYAYQYDDDPFLVLQLVLLLCCQAPVADQDCPSQVQALEEEQAFECPPQHPLSVVLSVLLVVLLCVQPVSHDYQYDHYAPQQVSVQVSQLVAHAEYEYDDEPCRRVHADDQSFQNFSSAYAYEYEYAQQQHRPPVNPQHRQNSQSSDDGSVGHGGHSKYKYFIHNPDHSVLSSQLSSQLSCCVRVVVDFFSSSSLSSSLVRLCVVCVVPPVSNSSVRSRGGHMHHGRPRTRASGRAFEKDKDWDPDDDFQAFKTKIAIATPVRQGDWQKKKWKADPVVRDTQWIDTAHPRRMDITGGPRTHPHDIDMDIDDHSHD

Mean predicted aligned error: 3.65 Å